Protein 7DK8 (pdb70)

GO terms:
  GO:0010279 indole-3-acetic acid amido synthetase activity (F, IDA)
  GO:0140964 intracellular auxin homeostasis (P, IDA)
  GO:0009555 pollen development (P, IMP)
  GO:1900424 regulation of defense response to bacterium (P, IMP)
  GO:0009851 auxin biosynthetic process (P, IDA)

B-factor: mean 47.57, std 12.28, range [26.0, 89.62]

InterPro domains:
  IPR004993 GH3 family [PTHR31901] (28-594)
  IPR055377 GH3, middle domain [PF23571] (365-440)
  IPR055378 GH3, C-terminal domain [PF23572] (456-575)

Structure (mmCIF, N/CA/C/O backbone):
data_7DK8
#
_entry.id   7DK8
#
_cell.length_a   121.050
_cell.length_b   121.050
_cell.length_c   62.670
_cell.angle_alpha   90.000
_cell.angle_beta   90.000
_cell.angle_gamma   120.000
#
_symmetry.space_group_name_H-M   'P 63'
#
loop_
_entity.id
_entity.type
_entity.pdbx_description
1 polymer 'Probable indole-3-acetic acid-amido synthetase GH3.8'
2 non-polymer 'ADENOSINE MONOPHOSPHATE'
3 water water
#
loop_
_atom_site.group_PDB
_atom_site.id
_atom_site.type_symbol
_atom_site.label_atom_id
_atom_site.label_alt_id
_atom_site.label_comp_id
_atom_site.label_asym_id
_atom_site.label_entity_id
_atom_site.label_seq_id
_atom_site.pdbx_PDB_ins_code
_atom_site.Cartn_x
_atom_site.Cartn_y
_atom_site.Cartn_z
_atom_site.occupancy
_atom_site.B_iso_or_equiv
_atom_site.auth_seq_id
_atom_site.auth_comp_id
_atom_site.auth_asym_id
_atom_site.auth_atom_id
_atom_site.pdbx_PDB_model_num
ATOM 1 N N . GLU A 1 23 ? 28.715 30.741 4.983 1.00 50.23 23 GLU A N 1
ATOM 2 C CA . GLU A 1 23 ? 29.352 29.600 5.617 1.00 42.40 23 GLU A CA 1
ATOM 3 C C . GLU A 1 23 ? 29.921 30.008 6.957 1.00 39.06 23 GLU A C 1
ATOM 4 O O . GLU A 1 23 ? 30.679 30.976 7.065 1.00 37.65 23 GLU A O 1
ATOM 10 N N . LYS A 1 24 ? 29.540 29.262 7.983 1.00 34.94 24 LYS A N 1
ATOM 11 C CA . LYS A 1 24 ? 30.138 29.497 9.289 1.00 37.90 24 LYS A CA 1
ATOM 12 C C . LYS A 1 24 ? 31.644 29.337 9.207 1.00 36.62 24 LYS A C 1
ATOM 13 O O . LYS A 1 24 ? 32.395 30.152 9.759 1.00 35.07 24 LYS A O 1
ATOM 19 N N . LEU A 1 25 ? 32.096 28.312 8.475 1.00 36.70 25 LEU A N 1
ATOM 20 C CA . LEU A 1 25 ? 33.522 28.050 8.331 1.00 36.27 25 LEU A CA 1
ATOM 21 C C . LEU A 1 25 ? 34.229 29.208 7.653 1.00 36.33 25 LEU A C 1
ATOM 22 O O . LEU A 1 25 ? 35.334 29.593 8.053 1.00 38.61 25 LEU A O 1
ATOM 27 N N . ARG A 1 26 ? 33.616 29.783 6.622 1.00 37.94 26 ARG A N 1
ATOM 28 C CA . ARG A 1 26 ? 34.265 30.903 5.967 1.00 39.64 26 ARG A CA 1
ATOM 29 C C . ARG A 1 26 ? 34.301 32.111 6.884 1.00 38.55 26 ARG A C 1
ATOM 30 O O . ARG A 1 26 ? 35.270 32.881 6.858 1.00 37.62 26 ARG A O 1
ATOM 38 N N . PHE A 1 27 ? 33.264 32.282 7.711 1.00 37.09 27 PHE A N 1
ATOM 39 C CA . PHE A 1 27 ? 33.288 33.339 8.716 1.00 39.53 27 PHE A CA 1
ATOM 40 C C . PHE A 1 27 ? 34.496 33.178 9.642 1.00 38.74 27 PHE A C 1
ATOM 41 O O . PHE A 1 27 ? 35.254 34.127 9.874 1.00 38.67 27 PHE A O 1
ATOM 49 N N . ILE A 1 28 ? 34.704 31.972 10.173 1.00 36.21 28 ILE A N 1
ATOM 50 C CA . ILE A 1 28 ? 35.899 31.738 10.981 1.00 33.98 28 ILE A CA 1
ATOM 51 C C . ILE A 1 28 ? 37.156 32.084 10.190 1.00 40.55 28 ILE A C 1
ATOM 52 O O . ILE A 1 28 ? 38.083 32.724 10.705 1.00 38.84 28 ILE A O 1
ATOM 57 N N . ASP A 1 29 ? 37.216 31.681 8.920 1.00 37.06 29 ASP A N 1
ATOM 58 C CA . ASP A 1 29 ? 38.449 31.947 8.187 1.00 38.97 29 ASP A CA 1
ATOM 59 C C . ASP A 1 29 ? 38.652 33.444 7.993 1.00 36.88 29 ASP A C 1
ATOM 60 O O . ASP A 1 29 ? 39.752 33.958 8.207 1.00 41.30 29 ASP A O 1
ATOM 65 N N . GLU A 1 30 ? 37.589 34.173 7.648 1.00 42.06 30 GLU A N 1
ATOM 66 C CA . GLU A 1 30 ? 37.715 35.618 7.496 1.00 42.63 30 GLU A CA 1
ATOM 67 C C . GLU A 1 30 ? 38.114 36.287 8.811 1.00 42.52 30 GLU A C 1
ATOM 68 O O . GLU A 1 30 ? 39.000 37.154 8.840 1.00 39.90 30 GLU A O 1
ATOM 74 N N . MET A 1 31 ? 37.449 35.922 9.914 1.00 39.31 31 MET A N 1
ATOM 75 C CA . MET A 1 31 ? 37.743 36.576 11.193 1.00 42.78 31 MET A CA 1
ATOM 76 C C . MET A 1 31 ? 39.191 36.359 11.599 1.00 37.03 31 MET A C 1
ATOM 77 O O . MET A 1 31 ? 39.855 37.271 12.117 1.00 39.06 31 MET A O 1
ATOM 82 N N . THR A 1 32 ? 39.678 35.139 11.434 1.00 35.41 32 THR A N 1
ATOM 83 C CA . THR A 1 32 ? 41.020 34.814 11.884 1.00 38.80 32 THR A CA 1
ATOM 84 C C . THR A 1 32 ? 42.075 35.287 10.908 1.00 39.17 32 THR A C 1
ATOM 85 O O . THR A 1 32 ? 43.218 35.497 11.317 1.00 35.85 32 THR A O 1
ATOM 89 N N . THR A 1 33 ? 41.713 35.448 9.634 1.00 41.63 33 THR A N 1
ATOM 90 C CA . THR A 1 33 ? 42.621 36.083 8.686 1.00 39.81 33 THR A CA 1
ATOM 91 C C . THR A 1 33 ? 42.797 37.560 8.999 1.00 38.09 33 THR A C 1
ATOM 92 O O . THR A 1 33 ? 43.874 38.109 8.782 1.00 45.20 33 THR A O 1
ATOM 96 N N . ASN A 1 34 ? 41.768 38.219 9.523 1.00 40.47 34 ASN A N 1
ATOM 97 C CA . ASN A 1 34 ? 41.763 39.673 9.635 1.00 42.50 34 ASN A CA 1
ATOM 98 C C . ASN A 1 34 ? 41.687 40.127 11.089 1.00 42.52 34 ASN A C 1
ATOM 99 O O . ASN A 1 34 ? 41.108 41.180 11.395 1.00 36.73 34 ASN A O 1
ATOM 104 N N . VAL A 1 35 ? 42.315 39.356 11.974 1.00 36.72 35 VAL A N 1
ATOM 105 C CA . VAL A 1 35 ? 42.217 39.538 13.419 1.00 39.43 35 VAL A CA 1
ATOM 106 C C . VAL A 1 35 ? 42.312 41.003 13.803 1.00 41.01 35 VAL A C 1
ATOM 107 O O . VAL A 1 35 ? 41.416 41.543 14.469 1.00 35.75 35 VAL A O 1
ATOM 111 N N . ASP A 1 36 ? 43.394 41.669 13.392 1.00 38.57 36 ASP A N 1
ATOM 112 C CA . ASP A 1 36 ? 43.617 42.990 13.957 1.00 36.94 36 ASP A CA 1
ATOM 113 C C . ASP A 1 36 ? 42.620 44.006 13.425 1.00 40.09 36 ASP A C 1
ATOM 114 O O . ASP A 1 36 ? 42.241 44.924 14.166 1.00 36.89 36 ASP A O 1
ATOM 119 N N . ALA A 1 37 ? 42.175 43.858 12.165 1.00 37.51 37 ALA A N 1
ATOM 120 C CA . ALA A 1 37 ? 41.164 44.763 11.620 1.00 34.24 37 ALA A CA 1
ATOM 121 C C . ALA A 1 37 ? 39.824 44.569 12.320 1.00 35.83 37 ALA A C 1
ATOM 122 O O . ALA A 1 37 ? 39.154 45.541 12.687 1.00 37.06 37 ALA A O 1
ATOM 124 N N . VAL A 1 38 ? 39.403 43.313 12.490 1.00 35.33 38 VAL A N 1
ATOM 125 C CA . VAL A 1 38 ? 38.176 43.034 13.238 1.00 35.72 38 VAL A CA 1
ATOM 126 C C . VAL A 1 38 ? 38.260 43.631 14.644 1.00 34.43 38 VAL A C 1
ATOM 127 O O . VAL A 1 38 ? 37.331 44.302 15.110 1.00 36.22 38 VAL A O 1
ATOM 131 N N . GLN A 1 39 ? 39.385 43.414 15.336 1.00 35.01 39 GLN A N 1
ATOM 132 C CA . GLN A 1 39 ? 39.530 43.945 16.694 1.00 34.66 39 GLN A CA 1
ATOM 133 C C . GLN A 1 39 ? 39.341 45.460 16.719 1.00 36.50 39 GLN A C 1
ATOM 134 O O . GLN A 1 39 ? 38.615 45.996 17.573 1.00 33.72 39 GLN A O 1
ATOM 140 N N . GLU A 1 40 ? 39.994 46.174 15.791 1.00 35.05 40 GLU A N 1
ATOM 141 C CA . GLU A 1 40 ? 39.794 47.621 15.677 1.00 37.56 40 GLU A CA 1
ATOM 142 C C . GLU A 1 40 ? 38.326 47.963 15.475 1.00 35.92 40 GLU A C 1
ATOM 143 O O . GLU A 1 40 ? 37.802 48.890 16.100 1.00 38.44 40 GLU A O 1
ATOM 149 N N . ARG A 1 41 ? 37.662 47.280 14.546 1.00 33.18 41 ARG A N 1
ATOM 150 C CA . ARG A 1 41 ? 36.261 47.601 14.283 1.00 38.78 41 ARG A CA 1
ATOM 151 C C . ARG A 1 41 ? 35.395 47.317 15.509 1.00 38.36 41 ARG A C 1
ATOM 152 O O . ARG A 1 41 ? 34.535 48.125 15.877 1.00 36.63 41 ARG A O 1
ATOM 160 N N . VAL A 1 42 ? 35.601 46.157 16.142 1.00 36.57 42 VAL A N 1
ATOM 161 C CA . VAL A 1 42 ? 34.859 45.805 17.359 1.00 34.53 42 VAL A CA 1
ATOM 162 C C . VAL A 1 42 ? 35.018 46.882 18.426 1.00 33.73 42 VAL A C 1
ATOM 163 O O . VAL A 1 42 ? 34.040 47.338 19.028 1.00 34.52 42 VAL A O 1
ATOM 167 N N . LEU A 1 43 ? 36.256 47.295 18.692 1.00 33.34 43 LEU A N 1
ATOM 168 C CA . LEU A 1 43 ? 36.467 48.326 19.701 1.00 32.72 43 LEU A CA 1
ATOM 169 C C . LEU A 1 43 ? 35.817 49.642 19.280 1.00 33.69 43 LEU A C 1
ATOM 170 O O . LEU A 1 43 ? 35.229 50.344 20.107 1.00 33.46 43 LEU A O 1
ATOM 175 N N . GLY A 1 44 ? 35.887 49.986 17.990 1.00 36.64 44 GLY A N 1
ATOM 176 C CA . GLY A 1 44 ? 35.131 51.138 17.513 1.00 35.99 44 GLY A CA 1
ATOM 177 C C . GLY A 1 44 ? 33.641 51.020 17.794 1.00 35.75 44 GLY A C 1
ATOM 178 O O . GLY A 1 44 ? 32.992 52.001 18.169 1.00 37.46 44 GLY A O 1
ATOM 179 N N . GLU A 1 45 ? 33.077 49.815 17.621 1.00 32.65 45 GLU A N 1
ATOM 180 C CA . GLU A 1 45 ? 31.657 49.615 17.913 1.00 36.66 45 GLU A CA 1
ATOM 181 C C . GLU A 1 45 ? 31.375 49.755 19.406 1.00 37.60 45 GLU A C 1
ATOM 182 O O . GLU A 1 45 ? 30.386 50.384 19.811 1.00 34.33 45 GLU A O 1
ATOM 188 N N . ILE A 1 46 ? 32.222 49.141 20.237 1.00 33.41 46 ILE A N 1
ATOM 189 C CA . ILE A 1 46 ? 32.033 49.201 21.684 1.00 32.26 46 ILE A CA 1
ATOM 190 C C . ILE A 1 46 ? 32.115 50.641 22.161 1.00 35.50 46 ILE A C 1
ATOM 191 O O . ILE A 1 46 ? 31.259 51.118 22.913 1.00 33.05 46 ILE A O 1
ATOM 196 N N . LEU A 1 47 ? 33.160 51.353 21.731 1.00 34.19 47 LEU A N 1
ATOM 197 C CA . LEU A 1 47 ? 33.341 52.736 22.142 1.00 33.69 47 LEU A CA 1
ATOM 198 C C . LEU A 1 47 ? 32.275 53.653 21.544 1.00 32.60 47 LEU A C 1
ATOM 199 O O . LEU A 1 47 ? 31.827 54.594 22.203 1.00 36.20 47 LEU A O 1
ATOM 204 N N . GLY A 1 48 ? 31.854 53.401 20.310 1.00 38.15 48 GLY A N 1
ATOM 205 C CA . GLY A 1 48 ? 30.704 54.128 19.788 1.00 41.69 48 GLY A CA 1
ATOM 206 C C . GLY A 1 48 ? 29.504 54.013 20.708 1.00 42.35 48 GLY A C 1
ATOM 207 O O . GLY A 1 48 ? 28.775 54.985 20.923 1.00 35.99 48 GLY A O 1
ATOM 208 N N . ARG A 1 49 ? 29.314 52.828 21.298 1.00 35.87 49 ARG A N 1
ATOM 209 C CA . ARG A 1 49 ? 28.202 52.570 22.207 1.00 39.56 49 ARG A CA 1
ATOM 210 C C . ARG A 1 49 ? 28.411 53.172 23.584 1.00 41.89 49 ARG A C 1
ATOM 211 O O . ARG A 1 49 ? 27.453 53.660 24.200 1.00 42.76 49 ARG A O 1
ATOM 219 N N . ASN A 1 50 ? 29.632 53.070 24.120 1.00 36.70 50 ASN A N 1
ATOM 220 C CA . ASN A 1 50 ? 29.856 53.296 25.538 1.00 42.25 50 ASN A CA 1
ATOM 221 C C . ASN A 1 50 ? 30.770 54.464 25.877 1.00 42.67 50 ASN A C 1
ATOM 222 O O . ASN A 1 50 ? 30.742 54.916 27.021 1.00 41.67 50 ASN A O 1
ATOM 227 N N . ALA A 1 51 ? 31.585 54.951 24.934 1.00 43.61 51 ALA A N 1
ATOM 228 C CA . ALA A 1 51 ? 32.578 55.977 25.249 1.00 43.72 51 ALA A CA 1
ATOM 229 C C . ALA A 1 51 ? 31.973 57.195 25.938 1.00 41.59 51 ALA A C 1
ATOM 230 O O . ALA A 1 51 ? 32.717 57.974 26.544 1.00 49.99 51 ALA A O 1
ATOM 232 N N . GLY A 1 52 ? 30.654 57.393 25.836 1.00 48.10 52 GLY A N 1
ATOM 233 C CA . GLY A 1 52 ? 29.918 58.439 26.518 1.00 48.96 52 GLY A CA 1
ATOM 234 C C . GLY A 1 52 ? 29.297 58.053 27.856 1.00 47.93 52 GLY A C 1
ATOM 235 O O . GLY A 1 52 ? 28.687 58.905 28.512 1.00 50.63 52 GLY A O 1
ATOM 236 N N . THR A 1 53 ? 29.428 56.795 28.280 1.00 41.60 53 THR A N 1
ATOM 237 C CA . THR A 1 53 ? 28.946 56.341 29.585 1.00 43.06 53 THR A CA 1
ATOM 238 C C . THR A 1 53 ? 29.723 57.019 30.723 1.00 41.51 53 THR A C 1
ATOM 239 O O . THR A 1 53 ? 30.765 57.645 30.513 1.00 43.74 53 THR A O 1
ATOM 243 N N . GLU A 1 54 ? 29.224 56.849 31.954 1.00 39.76 54 GLU A N 1
ATOM 244 C CA . GLU A 1 54 ? 29.895 57.438 33.117 1.00 43.76 54 GLU A CA 1
ATOM 245 C C . GLU A 1 54 ? 31.318 56.908 33.259 1.00 41.28 54 GLU A C 1
ATOM 246 O O . GLU A 1 54 ? 32.265 57.679 33.448 1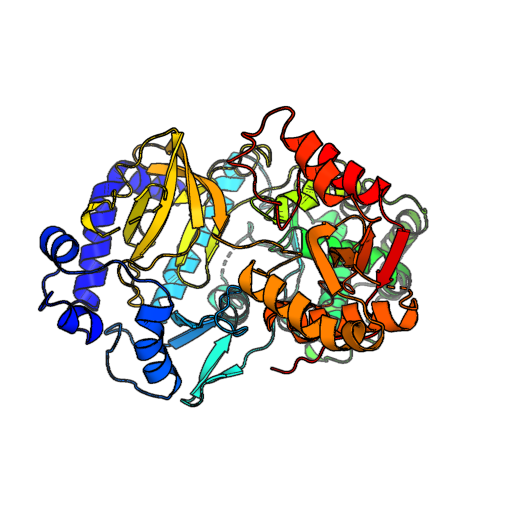.00 37.30 54 GLU A O 1
ATOM 252 N N . TYR A 1 55 ? 31.488 55.590 33.161 1.00 36.92 55 TYR A N 1
ATOM 253 C CA . TYR A 1 55 ? 32.789 54.996 33.444 1.00 35.33 55 TYR A CA 1
ATOM 254 C C . TYR A 1 55 ? 33.859 55.510 32.485 1.00 43.01 55 TYR A C 1
ATOM 255 O O . TYR A 1 55 ? 34.923 55.981 32.912 1.00 41.56 55 TYR A O 1
ATOM 264 N N . LEU A 1 56 ? 33.595 55.434 31.177 1.00 37.87 56 LEU A N 1
ATOM 265 C CA . LEU A 1 56 ? 34.562 55.929 30.199 1.00 43.01 56 LEU A CA 1
ATOM 266 C C . LEU A 1 56 ? 34.712 57.455 30.240 1.00 40.79 56 LEU A C 1
ATOM 267 O O . LEU A 1 56 ? 35.807 57.976 29.999 1.00 46.58 56 LEU A O 1
ATOM 272 N N . THR A 1 57 ? 33.644 58.195 30.517 1.00 40.64 57 THR A N 1
ATOM 273 C CA . THR A 1 57 ? 33.822 59.632 30.700 1.00 44.70 57 THR A CA 1
ATOM 274 C C . THR A 1 57 ? 34.779 59.909 31.851 1.00 46.75 57 THR A C 1
ATOM 275 O O . THR A 1 57 ? 35.644 60.793 31.750 1.00 47.17 57 THR A O 1
ATOM 279 N N . LYS A 1 58 ? 34.663 59.135 32.941 1.00 44.99 58 LYS A N 1
ATOM 280 C CA . LYS A 1 58 ? 35.563 59.309 34.084 1.00 44.79 58 LYS A CA 1
ATOM 281 C C . LYS A 1 58 ? 37.010 59.005 33.720 1.00 51.42 58 LYS A C 1
ATOM 282 O O . LYS A 1 58 ? 37.934 59.546 34.342 1.00 48.47 58 LYS A O 1
ATOM 288 N N . CYS A 1 59 ? 37.234 58.131 32.738 1.00 45.64 59 CYS A N 1
ATOM 289 C CA . CYS A 1 59 ? 38.582 57.879 32.247 1.00 46.17 59 CYS A CA 1
ATOM 290 C C . CYS A 1 59 ? 39.107 58.982 31.335 1.00 45.82 59 CYS A C 1
ATOM 291 O O . CYS A 1 59 ? 40.266 58.913 30.921 1.00 51.52 59 CYS A O 1
ATOM 294 N N . GLY A 1 60 ? 38.297 59.981 31.001 1.00 43.43 60 GLY A N 1
ATOM 295 C CA . GLY A 1 60 ? 38.773 61.057 30.154 1.00 49.87 60 GLY A CA 1
ATOM 296 C C . GLY A 1 60 ? 38.737 60.752 28.676 1.00 49.17 60 GLY A C 1
ATOM 297 O O . GLY A 1 60 ? 39.263 61.534 27.883 1.00 49.82 60 GLY A O 1
ATOM 298 N N . LEU A 1 61 ? 38.142 59.627 28.286 1.00 46.23 61 LEU A N 1
ATOM 299 C CA . LEU A 1 61 ? 38.020 59.301 26.871 1.00 52.83 61 LEU A CA 1
ATOM 300 C C . LEU A 1 61 ? 37.277 60.387 26.119 1.00 52.27 61 LEU A C 1
ATOM 301 O O . LEU A 1 61 ? 37.587 60.662 24.951 1.00 52.48 61 LEU A O 1
ATOM 306 N N . ASP A 1 62 ? 36.285 60.992 26.767 1.00 52.87 62 ASP A N 1
ATOM 307 C CA . ASP A 1 62 ? 35.453 62.054 26.211 1.00 50.34 62 ASP A CA 1
ATOM 308 C C . ASP A 1 62 ? 35.058 61.771 24.764 1.00 54.44 62 ASP A C 1
ATOM 309 O O . ASP A 1 62 ? 35.329 62.546 23.846 1.00 56.87 62 ASP A O 1
ATOM 314 N N . GLY A 1 63 ? 34.384 60.641 24.579 1.00 47.01 63 GLY A N 1
ATOM 315 C CA . GLY A 1 63 ? 33.710 60.348 23.334 1.00 46.60 63 GLY A CA 1
ATOM 316 C C . GLY A 1 63 ? 34.571 59.753 22.241 1.00 50.52 63 GLY A C 1
ATOM 317 O O . GLY A 1 63 ? 34.019 59.289 21.227 1.00 48.00 63 GLY A O 1
ATOM 318 N N . ALA A 1 64 ? 35.894 59.740 22.404 1.00 47.31 64 ALA A N 1
ATOM 319 C CA . ALA A 1 64 ? 36.758 59.148 21.391 1.00 44.90 64 ALA A CA 1
ATOM 320 C C . ALA A 1 64 ? 36.418 57.676 21.198 1.00 43.71 64 ALA A C 1
ATOM 321 O O . ALA A 1 64 ? 36.119 56.955 22.155 1.00 40.42 64 ALA A O 1
ATOM 323 N N . THR A 1 65 ? 36.448 57.234 19.944 1.00 39.43 65 THR A N 1
ATOM 324 C CA . THR A 1 65 ? 36.173 55.844 19.589 1.00 40.53 65 THR A CA 1
ATOM 325 C C . THR A 1 65 ? 37.390 55.170 18.947 1.00 38.56 65 THR A C 1
ATOM 326 O O . THR A 1 65 ? 37.293 54.023 18.491 1.00 35.89 65 THR A O 1
ATOM 330 N N . ASP A 1 66 ? 38.538 55.839 18.920 1.00 36.41 66 ASP A N 1
ATOM 331 C CA . ASP A 1 66 ? 39.711 55.323 18.233 1.00 35.49 66 ASP A CA 1
ATOM 332 C C . ASP A 1 66 ? 40.659 54.616 19.196 1.00 39.09 66 ASP A C 1
ATOM 333 O O . ASP A 1 66 ? 40.735 54.930 20.393 1.00 36.36 66 ASP A O 1
ATOM 338 N N . ARG A 1 67 ? 41.413 53.674 18.633 1.00 36.14 67 ARG A N 1
ATOM 339 C CA . ARG A 1 67 ? 42.246 52.791 19.435 1.00 42.48 67 ARG A CA 1
ATOM 340 C C . ARG A 1 67 ? 43.280 53.565 20.250 1.00 42.38 67 ARG A C 1
ATOM 341 O O . ARG A 1 67 ? 43.502 53.269 21.433 1.00 42.27 67 ARG A O 1
ATOM 349 N N . ALA A 1 68 ? 43.937 54.553 19.638 1.00 42.42 68 ALA A N 1
ATOM 350 C CA . ALA A 1 68 ? 45.006 55.267 20.334 1.00 44.72 68 ALA A CA 1
ATOM 351 C C . ALA A 1 68 ? 44.474 55.991 21.567 1.00 43.15 68 ALA A C 1
ATOM 352 O O . ALA A 1 68 ? 45.102 55.966 22.633 1.00 41.77 68 ALA A O 1
ATOM 354 N N . ALA A 1 69 ? 43.317 56.655 21.433 1.00 38.50 69 ALA A N 1
ATOM 355 C CA . ALA A 1 69 ? 42.686 57.299 22.583 1.00 39.87 69 ALA A CA 1
ATOM 356 C C . ALA A 1 69 ? 42.405 56.286 23.689 1.00 38.89 69 ALA A C 1
ATOM 357 O O . ALA A 1 69 ? 42.727 56.512 24.859 1.00 40.68 69 ALA A O 1
ATOM 359 N N . PHE A 1 70 ? 41.785 55.163 23.326 1.00 40.19 70 PHE A N 1
ATOM 360 C CA . PHE A 1 70 ? 41.454 54.125 24.294 1.00 39.07 70 PHE A CA 1
ATOM 361 C C . PHE A 1 70 ? 42.695 53.629 25.023 1.00 40.04 70 PHE A C 1
ATOM 362 O O . PHE A 1 70 ? 42.753 53.609 26.261 1.00 36.36 70 PHE A O 1
ATOM 370 N N . ARG A 1 71 ? 43.692 53.189 24.255 1.00 36.69 71 ARG A N 1
ATOM 371 C CA . ARG A 1 71 ? 44.903 52.635 24.841 1.00 36.64 71 ARG A CA 1
ATOM 372 C C . ARG A 1 71 ? 45.522 53.605 25.832 1.00 43.58 71 ARG A C 1
ATOM 373 O O . ARG A 1 71 ? 45.994 53.197 26.903 1.00 39.41 71 ARG A O 1
ATOM 381 N N . ALA A 1 72 ? 45.468 54.901 25.509 1.00 39.93 72 ALA A N 1
ATOM 382 C CA . ALA A 1 72 ? 46.092 55.931 26.327 1.00 44.77 72 ALA A CA 1
ATOM 383 C C . ALA A 1 72 ? 45.320 56.197 27.616 1.00 50.81 72 ALA A C 1
ATOM 384 O O . ALA A 1 72 ? 45.927 56.493 28.649 1.00 45.91 72 ALA A O 1
ATOM 386 N N . LYS A 1 73 ? 43.983 56.133 27.580 1.00 39.70 73 LYS A N 1
ATOM 387 C CA . LYS A 1 73 ? 43.218 56.677 28.685 1.00 41.65 73 LYS A CA 1
ATOM 388 C C . LYS A 1 73 ? 42.574 55.640 29.601 1.00 44.06 73 LYS A C 1
ATOM 389 O O . LYS A 1 73 ? 42.257 55.980 30.742 1.00 45.73 73 LYS A O 1
ATOM 395 N N . VAL A 1 74 ? 42.382 54.400 29.163 1.00 38.24 74 VAL A N 1
ATOM 396 C CA . VAL A 1 74 ? 41.588 53.429 29.910 1.00 39.46 74 VAL A CA 1
ATOM 397 C C . VAL A 1 74 ? 42.532 52.576 30.758 1.00 36.86 74 VAL A C 1
ATOM 398 O O . VAL A 1 74 ? 43.424 51.922 30.193 1.00 38.13 74 VAL A O 1
ATOM 402 N N . PRO A 1 75 ? 42.348 52.521 32.067 1.00 38.08 75 PRO A N 1
ATOM 403 C CA . PRO A 1 75 ? 43.225 51.700 32.909 1.00 37.29 75 PRO A CA 1
ATOM 404 C C . PRO A 1 75 ? 42.788 50.250 32.889 1.00 39.53 75 PRO A C 1
ATOM 405 O O . PRO A 1 75 ? 41.635 49.931 32.610 1.00 36.46 75 PRO A O 1
ATOM 409 N N . VAL A 1 76 ? 43.727 49.372 33.224 1.00 36.78 76 VAL A N 1
ATOM 410 C CA . VAL A 1 76 ? 43.388 47.982 33.505 1.00 40.87 76 VAL A CA 1
ATOM 411 C C . VAL A 1 76 ? 42.790 47.921 34.903 1.00 42.05 76 VAL A C 1
ATOM 412 O O . VAL A 1 76 ? 43.200 48.678 35.785 1.00 37.70 76 VAL A O 1
ATOM 416 N N . VAL A 1 77 ? 41.785 47.060 35.098 1.00 39.31 77 VAL A N 1
ATOM 417 C CA . VAL A 1 77 ? 41.031 46.998 36.347 1.00 39.55 77 VAL A CA 1
ATOM 418 C C . VAL A 1 77 ? 40.744 45.542 36.695 1.00 44.00 77 VAL A C 1
ATOM 419 O O . VAL A 1 77 ? 40.791 44.647 35.842 1.00 38.42 77 VAL A O 1
ATOM 423 N N . SER A 1 78 ? 40.476 45.305 37.978 1.00 39.64 78 SER A N 1
ATOM 424 C CA . SER A 1 78 ? 39.992 44.014 38.439 1.00 41.02 78 SER A CA 1
ATOM 425 C C . SER A 1 78 ? 38.548 44.168 38.891 1.00 36.91 78 SER A C 1
ATOM 426 O O . SER A 1 78 ? 38.005 45.271 38.917 1.00 37.18 78 SER A O 1
ATOM 429 N N . TYR A 1 79 ? 37.934 43.053 39.281 1.00 32.77 79 TYR A N 1
ATOM 430 C CA . TYR A 1 79 ? 36.547 43.126 39.729 1.00 36.06 79 TYR A CA 1
ATOM 431 C C . TYR A 1 79 ? 36.369 44.213 40.782 1.00 37.35 79 TYR A C 1
ATOM 432 O O . TYR A 1 79 ? 35.436 45.022 40.709 1.00 38.60 79 TYR A O 1
ATOM 441 N N . ASP A 1 80 ? 37.273 44.260 41.765 1.00 38.37 80 ASP A N 1
ATOM 442 C CA . ASP A 1 80 ? 37.042 45.134 42.915 1.00 41.96 80 ASP A CA 1
ATOM 443 C C . ASP A 1 80 ? 37.049 46.605 42.511 1.00 38.57 80 ASP A C 1
ATOM 444 O O . ASP A 1 80 ? 36.298 47.399 43.080 1.00 38.22 80 ASP A O 1
ATOM 449 N N . ASP A 1 81 ? 37.839 46.980 41.501 1.00 34.02 81 ASP A N 1
ATOM 450 C CA . ASP A 1 81 ? 37.757 48.337 40.952 1.00 38.16 81 ASP A CA 1
ATOM 451 C C . ASP A 1 81 ? 36.374 48.647 40.383 1.00 39.65 81 ASP A C 1
ATOM 452 O O . ASP A 1 81 ? 35.923 49.795 40.421 1.00 40.81 81 ASP A O 1
ATOM 457 N N . LEU A 1 82 ? 35.717 47.660 39.786 1.00 40.80 82 LEU A N 1
ATOM 458 C CA . LEU A 1 82 ? 34.415 47.901 39.177 1.00 40.33 82 LEU A CA 1
ATOM 459 C C . LEU A 1 82 ? 33.253 47.718 40.148 1.00 40.11 82 LEU A C 1
ATOM 460 O O . LEU A 1 82 ? 32.154 48.221 39.887 1.00 35.91 82 LEU A O 1
ATOM 465 N N . GLN A 1 83 ? 33.467 47.014 41.253 1.00 38.92 83 GLN A N 1
ATOM 466 C CA . GLN A 1 83 ? 32.347 46.675 42.125 1.00 45.41 83 GLN A CA 1
ATOM 467 C C . GLN A 1 83 ? 31.546 47.898 42.579 1.00 43.42 83 GLN A C 1
ATOM 468 O O . GLN A 1 83 ? 30.308 47.792 42.675 1.00 41.45 83 GLN A O 1
ATOM 474 N N . PRO A 1 84 ? 32.149 49.061 42.852 1.00 41.37 84 PRO A N 1
ATOM 475 C CA . PRO A 1 84 ? 31.319 50.231 43.204 1.00 44.36 84 PRO A CA 1
ATOM 476 C C . PRO A 1 84 ? 30.292 50.564 42.134 1.00 44.53 84 PRO A C 1
ATOM 477 O O . PRO A 1 84 ? 29.132 50.879 42.456 1.00 40.59 84 PRO A O 1
ATOM 481 N N . TYR A 1 85 ? 30.697 50.511 40.861 1.00 37.08 85 TYR A N 1
ATOM 482 C CA . TYR A 1 85 ? 29.748 50.747 39.777 1.00 35.77 85 TYR A CA 1
ATOM 483 C C . TYR A 1 85 ? 28.701 49.651 39.735 1.00 33.59 85 TYR A C 1
ATOM 484 O O . TYR A 1 85 ? 27.499 49.926 39.612 1.00 34.74 85 TYR A O 1
ATOM 493 N N . ILE A 1 86 ? 29.136 48.398 39.877 1.00 32.70 86 ILE A N 1
ATOM 494 C CA . ILE A 1 86 ? 28.200 47.274 39.849 1.00 38.23 86 ILE A CA 1
ATOM 495 C C . ILE A 1 86 ? 27.203 47.352 41.003 1.00 36.84 86 ILE A C 1
ATOM 496 O O . ILE A 1 86 ? 26.016 47.030 40.842 1.00 36.96 86 ILE A O 1
ATOM 501 N N . GLN A 1 87 ? 27.653 47.733 42.195 1.00 38.15 87 GLN A N 1
ATOM 502 C CA . GLN A 1 87 ? 26.677 47.735 43.281 1.00 39.53 87 GLN A CA 1
ATOM 503 C C . GLN A 1 87 ? 25.649 48.843 43.080 1.00 40.02 87 GLN A C 1
ATOM 504 O O . GLN A 1 87 ? 24.472 48.660 43.410 1.00 40.11 87 GLN A O 1
ATOM 510 N N . ARG A 1 88 ? 26.053 49.963 42.477 1.00 37.01 88 ARG A N 1
ATOM 511 C CA . ARG A 1 88 ? 25.091 51.008 42.151 1.00 38.61 88 ARG A CA 1
ATOM 512 C C . ARG A 1 88 ? 24.008 50.470 41.214 1.00 39.76 88 ARG A C 1
ATOM 513 O O . ARG A 1 88 ? 22.802 50.675 41.445 1.00 36.40 88 ARG A O 1
ATOM 521 N N . ILE A 1 89 ? 24.416 49.719 40.194 1.00 33.33 89 ILE A N 1
ATOM 522 C CA . ILE A 1 89 ? 23.451 49.126 39.268 1.00 33.94 89 ILE A CA 1
ATOM 523 C C . ILE A 1 89 ? 22.585 48.093 39.981 1.00 35.65 89 ILE A C 1
ATOM 524 O O . ILE A 1 89 ? 21.362 48.065 39.817 1.00 38.37 89 ILE A O 1
ATOM 529 N N . ALA A 1 90 ? 23.211 47.222 40.769 1.00 33.03 90 ALA A N 1
ATOM 530 C CA . ALA A 1 90 ? 22.479 46.215 41.523 1.00 33.85 90 ALA A CA 1
ATOM 531 C C . ALA A 1 90 ? 21.418 46.841 42.419 1.00 39.10 90 ALA A C 1
ATOM 532 O O . ALA A 1 90 ? 20.339 46.263 42.622 1.00 41.61 90 ALA A O 1
ATOM 534 N N . ASN A 1 91 ? 21.720 47.999 42.995 1.00 35.71 91 ASN A N 1
ATOM 535 C CA . ASN A 1 91 ? 20.797 48.681 43.887 1.00 38.65 91 ASN A CA 1
ATOM 536 C C . ASN A 1 91 ? 19.784 49.532 43.148 1.00 37.72 91 ASN A C 1
ATOM 537 O O . ASN A 1 91 ? 18.987 50.198 43.805 1.00 44.14 91 ASN A O 1
ATOM 542 N N . GLY A 1 92 ? 19.808 49.562 41.813 1.00 38.15 92 GLY A N 1
ATOM 543 C CA . GLY A 1 92 ? 18.757 50.204 41.054 1.00 37.06 92 GLY A CA 1
ATOM 544 C C . GLY A 1 92 ? 19.168 51.409 40.244 1.00 43.79 92 GLY A C 1
ATOM 545 O O . GLY A 1 92 ? 18.301 52.021 39.612 1.00 44.54 92 GLY A O 1
ATOM 546 N N . ASP A 1 93 ? 20.445 51.779 40.220 1.00 41.40 93 ASP A N 1
ATOM 547 C CA . ASP A 1 93 ? 20.873 52.888 39.369 1.00 43.57 93 ASP A CA 1
ATOM 548 C C . ASP A 1 93 ? 20.725 52.489 37.904 1.00 45.68 93 ASP A C 1
ATOM 549 O O . ASP A 1 93 ? 21.427 51.592 37.426 1.00 43.27 93 ASP A O 1
ATOM 554 N N . ARG A 1 94 ? 19.825 53.164 37.181 1.00 44.48 94 ARG A N 1
ATOM 555 C CA . ARG A 1 94 ? 19.552 52.864 35.779 1.00 45.89 94 ARG A CA 1
ATOM 556 C C . ARG A 1 94 ? 20.124 53.906 34.813 1.00 46.47 94 ARG A C 1
ATOM 557 O O . ARG A 1 94 ? 19.778 53.895 33.625 1.00 42.65 94 ARG A O 1
ATOM 565 N N . SER A 1 95 ? 20.985 54.807 35.283 1.00 45.45 95 SER A N 1
ATOM 566 C CA . SER A 1 95 ? 21.678 55.700 34.366 1.00 46.52 95 SER A CA 1
ATOM 567 C C . SER A 1 95 ? 22.747 54.931 33.585 1.00 48.70 95 SER A C 1
ATOM 568 O O . SER A 1 95 ? 23.144 53.828 33.971 1.00 46.40 95 SER A O 1
ATOM 571 N N . PRO A 1 96 ? 23.203 55.481 32.460 1.00 48.03 96 PRO A N 1
ATOM 572 C CA . PRO A 1 96 ? 24.230 54.792 31.662 1.00 45.35 96 PRO A CA 1
ATOM 573 C C . PRO A 1 96 ? 25.575 54.809 32.356 1.00 39.97 96 PRO A C 1
ATOM 574 O O . PRO A 1 96 ? 26.417 55.666 32.088 1.00 41.23 96 PRO A O 1
ATOM 578 N N . ILE A 1 97 ? 25.779 53.892 33.283 1.00 41.73 97 ILE A N 1
ATOM 579 C CA . ILE A 1 97 ? 27.064 53.837 33.968 1.00 42.64 97 ILE A CA 1
ATOM 580 C C . ILE A 1 97 ? 28.107 53.147 33.098 1.00 40.25 97 ILE A C 1
ATOM 581 O O . ILE A 1 97 ? 29.210 53.660 32.890 1.00 38.40 97 ILE A O 1
ATOM 586 N N . LEU A 1 98 ? 27.779 51.960 32.597 1.00 37.11 98 LEU A N 1
ATOM 587 C CA . LEU A 1 98 ? 28.736 51.150 31.866 1.00 41.62 98 LEU A CA 1
ATOM 588 C C . LEU A 1 98 ? 28.409 51.039 30.393 1.00 41.93 98 LEU A C 1
ATOM 589 O O . LEU A 1 98 ? 29.313 50.784 29.593 1.00 37.67 98 LEU A O 1
ATOM 594 N N . SER A 1 99 ? 27.158 51.269 30.005 1.00 40.74 99 SER A N 1
ATOM 595 C CA . SER A 1 99 ? 26.812 51.132 28.601 1.00 41.34 99 SER A CA 1
ATOM 596 C C . SER A 1 99 ? 25.572 51.966 28.304 1.00 41.03 99 SER A C 1
ATOM 597 O O . SER A 1 99 ? 24.751 52.207 29.195 1.00 41.16 99 SER A O 1
ATOM 600 N N . THR A 1 100 ? 25.469 52.445 27.059 1.00 43.28 100 THR A N 1
ATOM 601 C CA . THR A 1 100 ? 24.196 53.007 26.625 1.00 45.28 100 THR A CA 1
ATOM 602 C C . THR A 1 100 ? 23.164 51.917 26.332 1.00 49.01 100 THR A C 1
ATOM 603 O O . THR A 1 100 ? 21.975 52.229 26.189 1.00 47.21 100 THR A O 1
ATOM 607 N N . HIS A 1 101 ? 23.584 50.653 26.242 1.00 40.18 101 HIS A N 1
ATOM 608 C CA . HIS A 1 101 ? 22.687 49.524 26.395 1.00 41.92 101 HIS A CA 1
ATOM 609 C C . HIS A 1 101 ? 22.591 49.234 27.888 1.00 40.31 101 HIS A C 1
ATOM 610 O O . HIS A 1 101 ? 23.565 48.755 28.476 1.00 39.90 101 HIS A O 1
ATOM 617 N N . PRO A 1 102 ? 21.543 49.595 28.569 1.00 47.49 102 PRO A N 1
ATOM 618 C CA . PRO A 1 102 ? 21.501 49.268 29.995 1.00 49.59 102 PRO A CA 1
ATOM 619 C C . PRO A 1 102 ? 21.326 47.784 30.350 1.00 42.31 102 PRO A C 1
ATOM 620 O O . PRO A 1 102 ? 21.220 46.860 29.531 1.00 33.37 102 PRO A O 1
ATOM 624 N N . VAL A 1 103 ? 21.481 47.533 31.629 1.00 35.82 103 VAL A N 1
ATOM 625 C CA . VAL A 1 103 ? 21.762 46.177 32.055 1.00 34.28 103 VAL A CA 1
ATOM 626 C C . VAL A 1 103 ? 20.462 45.395 32.034 1.00 35.09 103 VAL A C 1
ATOM 627 O O . VAL A 1 103 ? 19.431 45.854 32.539 1.00 34.54 103 VAL A O 1
ATOM 631 N N . SER A 1 104 ? 20.520 44.192 31.486 1.00 31.38 104 SER A N 1
ATOM 632 C CA . SER A 1 104 ? 19.349 43.333 31.395 1.00 36.62 104 SER A CA 1
ATOM 633 C C . SER A 1 104 ? 19.263 42.331 32.536 1.00 34.29 104 SER A C 1
ATOM 634 O O . SER A 1 104 ? 18.156 42.020 32.989 1.00 36.70 104 SER A O 1
ATOM 637 N N . GLU A 1 105 ? 20.398 41.825 33.009 1.00 33.20 105 GLU A N 1
ATOM 638 C CA . GLU A 1 105 ? 20.476 40.934 34.161 1.00 31.90 105 GLU A CA 1
ATOM 639 C C . GLU A 1 105 ? 21.930 40.903 34.595 1.00 32.76 105 GLU A C 1
ATOM 640 O O . GLU A 1 105 ? 22.802 41.442 33.911 1.00 32.36 105 GLU A O 1
ATOM 646 N N . PHE A 1 106 ? 22.190 40.265 35.740 1.00 31.20 106 PHE A N 1
ATOM 647 C CA . PHE A 1 106 ? 23.554 39.970 36.172 1.00 33.21 106 PHE A CA 1
ATOM 648 C C . PHE A 1 106 ? 23.831 38.490 35.977 1.00 35.61 106 PHE A C 1
ATOM 649 O O . PHE A 1 106 ? 23.121 37.644 36.528 1.00 35.77 106 PHE A O 1
ATOM 657 N N . LEU A 1 107 ? 24.881 38.186 35.238 1.00 33.51 107 LEU A N 1
ATOM 658 C CA . LEU A 1 107 ? 25.358 36.822 35.127 1.00 32.15 107 LEU A CA 1
ATOM 659 C C . LEU A 1 107 ? 26.312 36.563 36.290 1.00 35.05 107 LEU A C 1
ATOM 660 O O . LEU A 1 107 ? 27.298 37.290 36.465 1.00 36.48 107 LEU A O 1
ATOM 665 N N . THR A 1 108 ? 26.013 35.545 37.083 1.00 31.26 108 THR A N 1
ATOM 666 C CA . THR A 1 108 ? 26.787 35.255 38.285 1.00 35.46 108 THR A CA 1
ATOM 667 C C . THR A 1 108 ? 27.937 34.332 37.928 1.00 37.26 108 THR A C 1
ATOM 668 O O . THR A 1 108 ? 27.733 33.158 37.604 1.00 39.20 108 THR A O 1
ATOM 672 N N . SER A 1 109 ? 29.139 34.884 37.943 1.00 34.61 109 SER A N 1
ATOM 673 C CA . SER A 1 109 ? 30.324 34.077 37.762 1.00 38.66 109 SER A CA 1
ATOM 674 C C . SER A 1 109 ? 30.425 33.064 38.908 1.00 42.98 109 SER A C 1
ATOM 675 O O . SER A 1 109 ? 29.938 33.299 40.018 1.00 41.17 109 SER A O 1
ATOM 678 N N . SER A 1 110 ? 31.028 31.910 38.624 1.00 40.70 110 SER A N 1
ATOM 679 C CA . SER A 1 110 ? 31.394 31.000 39.702 1.00 44.02 110 SER A CA 1
ATOM 680 C C . SER A 1 110 ? 32.592 31.506 40.504 1.00 46.12 110 SER A C 1
ATOM 681 O O . SER A 1 110 ? 32.877 30.964 41.577 1.00 42.01 110 SER A O 1
ATOM 684 N N . GLY A 1 111 ? 33.289 32.534 40.018 1.00 43.51 111 GLY A N 1
ATOM 685 C CA . GLY A 1 111 ? 34.297 33.187 40.820 1.00 43.47 111 GLY A CA 1
ATOM 686 C C . GLY A 1 111 ? 33.661 34.130 41.825 1.00 49.45 111 GLY A C 1
ATOM 687 O O . GLY A 1 111 ? 32.624 34.744 41.570 1.00 46.56 111 GLY A O 1
ATOM 688 N N . THR A 1 112 ? 34.285 34.244 42.994 1.00 43.61 112 THR A N 1
ATOM 689 C CA . THR A 1 112 ? 33.680 34.994 44.082 1.00 48.00 112 THR A CA 1
ATOM 690 C C . THR A 1 112 ? 34.614 36.089 44.586 1.00 46.80 112 THR A C 1
ATOM 691 O O . THR A 1 112 ? 35.816 36.096 44.310 1.00 51.20 112 THR A O 1
ATOM 695 N N . SER A 1 113 ? 34.027 37.045 45.308 1.00 46.63 113 SER A N 1
ATOM 696 C CA . SER A 1 113 ? 34.773 37.949 46.173 1.00 55.53 113 SER A CA 1
ATOM 697 C C . SER A 1 113 ? 34.025 38.039 47.498 1.00 54.17 113 SER A C 1
ATOM 698 O O . SER A 1 113 ? 32.799 38.209 47.517 1.00 53.10 113 SER A O 1
ATOM 701 N N . ALA A 1 114 ? 34.755 37.874 48.598 1.00 54.74 114 ALA A N 1
ATOM 702 C CA . ALA A 1 114 ? 34.153 37.815 49.930 1.00 55.41 114 ALA A CA 1
ATOM 703 C C . ALA A 1 114 ? 33.094 36.718 50.005 1.00 54.80 114 ALA A C 1
ATOM 704 O O . ALA A 1 114 ? 32.031 36.895 50.603 1.00 50.59 114 ALA A O 1
ATOM 706 N N . GLY A 1 115 ? 33.386 35.570 49.390 1.00 48.78 115 GLY A N 1
ATOM 707 C CA . GLY A 1 115 ? 32.495 34.430 49.444 1.00 48.70 115 GLY A CA 1
ATOM 708 C C . GLY A 1 115 ? 31.238 34.541 48.609 1.00 49.53 115 GLY A C 1
ATOM 709 O O . GLY A 1 115 ? 30.459 33.581 48.575 1.00 51.14 115 GLY A O 1
ATOM 710 N N . GLU A 1 116 ? 31.021 35.669 47.932 1.00 50.81 116 GLU A N 1
ATOM 711 C CA . GLU A 1 116 ? 29.835 35.917 47.122 1.00 46.76 116 GLU A CA 1
ATOM 712 C C . GLU A 1 116 ? 30.189 35.967 45.639 1.00 42.16 116 GLU A C 1
ATOM 713 O O . GLU A 1 116 ? 31.253 36.461 45.254 1.00 41.86 116 GLU A O 1
ATOM 719 N N . ARG A 1 117 ? 29.267 35.472 44.810 1.00 43.88 117 ARG A N 1
ATOM 720 C CA . ARG A 1 117 ? 29.493 35.409 43.371 1.00 41.87 117 ARG A CA 1
ATOM 721 C C . ARG A 1 117 ? 29.666 36.810 42.794 1.00 39.33 117 ARG A C 1
ATOM 722 O O . ARG A 1 117 ? 28.884 37.717 43.087 1.00 38.56 117 ARG A O 1
ATOM 730 N N . LYS A 1 118 ? 30.678 36.975 41.951 1.00 37.22 118 LYS A N 1
ATOM 731 C CA . LYS A 1 118 ? 30.846 38.218 41.210 1.00 40.37 118 LYS A CA 1
ATOM 732 C C . LYS A 1 118 ? 29.723 38.378 40.184 1.00 37.82 118 LYS A C 1
ATOM 733 O O . LYS A 1 118 ? 29.389 37.435 39.460 1.00 41.03 118 LYS A O 1
ATOM 739 N N . LEU A 1 119 ? 29.129 39.566 40.124 1.00 36.49 119 LEU A N 1
ATOM 740 C CA . LEU A 1 119 ? 28.013 39.831 39.218 1.00 40.91 119 LEU A CA 1
ATOM 741 C C . LEU A 1 119 ? 28.537 40.486 37.943 1.00 38.55 119 LEU A C 1
ATOM 742 O O . LEU A 1 119 ? 29.069 41.600 37.989 1.00 36.43 119 LEU A O 1
ATOM 747 N N . MET A 1 120 ? 28.366 39.811 36.811 1.00 32.96 120 MET A N 1
ATOM 748 C CA . MET A 1 120 ? 28.845 40.347 35.549 1.00 35.38 120 MET A CA 1
ATOM 749 C C . MET A 1 120 ? 27.664 40.947 34.804 1.00 37.03 120 MET A C 1
ATOM 750 O O . MET A 1 120 ? 26.816 40.194 34.309 1.00 36.18 120 MET A O 1
ATOM 755 N N . PRO A 1 121 ? 27.550 42.268 34.713 1.00 39.16 121 PRO A N 1
ATOM 756 C CA . PRO A 1 121 ? 26.410 42.853 33.998 1.00 39.52 121 PRO A CA 1
ATOM 757 C C . PRO A 1 121 ? 26.401 42.398 32.550 1.00 37.25 121 PRO A C 1
ATOM 758 O O . PRO A 1 121 ? 27.446 42.280 31.901 1.00 40.70 121 PRO A O 1
ATOM 762 N N . THR A 1 122 ? 25.213 42.075 32.057 1.00 36.66 122 THR A N 1
ATOM 763 C CA . THR A 1 122 ? 25.083 41.756 30.652 1.00 32.86 122 THR A CA 1
ATOM 764 C C . THR A 1 122 ? 23.966 42.604 30.063 1.00 36.19 122 THR A C 1
ATOM 765 O O . THR A 1 122 ? 23.249 43.311 30.776 1.00 35.88 122 THR A O 1
ATOM 769 N N . ILE A 1 123 ? 23.872 42.578 28.736 1.00 32.29 123 ILE A N 1
ATOM 770 C CA . ILE A 1 123 ? 22.870 43.342 28.006 1.00 40.06 123 ILE A CA 1
ATOM 771 C C . ILE A 1 123 ? 22.197 42.399 27.014 1.00 34.81 123 ILE A C 1
ATOM 772 O O . ILE A 1 123 ? 22.718 41.337 26.676 1.00 33.04 123 ILE A O 1
ATOM 777 N N . MET A 1 124 ? 21.020 42.807 26.548 1.00 33.62 124 MET A N 1
ATOM 778 C CA . MET A 1 124 ? 20.222 41.913 25.703 1.00 40.52 124 MET A CA 1
ATOM 779 C C . MET A 1 124 ? 20.970 41.537 24.426 1.00 40.47 124 MET A C 1
ATOM 780 O O . MET A 1 124 ? 20.872 40.401 23.940 1.00 39.94 124 MET A O 1
ATOM 785 N N . ASP A 1 125 ? 21.693 42.501 23.859 1.00 36.10 125 ASP A N 1
ATOM 786 C CA . ASP A 1 125 ? 22.464 42.320 22.633 1.00 38.65 125 ASP A CA 1
ATOM 787 C C . ASP A 1 125 ? 23.467 41.167 22.738 1.00 39.11 125 ASP A C 1
ATOM 788 O O . ASP A 1 125 ? 23.802 40.546 21.726 1.00 42.31 125 ASP A O 1
ATOM 793 N N . GLU A 1 126 ? 23.956 40.855 23.942 1.00 38.19 126 GLU A N 1
ATOM 794 C CA . GLU A 1 126 ? 25.037 39.875 24.035 1.00 39.99 126 GLU A CA 1
ATOM 795 C C . GLU A 1 126 ? 24.535 38.466 23.769 1.00 41.69 126 GLU A C 1
ATOM 796 O O . GLU A 1 126 ? 25.313 37.617 23.319 1.00 37.74 126 GLU A O 1
ATOM 802 N N . LEU A 1 127 ? 23.243 38.198 24.011 1.00 40.73 127 LEU A N 1
ATOM 803 C CA . LEU A 1 127 ? 22.715 36.876 23.698 1.00 43.98 127 LEU A CA 1
ATOM 804 C C . LEU A 1 127 ? 22.970 36.537 22.237 1.00 39.87 127 LEU A C 1
ATOM 805 O O . LEU A 1 127 ? 23.322 35.401 21.908 1.00 42.15 127 LEU A O 1
ATOM 810 N N . ASP A 1 128 ? 22.858 37.521 21.347 1.00 40.92 128 ASP A N 1
ATOM 811 C CA . ASP A 1 128 ? 23.054 37.216 19.936 1.00 42.78 128 ASP A CA 1
ATOM 812 C C . ASP A 1 128 ? 24.496 36.855 19.629 1.00 37.66 128 ASP A C 1
ATOM 813 O O . ASP A 1 128 ? 24.742 36.024 18.748 1.00 38.45 128 ASP A O 1
ATOM 818 N N . ARG A 1 129 ? 25.456 37.466 20.330 1.00 37.97 129 ARG A N 1
ATOM 819 C CA . ARG A 1 129 ? 26.852 37.111 20.105 1.00 37.95 129 ARG A CA 1
ATOM 820 C C . ARG A 1 129 ? 27.162 35.750 20.696 1.00 36.42 129 ARG A C 1
ATOM 821 O O . ARG A 1 129 ? 27.900 34.953 20.098 1.00 35.90 129 ARG A O 1
ATOM 829 N N . ARG A 1 130 ? 26.618 35.465 21.880 1.00 31.40 130 ARG A N 1
ATOM 830 C CA . ARG A 1 130 ? 26.737 34.114 22.401 1.00 33.38 130 ARG A CA 1
ATOM 831 C C . ARG A 1 130 ? 26.142 33.104 21.423 1.00 37.26 130 ARG A C 1
ATOM 832 O O . ARG A 1 130 ? 26.744 32.062 21.148 1.00 33.18 130 ARG A O 1
ATOM 840 N N . GLN A 1 131 ? 24.994 33.422 20.831 1.00 36.15 131 GLN A N 1
ATOM 841 C CA . GLN A 1 131 ? 24.375 32.470 19.916 1.00 38.31 131 GLN A CA 1
ATOM 842 C C . GLN A 1 131 ? 25.222 32.265 18.667 1.00 34.73 131 GLN A C 1
ATOM 843 O O . GLN A 1 131 ? 25.290 31.152 18.138 1.00 35.91 131 GLN A O 1
ATOM 849 N N . LEU A 1 132 ? 25.892 33.320 18.191 1.00 32.95 132 LEU A N 1
ATOM 850 C CA . LEU A 1 132 ? 26.817 33.167 17.070 1.00 37.49 132 LEU A CA 1
ATOM 851 C C . LEU A 1 132 ? 27.953 32.203 17.404 1.00 34.29 132 LEU A C 1
ATOM 852 O O . LEU A 1 132 ? 28.278 31.316 16.608 1.00 36.92 132 LEU A O 1
ATOM 857 N N . LEU A 1 133 ? 28.578 32.354 18.577 1.00 34.45 133 LEU A N 1
ATOM 858 C CA . LEU A 1 133 ? 29.643 31.421 18.928 1.00 32.36 133 LEU A CA 1
ATOM 859 C C . LEU A 1 133 ? 29.127 29.984 18.939 1.00 33.92 133 LEU A C 1
ATOM 860 O O . LEU A 1 133 ? 29.741 29.096 18.329 1.00 35.57 133 LEU A O 1
ATOM 865 N N . TYR A 1 134 ? 27.973 29.739 19.583 1.00 28.55 134 TYR A N 1
ATOM 866 C CA . TYR A 1 134 ? 27.407 28.388 19.590 1.00 32.79 134 TYR A CA 1
ATOM 867 C C . TYR A 1 134 ? 27.167 27.873 18.174 1.00 33.81 134 TYR A C 1
ATOM 868 O O . TYR A 1 134 ? 27.336 26.678 17.905 1.00 31.47 134 TYR A O 1
ATOM 877 N N . SER A 1 135 ? 26.757 28.755 17.257 1.00 34.22 135 SER A N 1
ATOM 878 C CA . SER A 1 135 ? 26.429 28.310 15.908 1.00 31.55 135 SER A CA 1
ATOM 879 C C . SER A 1 135 ? 27.667 27.856 15.164 1.00 32.22 135 SER A C 1
ATOM 880 O O . SER A 1 135 ? 27.548 27.201 14.125 1.00 37.28 135 SER A O 1
ATOM 883 N N . LEU A 1 136 ? 28.852 28.211 15.652 1.00 33.78 136 LEU A N 1
ATOM 884 C CA . LEU A 1 136 ? 30.087 27.788 15.006 1.00 30.99 136 LEU A CA 1
ATOM 885 C C . LEU A 1 136 ? 30.512 26.380 15.400 1.00 35.44 136 LEU A C 1
ATOM 886 O O . LEU A 1 136 ? 31.315 25.779 14.683 1.00 37.18 136 LEU A O 1
ATOM 891 N N . LEU A 1 137 ? 29.995 25.838 16.507 1.00 32.53 137 LEU A N 1
ATOM 892 C CA . LEU A 1 137 ? 30.552 24.608 17.078 1.00 35.20 137 LEU A CA 1
ATOM 893 C C . LEU A 1 137 ? 30.313 23.397 16.175 1.00 33.98 137 LEU A C 1
ATOM 894 O O . LEU A 1 137 ? 31.252 22.676 15.817 1.00 34.14 137 LEU A O 1
ATOM 899 N N . MET A 1 138 ? 29.069 23.134 15.834 1.00 33.12 138 MET A N 1
ATOM 900 C CA . MET A 1 138 ? 28.794 21.930 15.054 1.00 35.38 138 MET A CA 1
ATOM 901 C C . MET A 1 138 ? 29.370 22.026 13.642 1.00 37.20 138 MET A C 1
ATOM 902 O O . MET A 1 138 ? 29.850 21.019 13.110 1.00 39.05 138 MET A O 1
ATOM 907 N N . PRO A 1 139 ? 29.350 23.189 12.989 1.00 37.82 139 PRO A N 1
ATOM 908 C CA . PRO A 1 139 ? 30.095 23.296 11.714 1.00 40.57 139 PRO A CA 1
ATOM 909 C C . PRO A 1 139 ? 31.551 22.840 11.821 1.00 40.78 139 PRO A C 1
ATOM 910 O O . PRO A 1 139 ? 32.054 22.139 10.927 1.00 36.75 139 PRO A O 1
ATOM 914 N N . VAL A 1 140 ? 32.247 23.202 12.904 1.00 36.37 140 VAL A N 1
ATOM 915 C CA . VAL A 1 140 ? 33.622 22.729 13.066 1.00 33.91 140 VAL A CA 1
ATOM 916 C C . VAL A 1 140 ? 33.639 21.232 13.374 1.00 34.98 140 VAL A C 1
ATOM 917 O O . VAL A 1 140 ? 34.399 20.471 12.762 1.00 37.38 140 VAL A O 1
ATOM 921 N N . MET A 1 141 ? 32.779 20.776 14.291 1.00 31.84 141 MET A N 1
ATOM 922 C CA . MET A 1 141 ? 32.785 19.366 14.651 1.00 34.92 141 MET A CA 1
ATOM 923 C C . MET A 1 141 ? 32.537 18.488 13.429 1.00 41.09 141 MET A C 1
ATOM 924 O O . MET A 1 141 ? 33.173 17.440 13.269 1.00 39.26 141 MET A O 1
ATOM 929 N N . ASN A 1 142 ? 31.613 18.910 12.559 1.00 36.93 142 ASN A N 1
ATOM 930 C CA . ASN A 1 142 ? 31.225 18.128 11.394 1.00 37.96 142 ASN A CA 1
ATOM 931 C C . ASN A 1 142 ? 32.401 17.866 10.462 1.00 37.65 142 ASN A C 1
ATOM 932 O O . ASN A 1 142 ? 32.334 16.945 9.644 1.00 44.40 142 ASN A O 1
ATOM 937 N N . LEU A 1 143 ? 33.477 18.643 10.579 1.00 37.88 143 LEU A N 1
ATOM 938 C CA . LEU A 1 143 ? 34.664 18.403 9.769 1.00 39.80 143 LEU A CA 1
ATOM 939 C C . LEU A 1 143 ? 35.400 17.145 10.196 1.00 43.39 143 LEU A C 1
ATOM 940 O O . LEU A 1 143 ? 36.119 16.551 9.386 1.00 45.03 143 LEU A O 1
ATOM 945 N N . TYR A 1 144 ? 35.257 16.746 11.462 1.00 41.26 144 TYR A N 1
ATOM 946 C CA . TYR A 1 144 ? 35.992 15.631 12.043 1.00 36.01 144 TYR A CA 1
ATOM 947 C C . TYR A 1 144 ? 35.129 14.418 12.308 1.00 36.83 144 TYR A C 1
ATOM 948 O O . TYR A 1 144 ? 35.636 13.303 12.270 1.00 44.26 144 TYR A O 1
ATOM 957 N N . VAL A 1 145 ? 33.846 14.604 12.586 1.00 35.69 145 VAL A N 1
ATOM 958 C CA . VAL A 1 145 ? 32.947 13.507 12.925 1.00 40.89 145 VAL A CA 1
ATOM 959 C C . VAL A 1 145 ? 31.732 13.532 12.007 1.00 45.98 145 VAL A C 1
ATOM 960 O O . VAL A 1 145 ? 30.791 14.299 12.254 1.00 43.44 145 VAL A O 1
ATOM 964 N N . PRO A 1 146 ? 31.685 12.701 10.974 1.00 48.07 146 PRO A N 1
ATOM 965 C CA . PRO A 1 146 ? 30.540 12.727 10.056 1.00 44.46 146 PRO A CA 1
ATOM 966 C C . PRO A 1 146 ? 29.296 12.070 10.633 1.00 44.44 146 PRO A C 1
ATOM 967 O O . PRO A 1 146 ? 29.353 11.216 11.524 1.00 48.15 146 PRO A O 1
ATOM 971 N N . GLY A 1 147 ? 28.151 12.505 10.119 1.00 46.68 147 GLY A N 1
ATOM 972 C CA . GLY A 1 147 ? 26.893 11.840 10.378 1.00 49.69 147 GLY A CA 1
ATOM 973 C C . GLY A 1 147 ? 26.170 12.263 11.630 1.00 49.78 147 GLY A C 1
ATOM 974 O O . GLY A 1 147 ? 25.122 11.686 11.942 1.00 52.86 147 GLY A O 1
ATOM 975 N N . LEU A 1 148 ? 26.683 13.255 12.360 1.00 46.02 148 LEU A N 1
ATOM 976 C CA . LEU A 1 148 ? 26.017 13.653 13.592 1.00 47.51 148 LEU A CA 1
ATOM 977 C C . LEU A 1 148 ? 24.582 14.089 13.337 1.00 53.27 148 LEU A C 1
ATOM 978 O O . LEU A 1 148 ? 23.713 13.916 14.205 1.00 52.34 148 LEU A O 1
ATOM 983 N N . ASP A 1 149 ? 24.301 14.635 12.151 1.00 54.03 149 ASP A N 1
ATOM 984 C CA . ASP A 1 149 ? 22.928 15.022 11.850 1.00 54.51 149 ASP A CA 1
ATOM 985 C C . ASP A 1 149 ? 21.973 13.829 11.867 1.00 55.89 149 ASP A C 1
ATOM 986 O O . ASP A 1 149 ? 20.764 14.013 12.034 1.00 62.03 149 ASP A O 1
ATOM 991 N N . LYS A 1 150 ? 22.480 12.611 11.716 1.00 57.96 150 LYS A N 1
ATOM 992 C CA . LYS A 1 150 ? 21.621 11.437 11.660 1.00 57.54 150 LYS A CA 1
ATOM 993 C C . LYS A 1 150 ? 21.368 10.824 13.032 1.00 57.55 150 LYS A C 1
ATOM 994 O O . LYS A 1 150 ? 21.166 9.611 13.137 1.00 62.15 150 LYS A O 1
ATOM 1000 N N . GLY A 1 151 ? 21.357 11.625 14.088 1.00 53.91 151 GLY A N 1
ATOM 1001 C CA . GLY A 1 151 ? 21.084 11.070 15.394 1.00 52.33 151 GLY A CA 1
ATOM 1002 C C . GLY A 1 151 ? 20.907 12.160 16.426 1.00 53.36 151 GLY A C 1
ATOM 1003 O O . GLY A 1 151 ? 20.858 13.350 16.106 1.00 49.85 151 GLY A O 1
ATOM 1004 N N . LYS A 1 152 ? 20.811 11.731 17.676 1.00 49.97 152 LYS A N 1
ATOM 1005 C CA . LYS A 1 152 ? 20.556 12.638 18.781 1.00 50.23 152 LYS A CA 1
ATOM 1006 C C . LYS A 1 152 ? 21.803 12.806 19.641 1.00 48.47 152 LYS A C 1
ATOM 1007 O O . LYS A 1 152 ? 22.753 12.020 19.579 1.00 44.43 152 LYS A O 1
ATOM 1013 N N . GLY A 1 153 ? 21.794 13.873 20.431 1.00 52.02 153 GLY A N 1
ATOM 1014 C CA . GLY A 1 153 ? 22.759 14.070 21.492 1.00 44.49 153 GLY A CA 1
ATOM 1015 C C . GLY A 1 153 ? 22.070 13.889 22.818 1.00 43.67 153 GLY A C 1
ATOM 1016 O O . GLY A 1 153 ? 20.947 14.365 23.022 1.00 47.62 153 GLY A O 1
ATOM 1017 N N . LEU A 1 154 ? 22.721 13.164 23.721 1.00 39.32 154 LEU A N 1
ATOM 1018 C CA . LEU A 1 154 ? 22.231 13.010 25.084 1.00 43.02 154 LEU A CA 1
ATOM 1019 C C . LEU A 1 154 ? 23.076 13.947 25.929 1.00 40.85 154 LEU A C 1
ATOM 1020 O O . LEU A 1 154 ? 24.211 13.627 26.283 1.00 40.64 154 LEU A O 1
ATOM 1025 N N . TYR A 1 155 ? 22.533 15.124 26.215 1.00 43.14 155 TYR A N 1
ATOM 1026 C CA . TYR A 1 155 ? 23.193 16.108 27.059 1.00 40.65 155 TYR A CA 1
ATOM 1027 C C . TYR A 1 155 ? 22.403 16.260 28.345 1.00 41.61 155 TYR A C 1
ATOM 1028 O O . TYR A 1 155 ? 21.193 16.510 28.308 1.00 41.61 155 TYR A O 1
ATOM 1037 N N . PHE A 1 156 ? 23.089 16.137 29.479 1.00 41.02 156 PHE A N 1
ATOM 1038 C CA . PHE A 1 156 ? 22.476 16.407 30.773 1.00 40.77 156 PHE A CA 1
ATOM 1039 C C . PHE A 1 156 ? 22.718 17.878 31.105 1.00 45.64 156 PHE A C 1
ATOM 1040 O O . PHE A 1 156 ? 23.859 18.297 31.360 1.00 41.74 156 PHE A O 1
ATOM 1048 N N . LEU A 1 157 ? 21.650 18.659 31.092 1.00 44.29 157 LEU A N 1
ATOM 1049 C CA . LEU A 1 157 ? 21.722 20.101 31.265 1.00 46.02 157 LEU A CA 1
ATOM 1050 C C . LEU A 1 157 ? 20.827 20.510 32.422 1.00 45.54 157 LEU A C 1
ATOM 1051 O O . LEU A 1 157 ? 19.723 19.974 32.577 1.00 48.76 157 LEU A O 1
ATOM 1056 N N . PHE A 1 158 ? 21.292 21.468 33.224 1.00 41.20 158 PHE A N 1
ATOM 1057 C CA . PHE A 1 158 ? 20.595 21.835 34.449 1.00 48.66 158 PHE A CA 1
ATOM 1058 C C . PHE A 1 158 ? 20.563 23.345 34.649 1.00 47.56 158 PHE A C 1
ATOM 1059 O O . PHE A 1 158 ? 21.547 24.039 34.392 1.00 44.22 158 PHE A O 1
ATOM 1067 N N . VAL A 1 159 ? 19.437 23.834 35.118 1.00 52.60 159 VAL A N 1
ATOM 1068 C CA . VAL A 1 159 ? 19.317 25.204 35.595 1.00 47.48 159 VAL A CA 1
ATOM 1069 C C . VAL A 1 159 ? 19.610 25.218 37.085 1.00 56.13 159 VAL A C 1
ATOM 1070 O O . VAL A 1 159 ? 19.360 24.240 37.804 1.00 48.64 159 VAL A O 1
ATOM 1074 N N . LYS A 1 160 ? 20.163 26.327 37.554 1.00 44.48 160 LYS A N 1
ATOM 1075 C CA . LYS A 1 160 ? 20.389 26.519 38.973 1.00 48.71 160 LYS A CA 1
ATOM 1076 C C . LYS A 1 160 ? 19.582 27.728 39.432 1.00 45.79 160 LYS A C 1
ATOM 1077 O O . LYS A 1 160 ? 18.896 28.387 38.636 1.00 44.52 160 LYS A O 1
ATOM 1083 N N . SER A 1 161 ? 19.673 28.025 40.724 1.00 45.11 161 SER A N 1
ATOM 1084 C CA . SER A 1 161 ? 18.760 28.988 41.321 1.00 48.80 161 SER A CA 1
ATOM 1085 C C . SER A 1 161 ? 19.080 30.417 40.877 1.00 51.12 161 SER A C 1
ATOM 1086 O O . SER A 1 161 ? 20.231 30.771 40.605 1.00 48.18 161 SER A O 1
ATOM 1089 N N . GLU A 1 162 ? 18.038 31.240 40.806 1.00 48.40 162 GLU A N 1
ATOM 1090 C CA . GLU A 1 162 ? 18.179 32.660 40.523 1.00 47.41 162 GLU A CA 1
ATOM 1091 C C . GLU A 1 162 ? 17.942 33.462 41.796 1.00 47.98 162 GLU A C 1
ATOM 1092 O O . GLU A 1 162 ? 17.382 32.960 42.772 1.00 47.67 162 GLU A O 1
ATOM 1098 N N . THR A 1 163 ? 18.400 34.709 41.793 1.00 43.21 163 THR A N 1
ATOM 1099 C CA . THR A 1 163 ? 18.016 35.663 42.826 1.00 45.14 163 THR A CA 1
ATOM 1100 C C . THR A 1 163 ? 17.752 37.001 42.151 1.00 44.16 163 THR A C 1
ATOM 1101 O O . THR A 1 163 ? 17.913 37.148 40.937 1.00 40.48 163 THR A O 1
ATOM 1105 N N . LYS A 1 164 ? 17.313 37.974 42.944 1.00 40.30 164 LYS A N 1
ATOM 1106 C CA . LYS A 1 164 ? 17.128 39.339 42.489 1.00 43.57 164 LYS A CA 1
ATOM 1107 C C . LYS A 1 164 ? 17.979 40.255 43.354 1.00 40.11 164 LYS A C 1
ATOM 1108 O O . LYS A 1 164 ? 18.120 40.034 44.566 1.00 41.04 164 LYS A O 1
ATOM 1114 N N . THR A 1 165 ? 18.561 41.262 42.725 1.00 40.07 165 THR A N 1
ATOM 1115 C CA . THR A 1 165 ? 19.316 42.270 43.440 1.00 36.62 165 THR A CA 1
ATOM 1116 C C . THR A 1 165 ? 18.345 43.244 44.107 1.00 43.47 165 THR A C 1
ATOM 1117 O O . THR A 1 165 ? 17.157 43.284 43.763 1.00 39.88 165 THR A O 1
ATOM 1121 N N . PRO A 1 166 ? 18.821 44.027 45.083 1.00 41.39 166 PRO A N 1
ATOM 1122 C CA . PRO A 1 166 ? 17.903 44.933 45.794 1.00 42.84 166 PRO A CA 1
ATOM 1123 C C . PRO A 1 166 ? 17.179 45.868 44.855 1.00 42.89 166 PRO A C 1
ATOM 1124 O O . PRO A 1 166 ? 16.018 46.222 45.107 1.00 41.14 166 PRO A O 1
ATOM 1128 N N . GLY A 1 167 ? 17.818 46.237 43.746 1.00 42.67 167 GLY A N 1
ATOM 1129 C CA . GLY A 1 167 ? 17.203 47.040 42.717 1.00 41.54 167 GLY A CA 1
ATOM 1130 C C . GLY A 1 167 ? 16.261 46.309 41.778 1.00 42.60 167 GLY A C 1
ATOM 1131 O O . GLY A 1 167 ? 15.699 46.946 40.887 1.00 40.27 167 GLY A O 1
ATOM 1132 N N . GLY A 1 168 ? 16.052 45.004 41.938 1.00 42.51 168 GLY A N 1
ATOM 1133 C CA . GLY A 1 168 ? 15.105 44.281 41.112 1.00 42.96 168 GLY A CA 1
ATOM 1134 C C . GLY A 1 168 ? 15.682 43.482 39.949 1.00 44.40 168 GLY A C 1
ATOM 1135 O O . GLY A 1 168 ? 14.958 42.666 39.368 1.00 44.12 168 GLY A O 1
ATOM 1136 N N . LEU A 1 169 ? 16.949 43.677 39.591 1.00 40.04 169 LEU A N 1
ATOM 1137 C CA . LEU A 1 169 ? 17.536 42.912 38.496 1.00 39.93 169 LEU A CA 1
ATOM 1138 C C . LEU A 1 169 ? 17.734 41.455 38.884 1.00 42.27 169 LEU A C 1
ATOM 1139 O O . LEU A 1 169 ? 18.073 41.137 40.028 1.00 40.97 169 LEU A O 1
ATOM 1144 N N . THR A 1 170 ? 17.551 40.566 37.912 1.00 37.91 170 THR A N 1
ATOM 1145 C CA . THR A 1 170 ? 17.827 39.160 38.122 1.00 40.94 170 THR A CA 1
ATOM 1146 C C . THR A 1 170 ? 19.332 38.902 38.121 1.00 38.75 170 THR A C 1
ATOM 1147 O O . THR A 1 170 ? 20.094 39.561 37.411 1.00 37.54 170 THR A O 1
ATOM 1151 N N . ALA A 1 171 ? 19.754 37.944 38.943 1.00 38.03 171 ALA A N 1
ATOM 1152 C CA . ALA A 1 171 ? 21.125 37.454 38.957 1.00 33.98 171 ALA A CA 1
ATOM 1153 C C . ALA A 1 171 ? 21.066 35.938 38.923 1.00 38.14 171 ALA A C 1
ATOM 1154 O O . ALA A 1 171 ? 20.382 35.326 39.747 1.00 36.31 171 ALA A O 1
ATOM 1156 N N . ARG A 1 172 ? 21.745 35.339 37.954 1.00 36.45 172 ARG A N 1
ATOM 1157 C CA . ARG A 1 172 ? 21.692 33.900 37.748 1.00 38.57 172 ARG A CA 1
ATOM 1158 C C . ARG A 1 172 ? 22.840 33.510 36.828 1.00 32.06 172 ARG A C 1
ATOM 1159 O O . ARG A 1 172 ? 23.414 34.372 36.156 1.00 33.62 172 ARG A O 1
ATOM 1167 N N . PRO A 1 173 ? 23.209 32.232 36.795 1.00 34.17 173 PRO A N 1
ATOM 1168 C CA . PRO A 1 173 ? 24.328 31.801 35.938 1.00 37.13 173 PRO A CA 1
ATOM 1169 C C . PRO A 1 173 ? 24.004 31.887 34.450 1.00 36.20 173 PRO A C 1
ATOM 1170 O O . PRO A 1 173 ? 22.847 31.805 34.025 1.00 38.10 173 PRO A O 1
ATOM 1174 N N . VAL A 1 174 ? 25.059 32.059 33.650 1.00 38.49 174 VAL A N 1
ATOM 1175 C CA . VAL A 1 174 ? 24.870 32.355 32.228 1.00 39.22 174 VAL A CA 1
ATOM 1176 C C . VAL A 1 174 ? 24.097 31.234 31.549 1.00 38.49 174 VAL A C 1
ATOM 1177 O O . VAL A 1 174 ? 23.184 31.487 30.758 1.00 41.77 174 VAL A O 1
ATOM 1181 N N . LEU A 1 175 ? 24.440 29.977 31.847 1.00 44.23 175 LEU A N 1
ATOM 1182 C CA . LEU A 1 175 ? 23.734 28.869 31.212 1.00 41.06 175 LEU A CA 1
ATOM 1183 C C . LEU A 1 175 ? 22.281 28.813 31.659 1.00 43.85 175 LEU A C 1
ATOM 1184 O O . LEU A 1 175 ? 21.389 28.494 30.858 1.00 44.94 175 LEU A O 1
ATOM 1189 N N . THR A 1 176 ? 22.012 29.111 32.935 1.00 40.46 176 THR A N 1
ATOM 1190 C CA . THR A 1 176 ? 20.617 29.201 33.364 1.00 41.23 176 THR A CA 1
ATOM 1191 C C . THR A 1 176 ? 19.879 30.262 32.558 1.00 45.46 176 THR A C 1
ATOM 1192 O O . THR A 1 176 ? 18.753 30.036 32.098 1.00 46.42 176 THR A O 1
ATOM 1196 N N . SER A 1 177 ? 20.493 31.440 32.403 1.00 42.16 177 SER A N 1
ATOM 1197 C CA . SER A 1 177 ? 19.956 32.452 31.505 1.00 42.89 177 SER A CA 1
ATOM 1198 C C . SER A 1 177 ? 19.776 31.891 30.101 1.00 47.08 177 SER A C 1
ATOM 1199 O O . SER A 1 177 ? 18.737 32.096 29.464 1.00 50.56 177 SER A O 1
ATOM 1202 N N . TYR A 1 178 ? 20.777 31.165 29.608 1.00 46.88 178 TYR A N 1
ATOM 1203 C CA . TYR A 1 178 ? 20.693 30.620 28.262 1.00 48.88 178 TYR A CA 1
ATOM 1204 C C . TYR A 1 178 ? 19.512 29.667 28.122 1.00 51.34 178 TYR A C 1
ATOM 1205 O O . TYR A 1 178 ? 18.663 29.837 27.243 1.00 53.38 178 TYR A O 1
ATOM 1214 N N . TYR A 1 179 ? 19.434 28.661 28.995 1.00 50.67 179 TYR A N 1
ATOM 1215 C CA . TYR A 1 179 ? 18.415 27.628 28.833 1.00 50.51 179 TYR A CA 1
ATOM 1216 C C . TYR A 1 179 ? 17.003 28.179 28.946 1.00 52.34 179 TYR A C 1
ATOM 1217 O O . TYR A 1 179 ? 16.081 27.601 28.376 1.00 54.25 179 TYR A O 1
ATOM 1226 N N . LYS A 1 180 ? 16.794 29.248 29.710 1.00 52.41 180 LYS A N 1
ATOM 1227 C CA . LYS A 1 180 ? 15.462 29.836 29.813 1.00 52.20 180 LYS A CA 1
ATOM 1228 C C . LYS A 1 180 ? 15.180 30.877 28.734 1.00 53.63 180 LYS A C 1
ATOM 1229 O O . LYS A 1 180 ? 14.114 31.503 28.770 1.00 57.19 180 LYS A O 1
ATOM 1235 N N . SER A 1 181 ? 16.112 31.095 27.806 1.00 54.12 181 SER A N 1
ATOM 1236 C CA . SER A 1 181 ? 15.947 32.029 26.697 1.00 56.49 181 SER A CA 1
ATOM 1237 C C . SER A 1 181 ? 15.498 31.285 25.440 1.00 63.61 181 SER A C 1
ATOM 1238 O O . SER A 1 181 ? 15.781 30.098 25.269 1.00 63.24 181 SER A O 1
ATOM 1241 N N . ASP A 1 182 ? 14.802 31.998 24.546 1.00 69.93 182 ASP A N 1
ATOM 1242 C CA . ASP A 1 182 ? 14.173 31.338 23.404 1.00 65.66 182 ASP A CA 1
ATOM 1243 C C . ASP A 1 182 ? 15.146 31.046 22.276 1.00 66.36 182 ASP A C 1
ATOM 1244 O O . ASP A 1 182 ? 14.857 30.187 21.434 1.00 68.00 182 ASP A O 1
ATOM 1249 N N . HIS A 1 183 ? 16.295 31.722 22.249 1.00 68.04 183 HIS A N 1
ATOM 1250 C CA . HIS A 1 183 ? 17.445 31.229 21.496 1.00 67.63 183 HIS A CA 1
ATOM 1251 C C . HIS A 1 183 ? 17.521 29.716 21.650 1.00 70.00 183 HIS A C 1
ATOM 1252 O O . HIS A 1 183 ? 17.854 28.999 20.700 1.00 70.08 183 HIS A O 1
ATOM 1259 N N . PHE A 1 184 ? 17.212 29.238 22.862 1.00 69.78 184 PHE A N 1
ATOM 1260 C CA . PHE A 1 184 ? 17.298 27.838 23.265 1.00 66.20 184 PHE A CA 1
ATOM 1261 C C . PHE A 1 184 ? 15.948 27.125 23.265 1.00 66.96 184 PHE A C 1
ATOM 1262 O O . PHE A 1 184 ? 15.848 26.006 22.755 1.00 65.30 184 PHE A O 1
ATOM 1270 N N . LYS A 1 185 ? 14.906 27.735 23.837 1.00 66.32 185 LYS A N 1
ATOM 1271 C CA . LYS A 1 185 ? 13.619 27.050 23.947 1.00 65.24 185 LYS A CA 1
ATOM 1272 C C . LYS A 1 185 ? 13.003 26.813 22.572 1.00 75.34 185 LYS A C 1
ATOM 1273 O O . LYS A 1 185 ? 12.792 25.665 22.162 1.00 80.90 185 LYS A O 1
ATOM 1279 N N . ASN A 1 186 ? 12.704 27.887 21.839 1.00 74.10 186 ASN A N 1
ATOM 1280 C CA . ASN A 1 186 ? 12.167 27.765 20.482 1.00 71.63 186 ASN A CA 1
ATOM 1281 C C . ASN A 1 186 ? 13.273 28.036 19.465 1.00 72.45 186 ASN A C 1
ATOM 1282 O O . ASN A 1 186 ? 13.328 29.076 18.814 1.00 76.88 186 ASN A O 1
ATOM 1287 N N . ARG A 1 187 ? 14.158 27.076 19.347 1.00 72.30 187 ARG A N 1
ATOM 1288 C CA . ARG A 1 187 ? 15.168 27.208 18.312 1.00 72.56 187 ARG A CA 1
ATOM 1289 C C . ARG A 1 187 ? 14.685 26.559 17.019 1.00 69.72 187 ARG A C 1
ATOM 1290 O O . ARG A 1 187 ? 13.928 25.585 17.050 1.00 73.10 187 ARG A O 1
ATOM 1292 N N . PRO A 1 188 ? 15.105 27.082 15.861 1.00 73.99 188 PRO A N 1
ATOM 1293 C CA . PRO A 1 188 ? 14.703 26.538 14.558 1.00 73.62 188 PRO A CA 1
ATOM 1294 C C . PRO A 1 188 ? 15.057 25.059 14.405 1.00 73.17 188 PRO A C 1
ATOM 1295 O O . PRO A 1 188 ? 15.641 24.485 15.323 1.00 71.33 188 PRO A O 1
ATOM 1299 N N . ASP A 1 190 ? 17.005 22.211 13.578 1.00 64.76 190 ASP A N 1
ATOM 1300 C CA . ASP A 1 190 ? 18.395 21.970 13.174 1.00 62.21 190 ASP A CA 1
ATOM 1301 C C . ASP A 1 190 ? 18.847 20.535 13.495 1.00 61.54 190 ASP A C 1
ATOM 1302 O O . ASP A 1 190 ? 18.920 20.130 14.662 1.00 58.77 190 ASP A O 1
ATOM 1307 N N . PRO A 1 191 ? 19.174 19.766 12.453 1.00 59.80 191 PRO A N 1
ATOM 1308 C CA . PRO A 1 191 ? 19.461 18.341 12.660 1.00 59.01 191 PRO A CA 1
ATOM 1309 C C . PRO A 1 191 ? 20.731 18.082 13.453 1.00 57.62 191 PRO A C 1
ATOM 1310 O O . PRO A 1 191 ? 20.880 16.981 14.000 1.00 55.50 191 PRO A O 1
ATOM 1314 N N . TYR A 1 192 ? 21.658 19.040 13.513 1.00 54.10 192 TYR A N 1
ATOM 1315 C CA . TYR A 1 192 ? 22.892 18.874 14.273 1.00 54.58 192 TYR A CA 1
ATOM 1316 C C . TYR A 1 192 ? 22.720 19.248 15.744 1.00 57.00 192 TYR A C 1
ATOM 1317 O O . TYR A 1 192 ? 23.700 19.270 16.497 1.00 54.42 192 TYR A O 1
ATOM 1326 N N . HIS A 1 193 ? 21.488 19.515 16.167 1.00 54.03 193 HIS A N 1
ATOM 1327 C CA . HIS A 1 193 ? 21.180 19.878 17.541 1.00 55.35 193 HIS A CA 1
ATOM 1328 C C . HIS A 1 193 ? 19.893 19.177 17.968 1.00 53.07 193 HIS A C 1
ATOM 1329 O O . HIS A 1 193 ? 18.978 19.774 18.535 1.00 49.12 193 HIS A O 1
ATOM 1336 N N . ASN A 1 194 ? 19.815 17.882 17.675 1.00 55.33 194 ASN A N 1
ATOM 1337 C CA . ASN A 1 194 ? 18.676 17.057 18.053 1.00 52.65 194 ASN A CA 1
ATOM 1338 C C . ASN A 1 194 ? 19.004 16.344 19.364 1.00 53.50 194 ASN A C 1
ATOM 1339 O O . ASN A 1 194 ? 19.786 15.384 19.383 1.00 55.23 194 ASN A O 1
ATOM 1344 N N . TYR A 1 195 ? 18.395 16.797 20.450 1.00 46.20 195 TYR A N 1
ATOM 1345 C CA . TYR A 1 195 ? 18.747 16.338 21.781 1.00 46.76 195 TYR A CA 1
ATOM 1346 C C . TYR A 1 195 ? 17.602 15.550 22.395 1.00 48.16 195 TYR A C 1
ATOM 1347 O O . TYR A 1 195 ? 16.430 15.789 22.095 1.00 45.72 195 TYR A O 1
ATOM 1356 N N . THR A 1 196 ? 17.967 14.603 23.269 1.00 50.36 196 THR A N 1
ATOM 1357 C CA . THR A 1 196 ? 17.006 13.738 23.943 1.00 49.82 196 THR A CA 1
ATOM 1358 C C . THR A 1 196 ? 16.336 14.410 25.128 1.00 53.90 196 THR A C 1
ATOM 1359 O O . THR A 1 196 ? 15.248 13.978 25.534 1.00 50.98 196 THR A O 1
ATOM 1363 N N . SER A 1 197 ? 16.959 15.429 25.707 1.00 44.23 197 SER A N 1
ATOM 1364 C CA . SER A 1 197 ? 16.401 16.010 26.910 1.00 46.67 197 SER A CA 1
ATOM 1365 C C . SER A 1 197 ? 15.274 16.963 26.537 1.00 53.37 197 SER A C 1
ATOM 1366 O O . SER A 1 197 ? 15.464 17.832 25.680 1.00 55.48 197 SER A O 1
ATOM 1369 N N . PRO A 1 198 ? 14.088 16.796 27.104 1.00 51.42 198 PRO A N 1
ATOM 1370 C CA . PRO A 1 198 ? 13.041 17.805 26.921 1.00 54.46 198 PRO A CA 1
ATOM 1371 C C . PRO A 1 198 ? 13.347 19.039 27.746 1.00 53.98 198 PRO A C 1
ATOM 1372 O O . PRO A 1 198 ? 13.759 18.947 28.907 1.00 53.76 198 PRO A O 1
ATOM 1376 N N . THR A 1 199 ? 13.135 20.208 27.140 1.00 56.87 199 THR A N 1
ATOM 1377 C CA . THR A 1 199 ? 13.505 21.434 27.832 1.00 53.81 199 THR A CA 1
ATOM 1378 C C . THR A 1 199 ? 12.771 21.552 29.160 1.00 59.18 199 THR A C 1
ATOM 1379 O O . THR A 1 199 ? 13.287 22.161 30.107 1.00 60.11 199 THR A O 1
ATOM 1383 N N . ALA A 1 200 ? 11.597 20.928 29.276 1.00 58.45 200 ALA A N 1
ATOM 1384 C CA . ALA A 1 200 ? 10.888 20.934 30.552 1.00 56.13 200 ALA A CA 1
ATOM 1385 C C . ALA A 1 200 ? 11.709 20.270 31.653 1.00 57.57 200 ALA A C 1
ATOM 1386 O O . ALA A 1 200 ? 11.677 20.703 32.812 1.00 58.08 200 ALA A O 1
ATOM 1388 N N . ALA A 1 201 ? 12.435 19.202 31.319 1.00 58.77 201 ALA A N 1
ATOM 1389 C CA . ALA A 1 201 ? 13.270 18.549 32.321 1.00 54.10 201 ALA A CA 1
ATOM 1390 C C . ALA A 1 201 ? 14.502 19.385 32.624 1.00 51.98 201 ALA A C 1
ATOM 1391 O O . ALA A 1 201 ? 14.969 19.430 33.770 1.00 58.60 201 ALA A O 1
ATOM 1393 N N . ILE A 1 202 ? 15.055 20.033 31.602 1.00 52.59 202 ILE A N 1
ATOM 1394 C CA . ILE A 1 202 ? 16.191 20.923 31.807 1.00 54.42 202 ILE A CA 1
ATOM 1395 C C . ILE A 1 202 ? 15.823 22.045 32.769 1.00 56.65 202 ILE A C 1
ATOM 1396 O O . ILE A 1 202 ? 16.585 22.380 33.684 1.00 54.74 202 ILE A O 1
ATOM 1401 N N . LEU A 1 203 ? 14.639 22.623 32.596 1.00 56.86 203 LEU A N 1
ATOM 1402 C CA . LEU A 1 203 ? 14.251 23.802 33.353 1.00 57.34 203 LEU A CA 1
ATOM 1403 C C . LEU A 1 203 ? 13.735 23.476 34.746 1.00 62.51 203 LEU A C 1
ATOM 1404 O O . LEU A 1 203 ? 13.422 24.402 35.505 1.00 64.65 203 LEU A O 1
ATOM 1409 N N . CYS A 1 204 ? 13.654 22.203 35.115 1.00 57.71 204 CYS A N 1
ATOM 1410 C CA . CYS A 1 204 ? 13.108 21.846 36.412 1.00 60.01 204 CYS A CA 1
ATOM 1411 C C . CYS A 1 204 ? 14.135 22.140 37.499 1.00 62.82 204 CYS A C 1
ATOM 1412 O O . CYS A 1 204 ? 15.309 21.784 37.374 1.00 59.24 204 CYS A O 1
ATOM 1415 N N . ALA A 1 205 ? 13.686 22.804 38.563 1.00 68.70 205 ALA A N 1
ATOM 1416 C CA . ALA A 1 205 ? 14.575 23.129 39.670 1.00 69.85 205 ALA A CA 1
ATOM 1417 C C . ALA A 1 205 ? 15.261 21.881 40.200 1.00 67.85 205 ALA A C 1
ATOM 1418 O O . ALA A 1 205 ? 16.490 21.768 40.167 1.00 72.86 205 ALA A O 1
ATOM 1420 N N . ASP A 1 206 ? 14.472 20.920 40.667 1.00 69.02 206 ASP A N 1
ATOM 1421 C CA . ASP A 1 206 ? 15.013 19.838 41.476 1.00 70.40 206 ASP A CA 1
ATOM 1422 C C . ASP A 1 206 ? 16.022 19.011 40.693 1.00 66.17 206 ASP A C 1
ATOM 1423 O O . ASP A 1 206 ? 15.715 18.488 39.618 1.00 62.91 206 ASP A O 1
ATOM 1428 N N . ALA A 1 207 ? 17.226 18.889 41.257 1.00 63.22 207 ALA A N 1
ATOM 1429 C CA . ALA A 1 207 ? 18.272 18.084 40.639 1.00 58.40 207 ALA A CA 1
ATOM 1430 C C . ALA A 1 207 ? 17.803 16.663 40.391 1.00 60.14 207 ALA A C 1
ATOM 1431 O O . ALA A 1 207 ? 18.051 16.101 39.321 1.00 60.87 207 ALA A O 1
ATOM 1433 N N . PHE A 1 208 ? 17.120 16.060 41.363 1.00 61.37 208 PHE A N 1
ATOM 1434 C CA . PHE A 1 208 ? 16.724 14.665 41.203 1.00 66.13 208 PHE A CA 1
ATOM 1435 C C . PHE A 1 208 ? 15.726 14.499 40.065 1.00 60.24 208 PHE A C 1
ATOM 1436 O O . PHE A 1 208 ? 15.942 13.705 39.142 1.00 57.10 208 PHE A O 1
ATOM 1444 N N . GLN A 1 209 ? 14.601 15.210 40.135 1.00 62.27 209 GLN A N 1
ATOM 1445 C CA . GLN A 1 209 ? 13.600 15.078 39.086 1.00 61.57 209 GLN A CA 1
ATOM 1446 C C . GLN A 1 209 ? 14.194 15.398 37.724 1.00 61.67 209 GLN A C 1
ATOM 1447 O O . GLN A 1 209 ? 13.917 14.708 36.735 1.00 61.43 209 GLN A O 1
ATOM 1453 N N . SER A 1 210 ? 15.021 16.442 37.655 1.00 60.48 210 SER A N 1
ATOM 1454 C CA . SER A 1 210 ? 15.635 16.814 36.386 1.00 59.13 210 SER A CA 1
ATOM 1455 C C . SER A 1 210 ? 16.559 15.714 35.888 1.00 54.57 210 SER A C 1
ATOM 1456 O O . SER A 1 210 ? 16.491 15.311 34.722 1.00 50.48 210 SER A O 1
ATOM 1459 N N . MET A 1 211 ? 17.431 15.221 36.765 1.00 52.75 211 MET A N 1
ATOM 1460 C CA . MET A 1 211 ? 18.327 14.130 36.402 1.00 52.41 211 MET A CA 1
ATOM 1461 C C . MET A 1 211 ? 17.538 12.897 35.979 1.00 57.09 211 MET A C 1
ATOM 1462 O O . MET A 1 211 ? 17.728 12.357 34.881 1.00 56.10 211 MET A O 1
ATOM 1467 N N . TYR A 1 212 ? 16.641 12.432 36.852 1.00 50.89 212 TYR A N 1
ATOM 1468 C CA . TYR A 1 212 ? 15.910 11.201 36.572 1.00 58.72 212 TYR A CA 1
ATOM 1469 C C . TYR A 1 212 ? 15.179 11.298 35.242 1.00 53.76 212 TYR A C 1
ATOM 1470 O O . TYR A 1 212 ? 15.258 10.390 34.405 1.00 54.62 212 TYR A O 1
ATOM 1479 N N . ALA A 1 213 ? 14.480 12.414 35.021 1.00 57.68 213 ALA A N 1
ATOM 1480 C CA . ALA A 1 213 ? 13.707 12.579 33.794 1.00 54.32 213 ALA A CA 1
ATOM 1481 C C . ALA A 1 213 ? 14.600 12.577 32.566 1.00 50.74 213 ALA A C 1
ATOM 1482 O O . ALA A 1 213 ? 14.204 12.077 31.508 1.00 47.05 213 ALA A O 1
ATOM 1484 N N . GLN A 1 214 ? 15.801 13.160 32.671 1.00 50.37 214 GLN A N 1
ATOM 1485 C CA . GLN A 1 214 ? 16.684 13.202 31.507 1.00 50.91 214 GLN A CA 1
ATOM 1486 C C . GLN A 1 214 ? 17.300 11.836 31.246 1.00 49.67 214 GLN A C 1
ATOM 1487 O O . GLN A 1 214 ? 17.491 11.451 30.090 1.00 46.74 214 GLN A O 1
ATOM 1493 N N . MET A 1 215 ? 17.607 11.091 32.310 1.00 50.82 215 MET A N 1
ATOM 1494 C CA . MET A 1 215 ? 18.066 9.713 32.149 1.00 52.25 215 MET A CA 1
ATOM 1495 C C . MET A 1 215 ? 17.034 8.872 31.403 1.00 53.38 215 MET A C 1
ATOM 1496 O O . MET A 1 215 ? 17.359 8.167 30.439 1.00 48.37 215 MET A O 1
ATOM 1501 N N . VAL A 1 216 ? 15.772 8.953 31.832 1.00 53.69 216 VAL A N 1
ATOM 1502 C CA . VAL A 1 216 ? 14.725 8.128 31.240 1.00 53.25 216 VAL A CA 1
ATOM 1503 C C . VAL A 1 216 ? 14.579 8.425 29.755 1.00 55.44 216 VAL A C 1
ATOM 1504 O O . VAL A 1 216 ? 14.378 7.514 28.946 1.00 52.73 216 VAL A O 1
ATOM 1508 N N . CYS A 1 217 ? 14.681 9.702 29.365 1.00 54.78 217 CYS A N 1
ATOM 1509 C CA . CYS A 1 217 ? 14.583 10.027 27.948 1.00 49.37 217 CYS A CA 1
ATOM 1510 C C . CYS A 1 217 ? 15.835 9.622 27.187 1.00 54.07 217 CYS A C 1
ATOM 1511 O O . CYS A 1 217 ? 15.745 9.242 26.011 1.00 52.05 217 CYS A O 1
ATOM 1514 N N . GLY A 1 218 ? 17.004 9.687 27.830 1.00 46.44 218 GLY A N 1
ATOM 1515 C CA . GLY A 1 218 ? 18.210 9.218 27.173 1.00 47.71 218 GLY A CA 1
ATOM 1516 C C . GLY A 1 218 ? 18.192 7.718 26.944 1.00 47.98 218 GLY A C 1
ATOM 1517 O O . GLY A 1 218 ? 18.692 7.230 25.930 1.00 47.65 218 GLY A O 1
ATOM 1518 N N . LEU A 1 219 ? 17.600 6.968 27.875 1.00 48.57 219 LEU A N 1
ATOM 1519 C CA . LEU A 1 219 ? 17.577 5.511 27.749 1.00 49.38 219 LEU A CA 1
ATOM 1520 C C . LEU A 1 219 ? 16.601 5.063 26.668 1.00 49.34 219 LEU A C 1
ATOM 1521 O O . LEU A 1 219 ? 16.962 4.291 25.774 1.00 53.51 219 LEU A O 1
ATOM 1526 N N . CYS A 1 220 ? 15.359 5.543 26.733 1.00 50.39 220 CYS A N 1
ATOM 1527 C CA . CYS A 1 220 ? 14.379 5.252 25.687 1.00 56.64 220 CYS A CA 1
ATOM 1528 C C . CYS A 1 220 ? 14.968 5.444 24.296 1.00 58.75 220 CYS A C 1
ATOM 1529 O O . CYS A 1 220 ? 14.842 4.571 23.430 1.00 62.49 220 CYS A O 1
ATOM 1532 N N . GLN A 1 221 ? 15.605 6.591 24.056 1.00 53.36 221 GLN A N 1
ATOM 1533 C CA . GLN A 1 221 ? 16.174 6.888 22.749 1.00 51.48 221 GLN A CA 1
ATOM 1534 C C . GLN A 1 221 ? 17.586 6.349 22.596 1.00 53.71 221 GLN A C 1
ATOM 1535 O O . GLN A 1 221 ? 18.323 6.820 21.725 1.00 54.39 221 GLN A O 1
ATOM 1541 N N . ARG A 1 222 ? 17.962 5.360 23.409 1.00 51.10 222 ARG A N 1
ATOM 1542 C CA . ARG A 1 222 ? 19.363 4.966 23.535 1.00 51.99 222 ARG A CA 1
ATOM 1543 C C . ARG A 1 222 ? 20.051 4.799 22.183 1.00 54.03 222 ARG A C 1
ATOM 1544 O O . ARG A 1 222 ? 21.237 5.113 22.042 1.00 51.74 222 ARG A O 1
ATOM 1552 N N . ASN A 1 223 ? 19.340 4.302 21.174 1.00 55.16 223 ASN A N 1
ATOM 1553 C CA . ASN A 1 223 ? 20.038 3.925 19.950 1.00 55.64 223 ASN A CA 1
ATOM 1554 C C . ASN A 1 223 ? 20.250 5.077 18.972 1.00 56.71 223 ASN A C 1
ATOM 1555 O O . ASN A 1 223 ? 21.142 4.986 18.120 1.00 56.88 223 ASN A O 1
ATOM 1560 N N . ASP A 1 224 ? 19.470 6.151 19.061 1.00 54.05 224 ASP A N 1
ATOM 1561 C CA . ASP A 1 224 ? 19.754 7.317 18.231 1.00 56.46 224 ASP A CA 1
ATOM 1562 C C . ASP A 1 224 ? 20.877 8.179 18.791 1.00 55.18 224 ASP A C 1
ATOM 1563 O O . ASP A 1 224 ? 21.289 9.140 18.128 1.00 54.62 224 ASP A O 1
ATOM 1568 N N . VAL A 1 225 ? 21.385 7.845 19.975 1.00 47.48 225 VAL A N 1
ATOM 1569 C CA . VAL A 1 225 ? 22.372 8.663 20.675 1.00 49.81 225 VAL A CA 1
ATOM 1570 C C . VAL A 1 225 ? 23.716 8.529 19.971 1.00 48.35 225 VAL A C 1
ATOM 1571 O O . VAL A 1 225 ? 24.341 7.464 19.994 1.00 49.08 225 VAL A O 1
ATOM 1575 N N . LEU A 1 226 ? 24.174 9.619 19.362 1.00 44.85 226 LEU A N 1
ATOM 1576 C CA . LEU A 1 226 ? 25.486 9.649 18.728 1.00 48.04 226 LEU A CA 1
ATOM 1577 C C . LEU A 1 226 ? 26.562 10.307 19.588 1.00 45.98 226 LEU A C 1
ATOM 1578 O O . LEU A 1 226 ? 27.750 10.155 19.288 1.00 44.97 226 LEU A O 1
ATOM 1583 N N . ARG A 1 227 ? 26.177 11.042 20.627 1.00 43.72 227 ARG A N 1
ATOM 1584 C CA . ARG A 1 227 ? 27.159 11.686 21.483 1.00 46.46 227 ARG A CA 1
ATOM 1585 C C . ARG A 1 227 ? 26.533 11.955 22.843 1.00 43.94 227 ARG A C 1
ATOM 1586 O O . ARG A 1 227 ? 25.317 12.137 22.967 1.00 47.55 227 ARG A O 1
ATOM 1594 N N . LEU A 1 228 ? 27.381 11.960 23.860 1.00 38.77 228 LEU A N 1
ATOM 1595 C CA . LEU A 1 228 ? 26.969 12.075 25.248 1.00 41.83 228 LEU A CA 1
ATOM 1596 C C . LEU A 1 228 ? 27.687 13.275 25.841 1.00 39.51 228 LEU A C 1
ATOM 1597 O O . LEU A 1 228 ? 28.858 13.499 25.530 1.00 39.25 228 LEU A O 1
ATOM 1602 N N . GLY A 1 229 ? 27.000 14.049 26.683 1.00 38.98 229 GLY A N 1
ATOM 1603 C CA . GLY A 1 229 ? 27.674 15.233 27.179 1.00 41.06 229 GLY A CA 1
ATOM 1604 C C . GLY A 1 229 ? 26.980 15.945 28.321 1.00 37.76 229 GLY A C 1
ATOM 1605 O O . GLY A 1 229 ? 25.923 15.542 28.817 1.00 39.83 229 GLY A O 1
ATOM 1606 N N . ALA A 1 230 ? 27.617 17.034 28.723 1.00 39.11 230 ALA A N 1
ATOM 1607 C CA . ALA A 1 230 ? 27.219 17.907 29.815 1.00 37.16 230 ALA A CA 1
ATOM 1608 C C . ALA A 1 230 ? 28.249 19.026 29.797 1.00 39.18 230 ALA A C 1
ATOM 1609 O O . ALA A 1 230 ? 29.282 18.916 29.130 1.00 40.68 230 ALA A O 1
ATOM 1611 N N . VAL A 1 231 ? 27.969 20.113 30.511 1.00 37.83 231 VAL A N 1
ATOM 1612 C CA . VAL A 1 231 ? 28.889 21.248 30.427 1.00 42.39 231 VAL A CA 1
ATOM 1613 C C . VAL A 1 231 ? 30.269 20.856 30.950 1.00 46.47 231 VAL A C 1
ATOM 1614 O O . VAL A 1 231 ? 31.288 21.058 30.272 1.00 44.73 231 VAL A O 1
ATOM 1618 N N . PHE A 1 232 ? 30.315 20.230 32.127 1.00 44.52 232 PHE A N 1
ATOM 1619 C CA . PHE A 1 232 ? 31.557 19.801 32.759 1.00 49.04 232 PHE A CA 1
ATOM 1620 C C . PHE A 1 232 ? 31.622 18.279 32.868 1.00 45.75 232 PHE A C 1
ATOM 1621 O O . PHE A 1 232 ? 30.601 17.599 33.003 1.00 43.15 232 PHE A O 1
ATOM 1629 N N . ALA A 1 233 ? 32.842 17.748 32.809 1.00 41.44 233 ALA A N 1
ATOM 1630 C CA . ALA A 1 233 ? 33.020 16.307 32.945 1.00 46.34 233 ALA A CA 1
ATOM 1631 C C . ALA A 1 233 ? 32.337 15.789 34.201 1.00 46.06 233 ALA A C 1
ATOM 1632 O O . ALA A 1 233 ? 31.717 14.717 34.185 1.00 43.73 233 ALA A O 1
ATOM 1634 N N . SER A 1 234 ? 32.424 16.547 35.297 1.00 43.24 234 SER A N 1
ATOM 1635 C CA . SER A 1 234 ? 31.818 16.088 36.544 1.00 47.65 234 SER A CA 1
ATOM 1636 C C . SER A 1 234 ? 30.310 15.947 36.413 1.00 48.57 234 SER A C 1
ATOM 1637 O O . SER A 1 234 ? 29.726 15.043 37.020 1.00 45.54 234 SER A O 1
ATOM 1640 N N . GLY A 1 235 ? 29.667 16.832 35.644 1.00 43.88 235 GLY A N 1
ATOM 1641 C CA . GLY A 1 235 ? 28.236 16.698 35.429 1.00 49.26 235 GLY A CA 1
ATOM 1642 C C . GLY A 1 235 ? 27.879 15.380 34.768 1.00 44.93 235 GLY A C 1
ATOM 1643 O O . GLY A 1 235 ? 26.939 14.692 35.175 1.00 43.35 235 GLY A O 1
ATOM 1644 N N . LEU A 1 236 ? 28.642 14.998 33.748 1.00 38.49 236 LEU A N 1
ATOM 1645 C CA . LEU A 1 236 ? 28.407 13.707 33.112 1.00 43.54 236 LEU A CA 1
ATOM 1646 C C . LEU A 1 236 ? 28.689 12.565 34.081 1.00 45.30 236 LEU A C 1
ATOM 1647 O O . LEU A 1 236 ? 28.010 11.531 34.055 1.00 43.92 236 LEU A O 1
ATOM 1652 N N . LEU A 1 237 ? 29.700 12.722 34.932 1.00 46.15 237 LEU A N 1
ATOM 1653 C CA . LEU A 1 237 ? 29.991 11.654 35.885 1.00 47.20 237 LEU A CA 1
ATOM 1654 C C . LEU A 1 237 ? 28.834 11.472 36.857 1.00 44.74 237 LEU A C 1
ATOM 1655 O O . LEU A 1 237 ? 28.435 10.342 37.153 1.00 48.25 237 LEU A O 1
ATOM 1660 N N . ARG A 1 238 ? 28.250 12.576 37.322 1.00 45.71 238 ARG A N 1
ATOM 1661 C CA . ARG A 1 238 ? 27.097 12.487 38.209 1.00 47.86 238 ARG A CA 1
ATOM 1662 C C . ARG A 1 238 ? 25.879 11.896 37.504 1.00 47.51 238 ARG A C 1
ATOM 1663 O O . ARG A 1 238 ? 25.029 11.283 38.160 1.00 50.33 238 ARG A O 1
ATOM 1671 N N . ALA A 1 239 ? 25.756 12.083 36.186 1.00 43.80 239 ALA A N 1
ATOM 1672 C CA . ALA A 1 239 ? 24.691 11.395 35.463 1.00 50.42 239 ALA A CA 1
ATOM 1673 C C . ALA A 1 239 ? 24.916 9.890 35.490 1.00 48.44 239 ALA A C 1
ATOM 1674 O O . ALA A 1 239 ? 23.969 9.112 35.656 1.00 45.92 239 ALA A O 1
ATOM 1676 N N . ILE A 1 240 ? 26.169 9.464 35.348 1.00 42.83 240 ILE A N 1
ATOM 1677 C CA . ILE A 1 240 ? 26.478 8.039 35.372 1.00 47.79 240 ILE A CA 1
ATOM 1678 C C . ILE A 1 240 ? 26.246 7.464 36.768 1.00 51.48 240 ILE A C 1
ATOM 1679 O O . ILE A 1 240 ? 25.630 6.402 36.926 1.00 52.78 240 ILE A O 1
ATOM 1684 N N . ARG A 1 241 ? 26.750 8.140 37.802 1.00 50.69 241 ARG A N 1
ATOM 1685 C CA . ARG A 1 241 ? 26.457 7.685 39.157 1.00 51.11 241 ARG A CA 1
ATOM 1686 C C . ARG A 1 241 ? 24.953 7.572 39.359 1.00 54.43 241 ARG A C 1
ATOM 1687 O O . ARG A 1 241 ? 24.469 6.596 39.947 1.00 56.60 241 ARG A O 1
ATOM 1695 N N . PHE A 1 242 ? 24.193 8.552 38.856 1.00 48.52 242 PHE A N 1
ATOM 1696 C CA . PHE A 1 242 ? 22.741 8.498 38.979 1.00 49.41 242 PHE A CA 1
ATOM 1697 C C . PHE A 1 242 ? 22.197 7.191 38.432 1.00 54.71 242 PHE A C 1
ATOM 1698 O O . PHE A 1 242 ? 21.325 6.565 39.047 1.00 56.38 242 PHE A O 1
ATOM 1706 N N . LEU A 1 243 ? 22.696 6.771 37.269 1.00 52.24 243 LEU A N 1
ATOM 1707 C CA . LEU A 1 243 ? 22.284 5.499 36.687 1.00 56.64 243 LEU A CA 1
ATOM 1708 C C . LEU A 1 243 ? 22.633 4.336 37.608 1.00 60.14 243 LEU A C 1
ATOM 1709 O O . LEU A 1 243 ? 21.819 3.427 37.819 1.00 57.89 243 LEU A O 1
ATOM 1714 N N . GLN A 1 244 ? 23.860 4.343 38.138 1.00 57.62 244 GLN A N 1
ATOM 1715 C CA . GLN A 1 244 ? 24.332 3.314 39.059 1.00 59.81 244 GLN A CA 1
ATOM 1716 C C . GLN A 1 244 ? 23.395 3.139 40.243 1.00 60.87 244 GLN A C 1
ATOM 1717 O O . GLN A 1 244 ? 23.285 2.039 40.791 1.00 62.86 244 GLN A O 1
ATOM 1723 N N . LEU A 1 245 ? 22.700 4.205 40.639 1.00 60.23 245 LEU A N 1
ATOM 1724 C CA . LEU A 1 245 ? 21.855 4.208 41.822 1.00 60.72 245 LEU A CA 1
ATOM 1725 C C . LEU A 1 245 ? 20.373 4.042 41.515 1.00 62.02 245 LEU A C 1
ATOM 1726 O O . LEU A 1 245 ? 19.607 3.725 42.429 1.00 65.76 245 LEU A O 1
ATOM 1731 N N . ASN A 1 246 ? 19.942 4.242 40.268 1.00 60.95 246 ASN A N 1
ATOM 1732 C CA . ASN A 1 246 ? 18.516 4.275 39.968 1.00 60.85 246 ASN A CA 1
ATOM 1733 C C . ASN A 1 246 ? 18.107 3.416 38.775 1.00 63.39 246 ASN A C 1
ATOM 1734 O O . ASN A 1 246 ? 16.951 3.503 38.338 1.00 65.29 246 ASN A O 1
ATOM 1739 N N . TRP A 1 247 ? 19.000 2.590 38.234 1.00 61.42 247 TRP A N 1
ATOM 1740 C CA . TRP A 1 247 ? 18.626 1.809 37.057 1.00 68.01 247 TRP A CA 1
ATOM 1741 C C . TRP A 1 247 ? 17.504 0.819 37.354 1.00 68.97 247 TRP A C 1
ATOM 1742 O O . TRP A 1 247 ? 16.832 0.366 36.419 1.00 68.45 247 TRP A O 1
ATOM 1753 N N . GLU A 1 248 ? 17.287 0.475 38.628 1.00 67.12 248 GLU A N 1
ATOM 1754 C CA . GLU A 1 248 ? 16.217 -0.446 38.994 1.00 70.96 248 GLU A CA 1
ATOM 1755 C C . GLU A 1 248 ? 14.871 0.165 38.632 1.00 68.73 248 GLU A C 1
ATOM 1756 O O . GLU A 1 248 ? 14.160 -0.354 37.767 1.00 70.31 248 GLU A O 1
ATOM 1762 N N . GLN A 1 249 ? 14.517 1.274 39.282 1.00 72.76 249 GLN A N 1
ATOM 1763 C CA . GLN A 1 249 ? 13.292 1.975 38.912 1.00 71.77 249 GLN A CA 1
ATOM 1764 C C . GLN A 1 249 ? 13.317 2.371 37.442 1.00 70.31 249 GLN A C 1
ATOM 1765 O O . GLN A 1 249 ? 12.284 2.336 36.763 1.00 70.25 249 GLN A O 1
ATOM 1771 N N . LEU A 1 250 ? 14.494 2.732 36.928 1.00 69.12 250 LEU A N 1
ATOM 1772 C CA . LEU A 1 250 ? 14.598 3.144 35.533 1.00 68.78 250 LEU A CA 1
ATOM 1773 C C . LEU A 1 250 ? 14.204 2.005 34.600 1.00 69.36 250 LEU A C 1
ATOM 1774 O O . LEU A 1 250 ? 13.326 2.165 33.746 1.00 67.05 250 LEU A O 1
ATOM 1779 N N . ALA A 1 251 ? 14.844 0.841 34.747 1.00 71.54 251 ALA A N 1
ATOM 1780 C CA . ALA A 1 251 ? 14.426 -0.321 33.966 1.00 71.62 251 ALA A CA 1
ATOM 1781 C C . ALA A 1 251 ? 12.931 -0.586 34.118 1.00 73.95 251 ALA A C 1
ATOM 1782 O O . ALA A 1 251 ? 12.269 -1.002 33.159 1.00 72.15 251 ALA A O 1
ATOM 1784 N N . ASP A 1 252 ? 12.381 -0.333 35.310 1.00 70.97 252 ASP A N 1
ATOM 1785 C CA . ASP A 1 252 ? 10.966 -0.584 35.565 1.00 73.72 252 ASP A CA 1
ATOM 1786 C C . ASP A 1 252 ? 10.079 0.341 34.740 1.00 75.61 252 ASP A C 1
ATOM 1787 O O . ASP A 1 252 ? 9.204 -0.115 33.992 1.00 73.13 252 ASP A O 1
ATOM 1792 N N . ASP A 1 253 ? 10.273 1.656 34.887 1.00 76.30 253 ASP A N 1
ATOM 1793 C CA . ASP A 1 253 ? 9.454 2.605 34.142 1.00 73.95 253 ASP A CA 1
ATOM 1794 C C . ASP A 1 253 ? 9.598 2.391 32.644 1.00 73.14 253 ASP A C 1
ATOM 1795 O O . ASP A 1 253 ? 8.626 2.554 31.897 1.00 78.83 253 ASP A O 1
ATOM 1800 N N . ILE A 1 254 ? 10.791 2.008 32.190 1.00 68.70 254 ILE A N 1
ATOM 1801 C CA . ILE A 1 254 ? 10.976 1.667 30.784 1.00 69.36 254 ILE A CA 1
ATOM 1802 C C . ILE A 1 254 ? 10.070 0.502 30.402 1.00 73.75 254 ILE A C 1
ATOM 1803 O O . ILE A 1 254 ? 9.305 0.573 29.434 1.00 73.88 254 ILE A O 1
ATOM 1808 N N . GLU A 1 255 ? 10.150 -0.594 31.158 1.00 74.38 255 GLU A N 1
ATOM 1809 C CA . GLU A 1 255 ? 9.277 -1.735 30.909 1.00 73.96 255 GLU A CA 1
ATOM 1810 C C . GLU A 1 255 ? 7.815 -1.339 31.071 1.00 76.81 255 GLU A C 1
ATOM 1811 O O . GLU A 1 255 ? 7.032 -1.388 30.114 1.00 74.10 255 GLU A O 1
ATOM 1817 N N . SER A 1 256 ? 7.433 -0.931 32.287 1.00 78.39 256 SER A N 1
ATOM 1818 C CA . SER A 1 256 ? 6.043 -0.584 32.561 1.00 74.96 256 SER A CA 1
ATOM 1819 C C . SER A 1 256 ? 5.569 0.604 31.739 1.00 75.47 256 SER A C 1
ATOM 1820 O O . SER A 1 256 ? 4.356 0.807 31.610 1.00 79.43 256 SER A O 1
ATOM 1823 N N . GLY A 1 257 ? 6.520 1.395 31.261 1.00 76.85 257 GLY A N 1
ATOM 1824 C CA . GLY A 1 257 ? 6.199 2.588 30.463 1.00 77.03 257 GLY A CA 1
ATOM 1825 C C . GLY A 1 257 ? 5.511 3.622 31.316 1.00 73.39 257 GLY A C 1
ATOM 1826 O O . GLY A 1 257 ? 4.797 4.432 30.765 1.00 75.83 257 GLY A O 1
ATOM 1827 N N . GLU A 1 258 ? 5.712 3.556 32.628 1.00 83.06 258 GLU A N 1
ATOM 1828 C CA . GLU A 1 258 ? 5.033 4.484 33.563 1.00 79.46 258 GLU A CA 1
ATOM 1829 C C . GLU A 1 258 ? 6.053 5.268 34.395 1.00 77.97 258 GLU A C 1
ATOM 1830 O O . GLU A 1 258 ? 6.879 4.675 35.083 1.00 77.18 258 GLU A O 1
ATOM 1836 N N . LEU A 1 259 ? 5.926 6.581 34.320 1.00 77.09 259 LEU A N 1
ATOM 1837 C CA . LEU A 1 259 ? 6.761 7.550 35.047 1.00 79.11 259 LEU A CA 1
ATOM 1838 C C . LEU A 1 259 ? 6.615 7.353 36.550 1.00 80.08 259 LEU A C 1
ATOM 1839 O O . LEU A 1 259 ? 5.514 7.519 37.064 1.00 80.26 259 LEU A O 1
ATOM 1844 N N . THR A 1 260 ? 7.745 7.194 37.220 1.00 74.42 260 THR A N 1
ATOM 1845 C CA . THR A 1 260 ? 7.763 7.031 38.683 1.00 77.43 260 THR A CA 1
ATOM 1846 C C . THR A 1 260 ? 7.114 8.229 39.374 1.00 82.05 260 THR A C 1
ATOM 1847 O O . THR A 1 260 ? 7.278 9.356 38.928 1.00 82.49 260 THR A O 1
ATOM 1851 N N . PRO A 1 261 ? 6.495 8.052 40.551 1.00 84.54 261 PRO A N 1
ATOM 1852 C CA . PRO A 1 261 ? 5.833 9.143 41.228 1.00 80.97 261 PRO A CA 1
ATOM 1853 C C . PRO A 1 261 ? 6.779 9.839 42.203 1.00 81.68 261 PRO A C 1
ATOM 1854 O O . PRO A 1 261 ? 6.330 10.676 42.914 1.00 81.99 261 PRO A O 1
ATOM 1858 N N . ARG A 1 262 ? 8.050 9.460 42.220 1.00 80.04 262 ARG A N 1
ATOM 1859 C CA . ARG A 1 262 ? 9.051 10.364 42.828 1.00 78.44 262 ARG A CA 1
ATOM 1860 C C . ARG A 1 262 ? 9.015 11.685 42.062 1.00 79.81 262 ARG A C 1
ATOM 1861 O O . ARG A 1 262 ? 9.267 12.708 42.673 1.00 78.38 262 ARG A O 1
ATOM 1869 N N . VAL A 1 263 ? 8.706 11.644 40.766 1.00 80.24 263 VAL A N 1
ATOM 1870 C CA . VAL A 1 263 ? 8.644 12.874 39.985 1.00 79.83 263 VAL A CA 1
ATOM 1871 C C . VAL A 1 263 ? 7.324 13.566 40.306 1.00 81.13 263 VAL A C 1
ATOM 1872 O O . VAL A 1 263 ? 6.280 13.230 39.737 1.00 81.57 263 VAL A O 1
ATOM 1876 N N . THR A 1 264 ? 7.357 14.560 41.200 1.00 79.93 264 THR A N 1
ATOM 1877 C CA . THR A 1 264 ? 6.143 15.341 41.430 1.00 79.96 264 THR A CA 1
ATOM 1878 C C . THR A 1 264 ? 5.890 16.303 40.273 1.00 80.40 264 THR A C 1
ATOM 1879 O O . THR A 1 264 ? 4.826 16.262 39.645 1.00 82.44 264 THR A O 1
ATOM 1883 N N . ASP A 1 265 ? 6.873 17.165 39.962 1.00 81.30 265 ASP A N 1
ATOM 1884 C CA . ASP A 1 265 ? 6.775 18.237 38.971 1.00 77.92 265 ASP A CA 1
ATOM 1885 C C . ASP A 1 265 ? 5.917 17.836 37.775 1.00 76.67 265 ASP A C 1
ATOM 1886 O O . ASP A 1 265 ? 6.340 17.018 36.947 1.00 73.73 265 ASP A O 1
ATOM 1891 N N . PRO A 1 266 ? 4.716 18.409 37.644 1.00 79.08 266 PRO A N 1
ATOM 1892 C CA . PRO A 1 266 ? 3.802 17.961 36.580 1.00 78.21 266 PRO A CA 1
ATOM 1893 C C . PRO A 1 266 ? 4.283 18.285 35.174 1.00 72.67 266 PRO A C 1
ATOM 1894 O O . PRO A 1 266 ? 3.947 17.546 34.242 1.00 72.94 266 PRO A O 1
ATOM 1898 N N . SER A 1 267 ? 5.046 19.363 34.981 1.00 73.61 267 SER A N 1
ATOM 1899 C CA . SER A 1 267 ? 5.464 19.717 33.626 1.00 76.29 267 SER A CA 1
ATOM 1900 C C . SER A 1 267 ? 6.450 18.701 33.071 1.00 69.33 267 SER A C 1
ATOM 1901 O O . SER A 1 267 ? 6.462 18.430 31.865 1.00 66.05 267 SER A O 1
ATOM 1904 N N . VAL A 1 268 ? 7.289 18.133 33.936 1.00 76.21 268 VAL A N 1
ATOM 1905 C CA . VAL A 1 268 ? 8.233 17.112 33.496 1.00 70.82 268 VAL A CA 1
ATOM 1906 C C . VAL A 1 268 ? 7.488 15.836 33.122 1.00 69.62 268 VAL A C 1
ATOM 1907 O O . VAL A 1 268 ? 7.594 15.345 31.992 1.00 68.88 268 VAL A O 1
ATOM 1911 N N . ARG A 1 269 ? 6.716 15.289 34.068 1.00 73.27 269 ARG A N 1
ATOM 1912 C CA . ARG A 1 269 ? 5.906 14.098 33.820 1.00 73.56 269 ARG A CA 1
ATOM 1913 C C . ARG A 1 269 ? 5.274 14.158 32.438 1.00 69.06 269 ARG A C 1
ATOM 1914 O O . ARG A 1 269 ? 5.223 13.152 31.722 1.00 71.77 269 ARG A O 1
ATOM 1922 N N . GLU A 1 270 ? 4.806 15.341 32.047 1.00 71.01 270 GLU A N 1
ATOM 1923 C CA . GLU A 1 270 ? 4.135 15.472 30.758 1.00 68.95 270 GLU A CA 1
ATOM 1924 C C . GLU A 1 270 ? 5.118 15.401 29.602 1.00 68.12 270 GLU A C 1
ATOM 1925 O O . GLU A 1 270 ? 4.768 14.916 28.519 1.00 66.24 270 GLU A O 1
ATOM 1931 N N . ALA A 1 271 ? 6.354 15.853 29.815 1.00 71.48 271 ALA A N 1
ATOM 1932 C CA . ALA A 1 271 ? 7.331 15.869 28.732 1.00 67.14 271 ALA A CA 1
ATOM 1933 C C . ALA A 1 271 ? 7.856 14.466 28.443 1.00 64.18 271 ALA A C 1
ATOM 1934 O O . ALA A 1 271 ? 7.949 14.052 27.284 1.00 66.91 271 ALA A O 1
ATOM 1936 N N . VAL A 1 272 ? 8.206 13.718 29.486 1.00 70.47 272 VAL A N 1
ATOM 1937 C CA . VAL A 1 272 ? 8.774 12.390 29.276 1.00 69.55 272 VAL A CA 1
ATOM 1938 C C . VAL A 1 272 ? 7.686 11.397 28.876 1.00 72.55 272 VAL A C 1
ATOM 1939 O O . VAL A 1 272 ? 7.820 10.675 27.880 1.00 71.83 272 VAL A O 1
ATOM 1943 N N . ALA A 1 273 ? 6.575 11.380 29.615 1.00 68.36 273 ALA A N 1
ATOM 1944 C CA . ALA A 1 273 ? 5.428 10.545 29.269 1.00 74.15 273 ALA A CA 1
ATOM 1945 C C . ALA A 1 273 ? 4.976 10.801 27.832 1.00 70.25 273 ALA A C 1
ATOM 1946 O O . ALA A 1 273 ? 4.183 10.037 27.276 1.00 66.45 273 ALA A O 1
ATOM 1948 N N . ALA A 1 274 ? 5.485 11.866 27.217 1.00 71.79 274 ALA A N 1
ATOM 1949 C CA . ALA A 1 274 ? 5.239 12.105 25.803 1.00 70.64 274 ALA A CA 1
ATOM 1950 C C . ALA A 1 274 ? 6.146 11.278 24.898 1.00 69.43 274 ALA A C 1
ATOM 1951 O O . ALA A 1 274 ? 5.824 11.104 23.720 1.00 73.74 274 ALA A O 1
ATOM 1953 N N . ILE A 1 275 ? 7.259 10.756 25.407 1.00 68.49 275 ILE A N 1
ATOM 1954 C CA . ILE A 1 275 ? 8.119 9.876 24.621 1.00 70.52 275 ILE A CA 1
ATOM 1955 C C . ILE A 1 275 ? 8.422 8.557 25.317 1.00 68.25 275 ILE A C 1
ATOM 1956 O O . ILE A 1 275 ? 8.971 7.648 24.674 1.00 71.05 275 ILE A O 1
ATOM 1961 N N . LEU A 1 276 ? 8.098 8.420 26.598 1.00 69.37 276 LEU A N 1
ATOM 1962 C CA . LEU A 1 276 ? 8.327 7.184 27.340 1.00 70.27 276 LEU A CA 1
ATOM 1963 C C . LEU A 1 276 ? 7.344 6.125 26.861 1.00 72.90 276 LEU A C 1
ATOM 1964 O O . LEU A 1 276 ? 6.159 6.159 27.199 1.00 70.57 276 LEU A O 1
ATOM 1969 N N . LEU A 1 277 ? 7.834 5.174 26.074 1.00 76.26 277 LEU A N 1
ATOM 1970 C CA . LEU A 1 277 ? 7.006 4.065 25.617 1.00 77.54 277 LEU A CA 1
ATOM 1971 C C . LEU A 1 277 ? 7.304 2.805 26.428 1.00 75.77 277 LEU A C 1
ATOM 1972 O O . LEU A 1 277 ? 8.462 2.564 26.791 1.00 73.92 277 LEU A O 1
ATOM 1977 N N . PRO A 1 278 ? 6.304 1.993 26.778 1.00 76.78 278 PRO A N 1
ATOM 1978 C CA . PRO A 1 278 ? 6.607 0.679 27.362 1.00 75.64 278 PRO A CA 1
ATOM 1979 C C . PRO A 1 278 ? 7.500 -0.127 26.426 1.00 75.62 278 PRO A C 1
ATOM 1980 O O . PRO A 1 278 ? 7.256 -0.208 25.219 1.00 74.96 278 PRO A O 1
ATOM 1984 N N . ASP A 1 279 ? 8.560 -0.703 26.991 1.00 73.71 279 ASP A N 1
ATOM 1985 C CA . ASP A 1 279 ? 9.546 -1.424 26.198 1.00 73.54 279 ASP A CA 1
ATOM 1986 C C . ASP A 1 279 ? 10.321 -2.383 27.096 1.00 73.40 279 ASP A C 1
ATOM 1987 O O . ASP A 1 279 ? 11.099 -1.949 27.955 1.00 70.79 279 ASP A O 1
ATOM 1992 N N . PRO A 1 280 ? 10.127 -3.692 26.937 1.00 73.76 280 PRO A N 1
ATOM 1993 C CA . PRO A 1 280 ? 10.760 -4.648 27.853 1.00 69.67 280 PRO A CA 1
ATOM 1994 C C . PRO A 1 280 ? 12.074 -5.183 27.310 1.00 66.48 280 PRO A C 1
ATOM 1995 O O . PRO A 1 280 ? 12.979 -5.499 28.088 1.00 68.81 280 PRO A O 1
ATOM 1999 N N . GLU A 1 281 ? 12.184 -5.307 25.982 1.00 63.12 281 GLU A N 1
ATOM 2000 C CA . GLU A 1 281 ? 13.482 -5.580 25.372 1.00 69.33 281 GLU A CA 1
ATOM 2001 C C . GLU A 1 281 ? 14.489 -4.505 25.750 1.00 70.54 281 GLU A C 1
ATOM 2002 O O . GLU A 1 281 ? 15.683 -4.790 25.896 1.00 69.07 281 GLU A O 1
ATOM 2008 N N . LEU A 1 282 ? 14.015 -3.267 25.920 1.00 71.35 282 LEU A N 1
ATOM 2009 C CA . LEU A 1 282 ? 14.827 -2.179 26.452 1.00 71.99 282 LEU A CA 1
ATOM 2010 C C . LEU A 1 282 ? 15.111 -2.375 27.936 1.00 67.27 282 LEU A C 1
ATOM 2011 O O . LEU A 1 282 ? 16.266 -2.309 28.369 1.00 66.95 282 LEU A O 1
ATOM 2016 N N . ALA A 1 283 ? 14.067 -2.611 28.733 1.00 63.71 283 ALA A N 1
ATOM 2017 C CA . ALA A 1 283 ? 14.271 -2.795 30.166 1.00 66.88 283 ALA A CA 1
ATOM 2018 C C . ALA A 1 283 ? 15.154 -4.003 30.448 1.00 64.67 283 ALA A C 1
ATOM 2019 O O . ALA A 1 283 ? 15.932 -4.000 31.406 1.00 62.40 283 ALA A O 1
ATOM 2021 N N . LYS A 1 284 ? 15.031 -5.055 29.637 1.00 66.13 284 LYS A N 1
ATOM 2022 C CA . LYS A 1 284 ? 15.850 -6.247 29.822 1.00 67.58 284 LYS A CA 1
ATOM 2023 C C . LYS A 1 284 ? 17.329 -5.883 29.830 1.00 69.31 284 LYS A C 1
ATOM 2024 O O . LYS A 1 284 ? 18.051 -6.160 30.795 1.00 62.88 284 LYS A O 1
ATOM 2030 N N . LEU A 1 285 ? 17.787 -5.231 28.757 1.00 68.93 285 LEU A N 1
ATOM 2031 C CA . LEU A 1 285 ? 19.199 -4.887 28.655 1.00 66.05 285 LEU A CA 1
ATOM 2032 C C . LEU A 1 285 ? 19.643 -4.002 29.809 1.00 64.62 285 LEU A C 1
ATOM 2033 O O . LEU A 1 285 ? 20.735 -4.190 30.354 1.00 68.08 285 LEU A O 1
ATOM 2038 N N . ILE A 1 286 ? 18.828 -3.017 30.187 1.00 64.37 286 ILE A N 1
ATOM 2039 C CA . ILE A 1 286 ? 19.255 -2.088 31.231 1.00 66.74 286 ILE A CA 1
ATOM 2040 C C . ILE A 1 286 ? 19.641 -2.851 32.490 1.00 70.14 286 ILE A C 1
ATOM 2041 O O . ILE A 1 286 ? 20.585 -2.476 33.200 1.00 67.78 286 ILE A O 1
ATOM 2046 N N . ARG A 1 287 ? 18.918 -3.933 32.788 1.00 67.45 287 ARG A N 1
ATOM 2047 C CA . ARG A 1 287 ? 19.288 -4.770 33.924 1.00 67.72 287 ARG A CA 1
ATOM 2048 C C . ARG A 1 287 ? 20.513 -5.614 33.603 1.00 67.38 287 ARG A C 1
ATOM 2049 O O . ARG A 1 287 ? 21.384 -5.803 34.459 1.00 70.77 287 ARG A O 1
ATOM 2057 N N . ALA A 1 288 ? 20.596 -6.124 32.370 1.00 64.45 288 ALA A N 1
ATOM 2058 C CA . ALA A 1 288 ? 21.733 -6.950 31.975 1.00 68.89 288 ALA A CA 1
ATOM 2059 C C . ALA A 1 288 ? 23.059 -6.207 32.105 1.00 69.08 288 ALA A C 1
ATOM 2060 O O . ALA A 1 288 ? 24.089 -6.825 32.399 1.00 69.91 288 ALA A O 1
ATOM 2062 N N . GLU A 1 289 ? 23.070 -4.895 31.878 1.00 67.66 289 GLU A N 1
ATOM 2063 C CA . GLU A 1 289 ? 24.328 -4.162 31.940 1.00 67.24 289 GLU A CA 1
ATOM 2064 C C . GLU A 1 289 ? 24.600 -3.554 33.309 1.00 63.76 289 GLU A C 1
ATOM 2065 O O . GLU A 1 289 ? 25.764 -3.474 33.718 1.00 67.66 289 GLU A O 1
ATOM 2071 N N . CYS A 1 290 ? 23.566 -3.127 34.029 1.00 60.53 290 CYS A N 1
ATOM 2072 C CA . CYS A 1 290 ? 23.771 -2.479 35.317 1.00 64.21 290 CYS A CA 1
ATOM 2073 C C . CYS A 1 290 ? 23.750 -3.446 36.490 1.00 66.85 290 CYS A C 1
ATOM 2074 O O . CYS A 1 290 ? 24.058 -3.035 37.612 1.00 68.64 290 CYS A O 1
ATOM 2077 N N . SER A 1 291 ? 23.373 -4.706 36.272 1.00 66.53 291 SER A N 1
ATOM 2078 C CA . SER A 1 291 ? 23.425 -5.671 37.365 1.00 69.17 291 SER A CA 1
ATOM 2079 C C . SER A 1 291 ? 24.858 -6.127 37.631 1.00 71.21 291 SER A C 1
ATOM 2080 O O . SER A 1 291 ? 25.253 -6.301 38.793 1.00 72.52 291 SER A O 1
ATOM 2083 N N . LYS A 1 292 ? 25.646 -6.324 36.572 1.00 72.51 292 LYS A N 1
ATOM 2084 C CA . LYS A 1 292 ? 27.073 -6.558 36.732 1.00 68.71 292 LYS A CA 1
ATOM 2085 C C . LYS A 1 292 ? 27.667 -5.518 37.671 1.00 70.09 292 LYS A C 1
ATOM 2086 O O . LYS A 1 292 ? 27.291 -4.344 37.637 1.00 70.77 292 LYS A O 1
ATOM 2092 N N . GLY A 1 293 ? 28.593 -5.957 38.522 1.00 70.31 293 GLY A N 1
ATOM 2093 C CA . GLY A 1 293 ? 29.354 -5.010 39.320 1.00 71.59 293 GLY A CA 1
ATOM 2094 C C . GLY A 1 293 ? 30.402 -4.236 38.542 1.00 65.80 293 GLY A C 1
ATOM 2095 O O . GLY A 1 293 ? 30.950 -3.265 39.074 1.00 63.26 293 GLY A O 1
ATOM 2096 N N . ASP A 1 294 ? 30.691 -4.639 37.306 1.00 70.62 294 ASP A N 1
ATOM 2097 C CA . ASP A 1 294 ? 31.688 -3.970 36.476 1.00 66.25 294 ASP A CA 1
ATOM 2098 C C . ASP A 1 294 ? 30.997 -2.940 35.588 1.00 64.04 294 ASP A C 1
ATOM 2099 O O . ASP A 1 294 ? 30.081 -3.276 34.827 1.00 62.32 294 ASP A O 1
ATOM 2104 N N . TRP A 1 295 ? 31.439 -1.688 35.683 1.00 61.33 295 TRP A N 1
ATOM 2105 C CA . TRP A 1 295 ? 30.857 -0.602 34.912 1.00 57.97 295 TRP A CA 1
ATOM 2106 C C . TRP A 1 295 ? 31.819 -0.009 33.898 1.00 57.10 295 TRP A C 1
ATOM 2107 O O . TRP A 1 295 ? 31.509 1.032 33.304 1.00 53.58 295 TRP A O 1
ATOM 2118 N N . ALA A 1 296 ? 32.976 -0.630 33.697 1.00 50.59 296 ALA A N 1
ATOM 2119 C CA . ALA A 1 296 ? 33.867 -0.221 32.626 1.00 55.09 296 ALA A CA 1
ATOM 2120 C C . ALA A 1 296 ? 33.128 -0.247 31.290 1.00 54.68 296 ALA A C 1
ATOM 2121 O O . ALA A 1 296 ? 32.486 -1.245 30.942 1.00 51.07 296 ALA A O 1
ATOM 2123 N N . GLY A 1 297 ? 33.212 0.858 30.547 1.00 46.20 297 GLY A N 1
ATOM 2124 C CA . GLY A 1 297 ? 32.607 0.910 29.233 1.00 44.97 297 GLY A CA 1
ATOM 2125 C C . GLY A 1 297 ? 31.097 0.918 29.241 1.00 50.21 297 GLY A C 1
ATOM 2126 O O . GLY A 1 297 ? 30.475 0.687 28.201 1.00 48.84 297 GLY A O 1
ATOM 2127 N N . ILE A 1 298 ? 30.487 1.186 30.398 1.00 51.17 298 ILE A N 1
ATOM 2128 C CA . ILE A 1 298 ? 29.034 1.169 30.517 1.00 51.88 298 ILE A CA 1
ATOM 2129 C C . ILE A 1 298 ? 28.382 2.096 29.497 1.00 52.78 298 ILE A C 1
ATOM 2130 O O . ILE A 1 298 ? 27.255 1.845 29.043 1.00 49.22 298 ILE A O 1
ATOM 2135 N N . ILE A 1 299 ? 29.074 3.171 29.111 1.00 48.60 299 ILE A N 1
ATOM 2136 C CA . ILE A 1 299 ? 28.472 4.165 28.228 1.00 51.51 299 ILE A CA 1
ATOM 2137 C C . ILE A 1 299 ? 28.234 3.578 26.836 1.00 51.97 299 ILE A C 1
ATOM 2138 O O . ILE A 1 299 ? 27.148 3.723 26.260 1.00 51.14 299 ILE A O 1
ATOM 2143 N N . THR A 1 300 ? 29.238 2.911 26.269 1.00 47.59 300 THR A N 1
ATOM 2144 C CA . THR A 1 300 ? 28.997 2.289 24.976 1.00 48.72 300 THR A CA 1
ATOM 2145 C C . THR A 1 300 ? 28.198 1.003 25.086 1.00 56.00 300 THR A C 1
ATOM 2146 O O . THR A 1 300 ? 27.813 0.446 24.055 1.00 55.36 300 THR A O 1
ATOM 2150 N N . ARG A 1 301 ? 27.943 0.508 26.298 1.00 55.76 301 ARG A N 1
ATOM 2151 C CA . ARG A 1 301 ? 27.061 -0.646 26.417 1.00 56.59 301 ARG A CA 1
ATOM 2152 C C . ARG A 1 301 ? 25.603 -0.217 26.430 1.00 56.55 301 ARG A C 1
ATOM 2153 O O . ARG A 1 301 ? 24.757 -0.844 25.780 1.00 57.13 301 ARG A O 1
ATOM 2161 N N . VAL A 1 302 ? 25.290 0.861 27.145 1.00 52.34 302 VAL A N 1
ATOM 2162 C CA . VAL A 1 302 ? 23.922 1.356 27.124 1.00 51.56 302 VAL A CA 1
ATOM 2163 C C . VAL A 1 302 ? 23.656 2.182 25.869 1.00 52.09 302 VAL A C 1
ATOM 2164 O O . VAL A 1 302 ? 22.611 2.023 25.226 1.00 51.27 302 VAL A O 1
ATOM 2168 N N . TRP A 1 303 ? 24.591 3.069 25.493 1.00 47.10 303 TRP A N 1
ATOM 2169 C CA . TRP A 1 303 ? 24.445 3.903 24.298 1.00 47.41 303 TRP A CA 1
ATOM 2170 C C . TRP A 1 303 ? 25.515 3.533 23.286 1.00 44.55 303 TRP A C 1
ATOM 2171 O O . TRP A 1 303 ? 26.521 4.241 23.169 1.00 47.54 303 TRP A O 1
ATOM 2182 N N . PRO A 1 304 ? 25.328 2.454 22.518 1.00 46.97 304 PRO A N 1
ATOM 2183 C CA . PRO A 1 304 ? 26.464 1.867 21.787 1.00 45.28 304 PRO A CA 1
ATOM 2184 C C . PRO A 1 304 ? 26.866 2.630 20.538 1.00 47.88 304 PRO A C 1
ATOM 2185 O O . PRO A 1 304 ? 27.974 2.414 20.029 1.00 48.90 304 PRO A O 1
ATOM 2189 N N . ASN A 1 305 ? 26.027 3.522 20.034 1.00 42.46 305 ASN A N 1
ATOM 2190 C CA . ASN A 1 305 ? 26.408 4.344 18.898 1.00 48.13 305 ASN A CA 1
ATOM 2191 C C . ASN A 1 305 ? 27.070 5.655 19.297 1.00 45.68 305 ASN A C 1
ATOM 2192 O O . ASN A 1 305 ? 27.378 6.461 18.419 1.00 43.49 305 ASN A O 1
ATOM 2197 N N . THR A 1 306 ? 27.326 5.869 20.585 1.00 45.86 306 THR A N 1
ATOM 2198 C CA . THR A 1 306 ? 28.020 7.073 21.034 1.00 46.61 306 THR A CA 1
ATOM 2199 C C . THR A 1 306 ? 29.371 7.199 20.341 1.00 42.70 306 THR A C 1
ATOM 2200 O O . THR A 1 306 ? 30.207 6.294 20.422 1.00 44.39 306 THR A O 1
ATOM 2204 N N . LYS A 1 307 ? 29.590 8.322 19.661 1.00 43.54 307 LYS A N 1
ATOM 2205 C CA . LYS A 1 307 ? 30.865 8.545 18.981 1.00 39.95 307 LYS A CA 1
ATOM 2206 C C . LYS A 1 307 ? 31.867 9.308 19.837 1.00 42.19 307 LYS A C 1
ATOM 2207 O O . LYS A 1 307 ? 33.080 9.147 19.650 1.00 39.00 307 LYS A O 1
ATOM 2213 N N . TYR A 1 308 ? 31.396 10.124 20.777 1.00 41.34 308 TYR A N 1
ATOM 2214 C CA . TYR A 1 308 ? 32.320 10.894 21.593 1.00 39.36 308 TYR A CA 1
ATOM 2215 C C . TYR A 1 308 ? 31.543 11.555 22.723 1.00 39.75 308 TYR A C 1
ATOM 2216 O O . TYR A 1 308 ? 30.308 11.625 22.705 1.00 41.54 308 TYR A O 1
ATOM 2225 N N . LEU A 1 309 ? 32.291 12.018 23.715 1.00 40.26 309 LEU A N 1
ATOM 2226 C CA . LEU A 1 309 ? 31.753 12.704 24.883 1.00 37.28 309 LEU A CA 1
ATOM 2227 C C . LEU A 1 309 ? 32.017 14.193 24.729 1.00 36.98 309 LEU A C 1
ATOM 2228 O O . LEU A 1 309 ? 33.140 14.599 24.425 1.00 39.89 309 LEU A O 1
ATOM 2233 N N . ASP A 1 310 ? 30.990 14.996 24.925 1.00 39.44 310 ASP A N 1
ATOM 2234 C CA . ASP A 1 310 ? 31.102 16.446 24.773 1.00 38.62 310 ASP A CA 1
ATOM 2235 C C . ASP A 1 310 ? 31.151 17.026 26.180 1.00 37.46 310 ASP A C 1
ATOM 2236 O O . ASP A 1 310 ? 30.118 17.283 26.800 1.00 39.41 310 ASP A O 1
ATOM 2241 N N . VAL A 1 311 ? 32.364 17.195 26.700 1.00 36.65 311 VAL A N 1
ATOM 2242 C CA . VAL A 1 311 ? 32.554 17.705 28.057 1.00 37.19 311 VAL A CA 1
ATOM 2243 C C . VAL A 1 311 ? 33.873 18.456 28.117 1.00 35.38 311 VAL A C 1
ATOM 2244 O O . VAL A 1 311 ? 34.859 18.066 27.489 1.00 37.58 311 VAL A O 1
ATOM 2248 N N . ILE A 1 312 ? 33.901 19.533 28.890 1.00 37.20 312 ILE A N 1
ATOM 2249 C CA . ILE A 1 312 ? 35.158 20.229 29.122 1.00 35.96 312 ILE A CA 1
ATOM 2250 C C . ILE A 1 312 ? 36.040 19.364 30.014 1.00 33.30 312 ILE A C 1
ATOM 2251 O O . ILE A 1 312 ? 35.604 18.931 31.085 1.00 34.45 312 ILE A O 1
ATOM 2256 N N . VAL A 1 313 ? 37.271 19.088 29.567 1.00 36.37 313 VAL A N 1
ATOM 2257 C CA . VAL A 1 313 ? 38.241 18.383 30.405 1.00 39.62 313 VAL A CA 1
ATOM 2258 C C . VAL A 1 313 ? 39.578 19.105 30.324 1.00 38.59 313 VAL A C 1
ATOM 2259 O O . VAL A 1 313 ? 40.639 18.496 30.499 1.00 36.09 313 VAL A O 1
ATOM 2263 N N . THR A 1 314 ? 39.541 20.412 30.082 1.00 34.92 314 THR A N 1
ATOM 2264 C CA . THR A 1 314 ? 40.719 21.250 30.223 1.00 32.07 314 THR A CA 1
ATOM 2265 C C . THR A 1 314 ? 40.626 22.023 31.537 1.00 33.62 314 THR A C 1
ATOM 2266 O O . THR A 1 314 ? 39.566 22.110 32.153 1.00 34.32 314 THR A O 1
ATOM 2270 N N . GLY A 1 315 ? 41.747 22.599 31.947 1.00 37.14 315 GLY A N 1
ATOM 2271 C CA . GLY A 1 315 ? 41.821 23.149 33.296 1.00 44.89 315 GLY A CA 1
ATOM 2272 C C . GLY A 1 315 ? 41.445 22.130 34.359 1.00 35.88 315 GLY A C 1
ATOM 2273 O O . GLY A 1 315 ? 41.752 20.942 34.256 1.00 41.57 315 GLY A O 1
ATOM 2274 N N . ALA A 1 316 ? 40.732 22.597 35.386 1.00 46.39 316 ALA A N 1
ATOM 2275 C CA . ALA A 1 316 ? 40.501 21.765 36.567 1.00 48.15 316 ALA A CA 1
ATOM 2276 C C . ALA A 1 316 ? 39.769 20.473 36.227 1.00 47.66 316 ALA A C 1
ATOM 2277 O O . ALA A 1 316 ? 39.953 19.460 36.915 1.00 43.09 316 ALA A O 1
ATOM 2279 N N . MET A 1 317 ? 38.948 20.477 35.172 1.00 38.04 317 MET A N 1
ATOM 2280 C CA . MET A 1 317 ? 38.222 19.267 34.809 1.00 39.62 317 MET A CA 1
ATOM 2281 C C . MET A 1 317 ? 39.124 18.178 34.238 1.00 40.00 317 MET A C 1
ATOM 2282 O O . MET A 1 317 ? 38.668 17.035 34.092 1.00 41.54 317 MET A O 1
ATOM 2287 N N . ALA A 1 318 ? 40.372 18.504 33.889 1.00 35.45 318 ALA A N 1
ATOM 2288 C CA . ALA A 1 318 ? 41.315 17.479 33.449 1.00 39.14 318 ALA A CA 1
ATOM 2289 C C . ALA A 1 318 ? 41.365 16.300 34.420 1.00 44.96 318 ALA A C 1
ATOM 2290 O O . ALA A 1 318 ? 41.538 15.145 33.994 1.00 42.08 318 ALA A O 1
ATOM 2292 N N . GLN A 1 319 ? 41.182 16.571 35.720 1.00 39.44 319 GLN A N 1
ATOM 2293 C CA . GLN A 1 319 ? 41.190 15.528 36.742 1.00 44.46 319 GLN A CA 1
ATOM 2294 C C . GLN A 1 319 ? 40.303 14.361 36.359 1.00 47.38 319 GLN A C 1
ATOM 2295 O O . GLN A 1 319 ? 40.571 13.216 36.739 1.00 50.27 319 GLN A O 1
ATOM 2301 N N . TYR A 1 320 ? 39.232 14.628 35.634 1.00 40.46 320 TYR A N 1
ATOM 2302 C CA . TYR A 1 320 ? 38.189 13.640 35.438 1.00 42.44 320 TYR A CA 1
ATOM 2303 C C . TYR A 1 320 ? 38.436 12.721 34.253 1.00 44.53 320 TYR A C 1
ATOM 2304 O O . TYR A 1 320 ? 37.632 11.817 34.014 1.00 45.87 320 TYR A O 1
ATOM 2313 N N . ILE A 1 321 ? 39.528 12.909 33.524 1.00 41.49 321 ILE A N 1
ATOM 2314 C CA . ILE A 1 321 ? 39.744 12.162 32.289 1.00 41.02 321 ILE A CA 1
ATOM 2315 C C . ILE A 1 321 ? 39.800 10.663 32.575 1.00 44.59 321 ILE A C 1
ATOM 2316 O O . ILE A 1 321 ? 39.003 9.902 31.999 1.00 43.26 321 ILE A O 1
ATOM 2321 N N . PRO A 1 322 ? 40.673 10.181 33.470 1.00 50.49 322 PRO A N 1
ATOM 2322 C CA . PRO A 1 322 ? 40.703 8.723 33.716 1.00 42.58 322 PRO A CA 1
ATOM 2323 C C . PRO A 1 322 ? 39.338 8.167 34.080 1.00 40.51 322 PRO A C 1
ATOM 2324 O O . PRO A 1 322 ? 38.911 7.155 33.519 1.00 45.74 322 PRO A O 1
ATOM 2328 N N . THR A 1 323 ? 38.613 8.833 34.972 1.00 43.70 323 THR A N 1
ATOM 2329 C CA . THR A 1 323 ? 37.287 8.347 35.343 1.00 49.09 323 THR A CA 1
ATOM 2330 C C . THR A 1 323 ? 36.363 8.279 34.125 1.00 49.58 323 THR A C 1
ATOM 2331 O O . THR A 1 323 ? 35.614 7.309 33.961 1.00 47.12 323 THR A O 1
ATOM 2335 N N . LEU A 1 324 ? 36.395 9.300 33.257 1.00 45.71 324 LEU A N 1
ATOM 2336 C CA . LEU A 1 324 ? 35.527 9.282 32.076 1.00 46.53 324 LEU A CA 1
ATOM 2337 C C . LEU A 1 324 ? 35.903 8.140 31.141 1.00 44.81 324 LEU A C 1
ATOM 2338 O O . LEU A 1 324 ? 35.024 7.444 30.609 1.00 44.46 324 LEU A O 1
ATOM 2343 N N . GLU A 1 325 ? 37.208 7.945 30.927 1.00 40.97 325 GLU A N 1
ATOM 2344 C CA . GLU A 1 325 ? 37.690 6.870 30.067 1.00 47.71 325 GLU A CA 1
ATOM 2345 C C . GLU A 1 325 ? 37.222 5.500 30.560 1.00 46.24 325 GLU A C 1
ATOM 2346 O O . GLU A 1 325 ? 36.794 4.661 29.765 1.00 45.78 325 GLU A O 1
ATOM 2352 N N . PHE A 1 326 ? 37.288 5.259 31.868 1.00 46.40 326 PHE A N 1
ATOM 2353 C CA . PHE A 1 326 ? 36.835 3.982 32.406 1.00 45.35 326 PHE A CA 1
ATOM 2354 C C . PHE A 1 326 ? 35.370 3.743 32.061 1.00 48.95 326 PHE A C 1
ATOM 2355 O O . PHE A 1 326 ? 34.994 2.659 31.593 1.00 47.09 326 PHE A O 1
ATOM 2363 N N . TYR A 1 327 ? 34.532 4.765 32.256 1.00 45.41 327 TYR A N 1
ATOM 2364 C CA . TYR A 1 327 ? 33.102 4.633 32.015 1.00 46.31 327 TYR A CA 1
ATOM 2365 C C . TYR A 1 327 ? 32.757 4.638 30.530 1.00 48.71 327 TYR A C 1
ATOM 2366 O O . TYR A 1 327 ? 31.782 3.993 30.125 1.00 46.90 327 TYR A O 1
ATOM 2375 N N . SER A 1 328 ? 33.536 5.341 29.705 1.00 47.27 328 SER A N 1
ATOM 2376 C CA . SER A 1 328 ? 33.255 5.385 28.278 1.00 49.67 328 SER A CA 1
ATOM 2377 C C . SER A 1 328 ? 33.895 4.241 27.523 1.00 49.22 328 SER A C 1
ATOM 2378 O O . SER A 1 328 ? 33.434 3.910 26.426 1.00 52.57 328 SER A O 1
ATOM 2381 N N . GLY A 1 329 ? 34.920 3.613 28.092 1.00 51.57 329 GLY A N 1
ATOM 2382 C CA . GLY A 1 329 ? 35.706 2.653 27.341 1.00 49.28 329 GLY A CA 1
ATOM 2383 C C . GLY A 1 329 ? 36.659 3.287 26.349 1.00 49.33 329 GLY A C 1
ATOM 2384 O O . GLY A 1 329 ? 36.996 2.662 25.334 1.00 44.19 329 GLY A O 1
ATOM 2385 N N . GLY A 1 330 ? 37.081 4.527 26.597 1.00 47.12 330 GLY A N 1
ATOM 2386 C CA . GLY A 1 330 ? 38.073 5.177 25.761 1.00 44.97 330 GLY A CA 1
ATOM 2387 C C . GLY A 1 330 ? 37.569 6.140 24.703 1.00 48.72 330 GLY A C 1
ATOM 2388 O O . GLY A 1 330 ? 38.374 6.586 23.879 1.00 47.21 330 GLY A O 1
ATOM 2389 N N . LEU A 1 331 ? 36.265 6.480 24.695 1.00 50.90 331 LEU A N 1
ATOM 2390 C CA . LEU A 1 331 ? 35.698 7.443 23.743 1.00 46.04 331 LEU A CA 1
ATOM 2391 C C . LEU A 1 331 ? 36.447 8.771 23.783 1.00 44.29 331 LEU A C 1
ATOM 2392 O O . LEU A 1 331 ? 36.834 9.227 24.866 1.00 44.76 331 LEU A O 1
ATOM 2397 N N . PRO A 1 332 ? 36.611 9.454 22.647 1.00 46.20 332 PRO A N 1
ATOM 2398 C CA . PRO A 1 332 ? 37.219 10.790 22.680 1.00 43.67 332 PRO A CA 1
ATOM 2399 C C . PRO A 1 332 ? 36.367 11.757 23.483 1.00 44.25 332 PRO A C 1
ATOM 2400 O O . PRO A 1 332 ? 35.141 11.625 23.565 1.00 42.38 332 PRO A O 1
ATOM 2404 N N . MET A 1 333 ? 37.032 12.751 24.074 1.00 43.72 333 MET A N 1
ATOM 2405 C CA . MET A 1 333 ? 36.367 13.769 24.8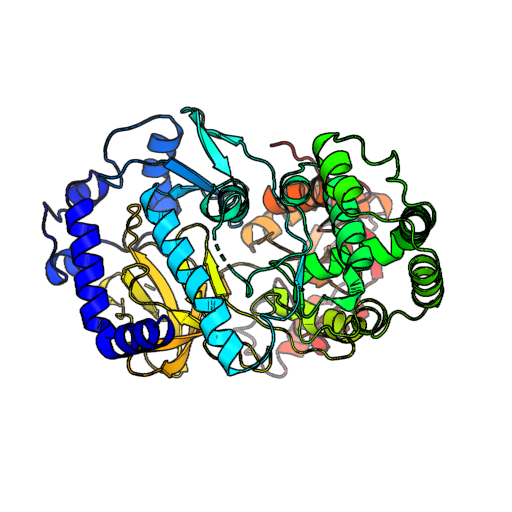84 1.00 40.93 333 MET A CA 1
ATOM 2406 C C . MET A 1 333 ? 36.566 15.115 24.204 1.00 44.38 333 MET A C 1
ATOM 2407 O O . MET A 1 333 ? 37.700 15.595 24.082 1.00 41.69 333 MET A O 1
ATOM 2412 N N . ALA A 1 334 ? 35.470 15.714 23.749 1.00 38.33 334 ALA A N 1
ATOM 2413 C CA . ALA A 1 334 ? 35.523 16.978 23.028 1.00 38.32 334 ALA A CA 1
ATOM 2414 C C . ALA A 1 334 ? 35.409 18.152 23.995 1.00 34.73 334 ALA A C 1
ATOM 2415 O O . ALA A 1 334 ? 34.418 18.277 24.724 1.00 40.44 334 ALA A O 1
ATOM 2417 N N . CYS A 1 335 ? 36.414 19.010 23.980 1.00 31.91 335 CYS A N 1
ATOM 24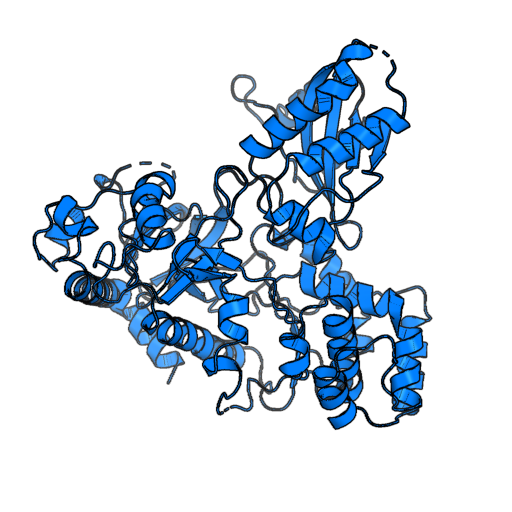18 C CA . CYS A 1 335 ? 36.381 20.301 24.640 1.00 35.97 335 CYS A CA 1
ATOM 2419 C C . CYS A 1 335 ? 36.115 21.323 23.544 1.00 39.99 335 CYS A C 1
ATOM 2420 O O . CYS A 1 335 ? 37.009 21.657 22.768 1.00 34.64 335 CYS A O 1
ATOM 2423 N N . THR A 1 336 ? 34.884 21.816 23.473 1.00 34.68 336 THR A N 1
ATOM 2424 C CA . THR A 1 336 ? 34.490 22.571 22.294 1.00 34.16 336 THR A CA 1
ATOM 2425 C C . THR A 1 336 ? 34.629 24.079 22.441 1.00 34.47 336 THR A C 1
ATOM 2426 O O . THR A 1 336 ? 34.891 24.767 21.442 1.00 33.15 336 THR A O 1
ATOM 2430 N N . MET A 1 337 ? 34.480 24.623 23.647 1.00 32.25 337 MET A N 1
ATOM 2431 C CA . MET A 1 337 ? 34.266 26.054 23.784 1.00 31.23 337 MET A CA 1
ATOM 2432 C C . MET A 1 337 ? 34.970 26.591 25.024 1.00 33.49 337 MET A C 1
ATOM 2433 O O . MET A 1 337 ? 35.057 25.907 26.050 1.00 31.38 337 MET A O 1
ATOM 2438 N N . TYR A 1 338 ? 35.419 27.847 24.926 1.00 32.31 338 TYR A N 1
ATOM 2439 C CA . TYR A 1 338 ? 36.077 28.587 26.005 1.00 34.99 338 TYR A CA 1
ATOM 2440 C C . TYR A 1 338 ? 35.285 29.870 26.248 1.00 32.24 338 TYR A C 1
ATOM 2441 O O . TYR A 1 338 ? 35.236 30.747 25.378 1.00 32.10 338 TYR A O 1
ATOM 2450 N N . ALA A 1 339 ? 34.671 29.992 27.417 1.00 29.44 339 ALA A N 1
ATOM 2451 C CA . ALA A 1 339 ? 33.718 31.077 27.641 1.00 31.69 339 ALA A CA 1
ATOM 2452 C C . ALA A 1 339 ? 33.605 31.367 29.137 1.00 33.41 339 ALA A C 1
ATOM 2453 O O . ALA A 1 339 ? 34.062 30.595 29.975 1.00 32.13 339 ALA A O 1
ATOM 2455 N N . SER A 1 340 ? 32.961 32.486 29.454 1.00 31.59 340 SER A N 1
ATOM 2456 C CA . SER A 1 340 ? 32.768 32.895 30.833 1.00 34.47 340 SER A CA 1
ATOM 2457 C C . SER A 1 340 ? 31.467 33.677 30.960 1.00 33.83 340 SER A C 1
ATOM 2458 O O . SER A 1 340 ? 30.849 34.091 29.970 1.00 31.68 340 SER A O 1
ATOM 2461 N N . SER A 1 341 ? 31.089 33.905 32.211 1.00 31.01 341 SER A N 1
ATOM 2462 C CA . SER A 1 341 ? 29.968 34.780 32.532 1.00 29.58 341 SER A CA 1
ATOM 2463 C C . SER A 1 341 ? 30.126 36.183 31.943 1.00 33.25 341 SER A C 1
ATOM 2464 O O . SER A 1 341 ? 29.132 36.806 31.568 1.00 33.61 341 SER A O 1
ATOM 2467 N N . GLU A 1 342 ? 31.346 36.719 31.875 1.00 33.87 342 GLU A N 1
ATOM 2468 C CA . GLU A 1 342 ? 31.488 38.081 31.370 1.00 34.52 342 GLU A CA 1
ATOM 2469 C C . GLU A 1 342 ? 31.649 38.162 29.862 1.00 34.93 342 GLU A C 1
ATOM 2470 O O . GLU A 1 342 ? 31.483 39.249 29.284 1.00 36.88 342 GLU A O 1
ATOM 2476 N N . CYS A 1 343 ? 31.972 37.056 29.209 1.00 32.59 343 CYS A N 1
ATOM 2477 C CA . CYS A 1 343 ? 32.293 37.090 27.789 1.00 33.25 343 CYS A CA 1
ATOM 2478 C C . CYS A 1 343 ? 32.551 35.697 27.249 1.00 34.41 343 CYS A C 1
ATOM 2479 O O . CYS A 1 343 ? 33.332 34.925 27.822 1.00 31.11 343 CYS A O 1
ATOM 2482 N N . TYR A 1 344 ? 31.892 35.367 26.145 1.00 30.32 344 TYR A N 1
ATOM 2483 C CA . TYR A 1 344 ? 32.212 34.155 25.408 1.00 30.92 344 TYR A CA 1
ATOM 2484 C C . TYR A 1 344 ? 33.451 34.432 24.565 1.00 34.50 344 TYR A C 1
ATOM 2485 O O . TYR A 1 344 ? 33.499 35.441 23.855 1.00 39.33 344 TYR A O 1
ATOM 2494 N N . PHE A 1 345 ? 34.480 33.586 24.690 1.00 32.08 345 PHE A N 1
ATOM 2495 C CA . PHE A 1 345 ? 35.790 33.929 24.124 1.00 29.43 345 PHE A CA 1
ATOM 2496 C C . PHE A 1 345 ? 36.029 33.286 22.771 1.00 32.85 345 PHE A C 1
ATOM 2497 O O . PHE A 1 345 ? 36.440 33.977 21.834 1.00 34.44 345 PHE A O 1
ATOM 2505 N N . GLY A 1 346 ? 35.803 31.980 22.650 1.00 33.06 346 GLY A N 1
ATOM 2506 C CA . GLY A 1 346 ? 36.104 31.320 21.393 1.00 30.12 346 GLY A CA 1
ATOM 2507 C C . GLY A 1 346 ? 35.949 29.817 21.502 1.00 34.84 346 GLY A C 1
ATOM 2508 O O . GLY A 1 346 ? 35.240 29.308 22.384 1.00 31.64 346 GLY A O 1
ATOM 2509 N N . LEU A 1 347 ? 36.618 29.112 20.582 1.00 31.14 347 LEU A N 1
ATOM 2510 C CA . LEU A 1 347 ? 36.289 27.714 20.385 1.00 34.58 347 LEU A CA 1
ATOM 2511 C C . LEU A 1 347 ? 37.521 26.904 20.012 1.00 32.76 347 LEU A C 1
ATOM 2512 O O . LEU A 1 347 ? 38.534 27.430 19.549 1.00 32.15 347 LEU A O 1
ATOM 2517 N N . ASN A 1 348 ? 37.398 25.602 20.225 1.00 32.39 348 ASN A N 1
ATOM 2518 C CA . ASN A 1 348 ? 38.421 24.641 19.841 1.00 34.62 348 ASN A CA 1
ATOM 2519 C C . ASN A 1 348 ? 38.207 24.274 18.374 1.00 31.66 348 ASN A C 1
ATOM 2520 O O . ASN A 1 348 ? 37.183 23.682 18.020 1.00 34.86 348 ASN A O 1
ATOM 2525 N N . LEU A 1 349 ? 39.142 24.678 17.514 1.00 32.58 349 LEU A N 1
ATOM 2526 C CA . LEU A 1 349 ? 39.049 24.350 16.093 1.00 35.26 349 LEU A CA 1
ATOM 2527 C C . LEU A 1 349 ? 39.408 22.898 15.805 1.00 43.26 349 LEU A C 1
ATOM 2528 O O . LEU A 1 349 ? 39.219 22.454 14.662 1.00 36.83 349 LEU A O 1
ATOM 2533 N N . ARG A 1 350 ? 39.887 22.155 16.816 1.00 38.33 350 ARG A N 1
ATOM 2534 C CA . ARG A 1 350 ? 40.220 20.733 16.701 1.00 37.85 350 ARG A CA 1
ATOM 2535 C C . ARG A 1 350 ? 39.557 19.933 17.807 1.00 37.74 350 ARG A C 1
ATOM 2536 O O . ARG A 1 350 ? 40.238 19.319 18.632 1.00 40.19 350 ARG A O 1
ATOM 2544 N N . PRO A 1 351 ? 38.230 19.867 17.821 1.00 36.19 351 PRO A N 1
ATOM 2545 C CA . PRO A 1 351 ? 37.544 19.278 18.977 1.00 38.13 351 PRO A CA 1
ATOM 2546 C C . PRO A 1 351 ? 37.866 17.816 19.217 1.00 42.14 351 PRO A C 1
ATOM 2547 O O . PRO A 1 351 ? 37.628 17.334 20.334 1.00 42.17 351 PRO A O 1
ATOM 2551 N N . MET A 1 352 ? 38.395 17.084 18.235 1.00 42.25 352 MET A N 1
ATOM 2552 C CA . MET A 1 352 ? 38.706 15.673 18.458 1.00 38.44 352 MET A CA 1
ATOM 2553 C C . MET A 1 352 ? 40.152 15.423 18.882 1.00 40.17 352 MET A C 1
ATOM 2554 O O . MET A 1 352 ? 40.539 14.263 19.031 1.00 46.82 352 MET A O 1
ATOM 2559 N N . CYS A 1 353 ? 40.965 16.456 19.080 1.00 41.68 353 CYS A N 1
ATOM 2560 C CA . CYS A 1 353 ? 42.326 16.223 19.541 1.00 40.23 353 CYS A CA 1
ATOM 2561 C C . CYS A 1 353 ? 42.325 15.579 20.936 1.00 42.48 353 CYS A C 1
ATOM 2562 O O . CYS A 1 353 ? 41.289 15.445 21.595 1.00 40.99 353 CYS A O 1
ATOM 2565 N N . ASP A 1 354 ? 43.508 15.191 21.398 1.00 43.90 354 ASP A N 1
ATOM 2566 C CA . ASP A 1 354 ? 43.622 14.660 22.751 1.00 43.03 354 ASP A CA 1
ATOM 2567 C C . ASP A 1 354 ? 43.409 15.767 23.782 1.00 39.96 354 ASP A C 1
ATOM 2568 O O . ASP A 1 354 ? 43.815 16.911 23.570 1.00 39.26 354 ASP A O 1
ATOM 2573 N N . PRO A 1 355 ? 42.798 15.442 24.917 1.00 41.30 355 PRO A N 1
ATOM 2574 C CA . PRO A 1 355 ? 42.601 16.457 25.966 1.00 41.80 355 PRO A CA 1
ATOM 2575 C C . PRO A 1 355 ? 43.877 17.195 26.335 1.00 43.13 355 PRO A C 1
ATOM 2576 O O . PRO A 1 355 ? 43.828 18.394 26.655 1.00 40.21 355 PRO A O 1
ATO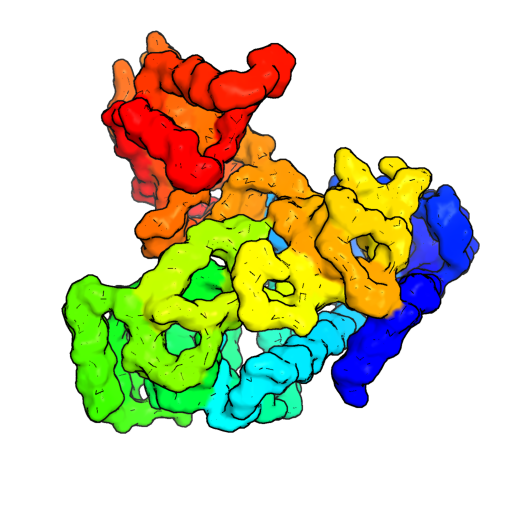M 2580 N N . SER A 1 356 ? 45.031 16.525 26.273 1.00 38.41 356 SER A N 1
ATOM 2581 C CA . SER A 1 356 ? 46.286 17.208 26.566 1.00 40.10 356 SER A CA 1
ATOM 2582 C C . SER A 1 356 ? 46.653 18.213 25.486 1.00 39.69 356 SER A C 1
ATOM 2583 O O . SER A 1 356 ? 47.461 19.105 25.743 1.00 43.56 356 SER A O 1
ATOM 2586 N N . GLU A 1 357 ? 46.047 18.109 24.303 1.00 40.72 357 GLU A N 1
ATOM 2587 C CA . GLU A 1 357 ? 46.413 18.882 23.119 1.00 41.86 357 GLU A CA 1
ATOM 2588 C C . GLU A 1 357 ? 45.419 20.007 22.820 1.00 40.43 357 GLU A C 1
ATOM 2589 O O . GLU A 1 357 ? 45.530 20.667 21.786 1.00 36.05 357 GLU A O 1
ATOM 2595 N N . VAL A 1 358 ? 44.478 20.280 23.722 1.00 41.59 358 VAL A N 1
ATOM 2596 C CA . VAL A 1 358 ? 43.434 21.259 23.431 1.00 37.10 358 VAL A CA 1
ATOM 2597 C C . VAL A 1 358 ? 43.992 22.676 23.477 1.00 35.70 358 VAL A C 1
ATOM 2598 O O . VAL A 1 358 ? 44.654 23.080 24.445 1.00 34.62 358 VAL A O 1
ATOM 2602 N N . SER A 1 359 ? 43.686 23.453 22.442 1.00 34.71 359 SER A N 1
ATOM 2603 C CA . SER A 1 359 ? 43.939 24.890 22.380 1.00 36.05 359 SER A CA 1
ATOM 2604 C C . SER A 1 359 ? 42.693 25.590 21.857 1.00 39.77 359 SER A C 1
ATOM 2605 O O . SER A 1 359 ? 42.023 25.078 20.954 1.00 34.42 359 SER A O 1
ATOM 2608 N N . TYR A 1 360 ? 42.406 26.779 22.380 1.00 36.61 360 TYR A N 1
ATOM 2609 C CA . TYR A 1 360 ? 41.191 27.493 22.017 1.00 36.13 360 TYR A CA 1
ATOM 2610 C C . TYR A 1 360 ? 41.536 28.717 21.174 1.00 34.19 360 TYR A C 1
ATOM 2611 O O . TYR A 1 360 ? 42.467 29.473 21.486 1.00 31.27 360 TYR A O 1
ATOM 2620 N N . THR A 1 361 ? 40.800 28.913 20.098 1.00 34.56 361 THR A N 1
ATOM 2621 C CA . THR A 1 361 ? 41.009 30.077 19.252 1.00 34.07 361 THR A CA 1
ATOM 2622 C C . THR A 1 361 ? 39.993 31.132 19.669 1.00 32.44 361 THR A C 1
ATOM 2623 O O . THR A 1 361 ? 38.780 30.924 19.559 1.00 32.28 361 THR A O 1
ATOM 2627 N N . ILE A 1 362 ? 40.487 32.258 20.176 1.00 32.97 362 ILE A N 1
ATOM 2628 C CA . ILE A 1 362 ? 39.586 33.309 20.620 1.00 34.30 362 ILE A CA 1
ATOM 2629 C C . ILE A 1 362 ? 39.026 34.006 19.397 1.00 38.13 362 ILE A C 1
ATOM 2630 O O . ILE A 1 362 ? 39.746 34.241 18.416 1.00 39.15 362 ILE A O 1
ATOM 2635 N N . MET A 1 363 ? 37.731 34.297 19.414 1.00 38.05 363 MET A N 1
ATOM 2636 C CA . MET A 1 363 ? 37.107 34.825 18.212 1.00 31.65 363 MET A CA 1
ATOM 2637 C C . MET A 1 363 ? 37.114 36.344 18.267 1.00 32.08 363 MET A C 1
ATOM 2638 O O . MET A 1 363 ? 36.556 36.930 19.212 1.00 32.89 363 MET A O 1
ATOM 2643 N N . PRO A 1 364 ? 37.733 37.010 17.287 1.00 35.68 364 PRO A N 1
ATOM 2644 C CA . PRO A 1 364 ? 37.991 38.450 17.393 1.00 31.14 364 PRO A CA 1
ATOM 2645 C C . PRO A 1 364 ? 36.759 39.320 17.324 1.00 30.75 364 PRO A C 1
ATOM 2646 O O . PRO A 1 364 ? 36.879 40.532 17.530 1.00 32.39 364 PRO A O 1
ATOM 2650 N N . ASN A 1 365 ? 35.591 38.773 17.045 1.00 35.11 365 ASN A N 1
ATOM 2651 C CA . ASN A 1 365 ? 34.384 39.585 17.048 1.00 37.02 365 ASN A CA 1
ATOM 2652 C C . ASN A 1 365 ? 33.708 39.625 18.409 1.00 37.19 365 ASN A C 1
ATOM 2653 O O . ASN A 1 365 ? 32.763 40.399 18.601 1.00 35.76 365 ASN A O 1
ATOM 2658 N N . MET A 1 366 ? 34.159 38.808 19.350 1.00 33.16 366 MET A N 1
ATOM 2659 C CA . MET A 1 366 ? 33.406 38.623 20.578 1.00 32.31 366 MET A CA 1
ATOM 2660 C C . MET A 1 366 ? 33.630 39.749 21.568 1.00 38.19 366 MET A C 1
ATOM 2661 O O . MET A 1 366 ? 32.817 39.917 22.486 1.00 35.95 366 MET A O 1
ATOM 2666 N N . GLY A 1 367 ? 34.700 40.511 21.386 1.00 32.46 367 GLY A N 1
ATOM 2667 C CA . GLY A 1 367 ? 35.056 41.611 22.258 1.00 30.35 367 GLY A CA 1
ATOM 2668 C C . GLY A 1 367 ? 36.442 42.073 21.863 1.00 29.15 367 GLY A C 1
ATOM 2669 O O . GLY A 1 367 ? 37.013 41.599 20.887 1.00 31.00 367 GLY A O 1
ATOM 2670 N N . TYR A 1 368 ? 36.980 43.015 22.629 1.00 34.83 368 TYR A N 1
ATOM 2671 C CA . TYR A 1 368 ? 38.326 43.528 22.379 1.00 33.91 368 TYR A CA 1
ATOM 2672 C C . TYR A 1 368 ? 39.270 42.906 23.405 1.00 33.69 368 TYR A C 1
ATOM 2673 O O . TYR A 1 368 ? 39.100 43.112 24.608 1.00 34.51 368 TYR A O 1
ATOM 2682 N N . PHE A 1 369 ? 40.231 42.116 22.935 1.00 29.97 369 PHE A N 1
ATOM 2683 C CA . PHE A 1 369 ? 41.040 41.272 23.803 1.00 30.48 369 PHE A CA 1
ATOM 2684 C C . PHE A 1 369 ? 42.496 41.721 23.798 1.00 37.82 369 PHE A C 1
ATOM 2685 O O . PHE A 1 369 ? 43.100 41.922 22.731 1.00 34.67 369 PHE A O 1
ATOM 2693 N N . GLU A 1 370 ? 43.045 41.861 25.000 1.00 34.94 370 GLU A N 1
ATOM 2694 C CA . GLU A 1 370 ? 44.405 42.305 25.228 1.00 33.90 370 GLU A CA 1
ATOM 2695 C C . GLU A 1 370 ? 45.022 41.380 26.269 1.00 33.28 370 GLU A C 1
ATOM 2696 O O . GLU A 1 370 ? 44.325 40.623 26.953 1.00 32.97 370 GLU A O 1
ATOM 2702 N N . PHE A 1 371 ? 46.342 41.410 26.369 1.00 33.54 371 PHE A N 1
ATOM 2703 C CA . PHE A 1 371 ? 47.027 40.366 27.113 1.00 32.77 371 PHE A CA 1
ATOM 2704 C C . PHE A 1 371 ? 48.167 40.954 27.930 1.00 39.76 371 PHE A C 1
ATOM 2705 O O . PHE A 1 371 ? 48.975 41.731 27.411 1.00 39.86 371 PHE A O 1
ATOM 2713 N N . LEU A 1 372 ? 48.196 40.596 29.217 1.00 36.30 372 LEU A N 1
ATOM 2714 C CA . LEU A 1 372 ? 49.216 41.040 30.143 1.00 40.11 372 LEU A CA 1
ATOM 2715 C C . LEU A 1 372 ? 50.196 39.905 30.341 1.00 41.35 372 LEU A C 1
ATOM 2716 O O . LEU A 1 372 ? 49.779 38.821 30.778 1.00 39.90 372 LEU A O 1
ATOM 2721 N N . PRO A 1 373 ? 51.479 40.078 30.039 1.00 44.30 373 PRO A N 1
ATOM 2722 C CA . PRO A 1 373 ? 52.425 38.986 30.286 1.00 44.62 373 PRO A CA 1
ATOM 2723 C C . PRO A 1 373 ? 52.491 38.716 31.779 1.00 43.26 373 PRO A C 1
ATOM 2724 O O . PRO A 1 373 ? 52.474 39.641 32.589 1.00 51.39 373 PRO A O 1
ATOM 2728 N N . VAL A 1 374 ? 52.519 37.442 32.147 1.00 4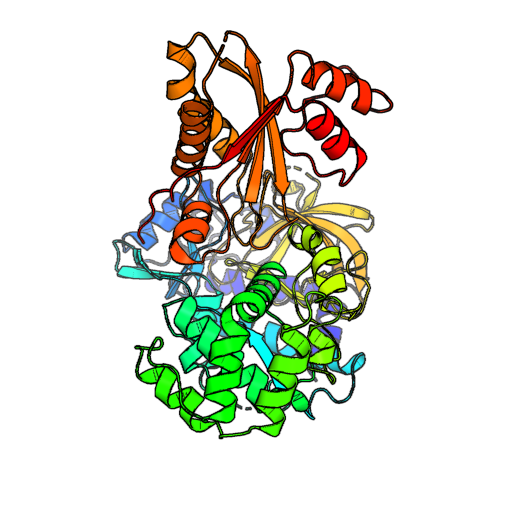3.19 374 VAL A N 1
ATOM 2729 C CA . VAL A 1 374 ? 52.337 37.070 33.554 1.00 48.52 374 VAL A CA 1
ATOM 2730 C C . VAL A 1 374 ? 53.426 37.654 34.467 1.00 62.01 374 VAL A C 1
ATOM 2731 O O . VAL A 1 374 ? 53.207 37.841 35.679 1.00 62.89 374 VAL A O 1
ATOM 2735 N N . ASP A 1 383 ? 50.030 46.600 34.221 1.00 53.52 383 ASP A N 1
ATOM 2736 C CA . ASP A 1 383 ? 49.797 47.988 33.846 1.00 52.26 383 ASP A CA 1
ATOM 2737 C C . ASP A 1 383 ? 49.541 48.110 32.346 1.00 47.11 383 ASP A C 1
ATOM 2738 O O . ASP A 1 383 ? 50.157 47.411 31.555 1.00 46.20 383 ASP A O 1
ATOM 2743 N N . ALA A 1 384 ? 48.666 49.041 31.962 1.00 49.85 384 ALA A N 1
ATOM 2744 C CA . ALA A 1 384 ? 48.179 49.112 30.585 1.00 46.90 384 ALA A CA 1
ATOM 2745 C C . ALA A 1 384 ? 49.290 49.271 29.539 1.00 49.92 384 ALA A C 1
ATOM 2746 O O . ALA A 1 384 ? 49.055 48.971 28.357 1.00 43.15 384 ALA A O 1
ATOM 2748 N N . THR A 1 385 ? 50.485 49.745 29.924 1.00 43.72 385 THR A N 1
ATOM 2749 C CA . THR A 1 385 ? 51.555 49.897 28.939 1.00 46.51 385 THR A CA 1
ATOM 2750 C C . THR A 1 385 ? 52.114 48.555 28.476 1.00 48.29 385 THR A C 1
ATOM 2751 O O . THR A 1 385 ? 52.644 48.466 27.364 1.00 45.25 385 THR A O 1
ATOM 2755 N N . GLN A 1 386 ? 51.982 47.512 29.289 1.00 44.80 386 GLN A N 1
ATOM 2756 C CA . GLN A 1 386 ? 52.457 46.176 28.963 1.00 48.23 386 GLN A CA 1
ATOM 2757 C C . GLN A 1 386 ? 51.443 45.356 28.179 1.00 43.93 386 GLN A C 1
ATOM 2758 O O . GLN A 1 386 ? 51.765 44.236 27.771 1.00 40.07 386 GLN A O 1
ATOM 2764 N N . LEU A 1 387 ? 50.231 45.879 27.980 1.00 41.56 387 LEU A N 1
ATOM 2765 C CA . LEU A 1 387 ? 49.209 45.150 27.242 1.00 39.11 387 LEU A CA 1
ATOM 2766 C C . LEU A 1 387 ? 49.677 44.851 25.826 1.00 42.64 387 LEU A C 1
ATOM 2767 O O . LEU A 1 387 ? 50.197 45.731 25.129 1.00 37.57 387 LEU A O 1
ATOM 2772 N N . VAL A 1 388 ? 49.459 43.609 25.405 1.00 35.40 388 VAL A N 1
ATOM 2773 C CA . VAL A 1 388 ? 49.756 43.130 24.058 1.00 39.01 388 VAL A CA 1
ATOM 2774 C C . VAL A 1 388 ? 48.432 42.845 23.355 1.00 40.50 388 VAL A C 1
ATOM 2775 O O . VAL A 1 388 ? 47.550 42.200 23.934 1.00 34.03 388 VAL A O 1
ATOM 2779 N N . ASP A 1 389 ? 48.291 43.310 22.112 1.00 38.33 389 ASP A N 1
ATOM 2780 C CA . ASP A 1 389 ? 47.047 43.075 21.386 1.00 38.27 389 ASP A CA 1
ATOM 2781 C C . ASP A 1 389 ? 46.933 41.617 20.953 1.00 38.57 389 ASP A C 1
ATOM 2782 O O . ASP A 1 389 ? 47.922 40.889 20.849 1.00 40.90 389 ASP A O 1
ATOM 2787 N N . LEU A 1 390 ? 45.689 41.190 20.716 1.00 36.93 390 LEU A N 1
ATOM 2788 C CA . LEU A 1 390 ? 45.424 39.795 20.385 1.00 36.34 390 LEU A CA 1
ATOM 2789 C C . LEU A 1 390 ? 46.324 39.323 19.252 1.00 38.55 390 LEU A C 1
ATOM 2790 O O . LEU A 1 390 ? 46.972 38.277 19.351 1.00 37.98 390 LEU A O 1
ATOM 2795 N N . ALA A 1 391 ? 46.382 40.102 18.169 1.00 38.78 391 ALA A N 1
ATOM 2796 C CA . ALA A 1 391 ? 47.140 39.714 16.984 1.00 41.80 391 ALA A CA 1
ATOM 2797 C C . ALA A 1 391 ? 48.618 39.512 17.266 1.00 41.50 391 ALA A C 1
ATOM 2798 O O . ALA A 1 391 ? 49.300 38.859 16.469 1.00 43.05 391 ALA A O 1
ATOM 2800 N N . ARG A 1 392 ? 49.128 40.051 18.372 1.00 43.18 392 ARG A N 1
ATOM 2801 C CA . ARG A 1 392 ? 50.562 40.239 18.541 1.00 42.36 392 ARG A CA 1
ATOM 2802 C C . ARG A 1 392 ? 51.139 39.461 19.709 1.00 42.39 392 ARG A C 1
ATOM 2803 O O . ARG A 1 392 ? 52.299 39.677 20.063 1.00 42.34 392 ARG A O 1
ATOM 2811 N N . VAL A 1 393 ? 50.378 38.534 20.300 1.00 43.89 393 VAL A N 1
ATOM 2812 C CA . VAL A 1 393 ? 50.957 37.690 21.338 1.00 41.46 393 VAL A CA 1
ATOM 2813 C C . VAL A 1 393 ? 51.971 36.720 20.721 1.00 45.16 393 VAL A C 1
ATOM 2814 O O . VAL A 1 393 ? 51.949 36.419 19.520 1.00 40.46 393 VAL A O 1
ATOM 2818 N N . GLU A 1 394 ? 52.856 36.203 21.567 1.00 45.18 394 GLU A N 1
ATOM 2819 C CA . GLU A 1 394 ? 53.996 35.410 21.124 1.00 47.19 394 GLU A CA 1
ATOM 2820 C C . GLU A 1 394 ? 53.827 33.948 21.501 1.00 45.72 394 GLU A C 1
ATOM 2821 O O . GLU A 1 394 ? 53.531 33.629 22.661 1.00 42.99 394 GLU A O 1
ATOM 2827 N N . VAL A 1 395 ? 54.045 33.066 20.519 1.00 42.58 395 VAL A N 1
ATOM 2828 C CA . VAL A 1 395 ? 54.015 31.625 20.762 1.00 42.61 395 VAL A CA 1
ATOM 2829 C C . VAL A 1 395 ? 54.948 31.288 21.902 1.00 45.56 395 VAL A C 1
ATOM 2830 O O . VAL A 1 395 ? 56.024 31.878 22.036 1.00 48.95 395 VAL A O 1
ATOM 2834 N N . GLY A 1 396 ? 54.527 30.349 22.746 1.00 43.83 396 GLY A N 1
ATOM 2835 C CA . GLY A 1 396 ? 55.285 29.946 23.895 1.00 41.01 396 GLY A CA 1
ATOM 2836 C C . GLY A 1 396 ? 55.043 30.746 25.162 1.00 45.37 396 GLY A C 1
ATOM 2837 O O . GLY A 1 396 ? 55.310 30.237 26.253 1.00 44.84 396 GLY A O 1
ATOM 2838 N N . ARG A 1 397 ? 54.562 31.978 25.062 1.00 42.33 397 ARG A N 1
ATOM 2839 C CA . ARG A 1 397 ? 54.457 32.816 26.246 1.00 46.05 397 ARG A CA 1
ATOM 2840 C C . ARG A 1 397 ? 53.087 32.656 26.918 1.00 46.49 397 ARG A C 1
ATOM 2841 O O . ARG A 1 397 ? 52.090 32.282 26.288 1.00 42.47 397 ARG A O 1
ATOM 2849 N N . GLU A 1 398 ? 53.068 32.934 28.219 1.00 44.66 398 GLU A N 1
ATOM 2850 C CA . GLU A 1 398 ? 51.870 32.938 29.049 1.00 43.68 398 GLU A CA 1
ATOM 2851 C C . GLU A 1 398 ? 51.397 34.373 29.257 1.00 43.94 398 GLU A C 1
ATOM 2852 O O . GLU A 1 398 ? 52.212 35.283 29.426 1.00 36.05 398 GLU A O 1
ATOM 2858 N N . TYR A 1 399 ? 50.076 34.579 29.235 1.00 39.27 399 TYR A N 1
ATOM 2859 C CA . TYR A 1 399 ? 49.524 35.909 29.435 1.00 35.80 399 TYR A CA 1
ATOM 2860 C C . TYR A 1 399 ? 48.275 35.822 30.294 1.00 36.45 399 TYR A C 1
ATOM 2861 O O . TYR A 1 399 ? 47.618 34.783 30.351 1.00 37.36 399 TYR A O 1
ATOM 2870 N N . GLU A 1 400 ? 47.946 36.939 30.948 1.00 33.26 400 GLU A N 1
ATOM 2871 C CA . GLU A 1 400 ? 46.629 37.125 31.563 1.00 38.54 400 GLU A CA 1
ATOM 2872 C C . GLU A 1 400 ? 45.673 37.789 30.576 1.00 34.61 400 GLU A C 1
ATOM 2873 O O . GLU A 1 400 ? 46.029 38.761 29.901 1.00 39.04 400 GLU A O 1
ATOM 2879 N N . LEU A 1 401 ? 44.446 37.283 30.519 1.00 34.26 401 LEU A N 1
ATOM 2880 C CA . LEU A 1 401 ? 43.456 37.791 29.578 1.00 31.75 401 LEU A CA 1
ATOM 2881 C C . LEU A 1 401 ? 42.808 39.066 30.119 1.00 31.74 401 LEU A C 1
ATOM 2882 O O . LEU A 1 401 ? 42.277 39.082 31.233 1.00 27.31 401 LEU A O 1
ATOM 2887 N N . VAL A 1 402 ? 42.810 40.120 29.307 1.00 32.06 402 VAL A N 1
ATOM 2888 C CA . VAL A 1 402 ? 42.254 41.422 29.664 1.00 32.96 402 VAL A CA 1
ATOM 2889 C C . VAL A 1 402 ? 41.243 41.775 28.585 1.00 36.45 402 VAL A C 1
ATOM 2890 O O . VAL A 1 402 ? 41.590 41.786 27.398 1.00 36.26 402 VAL A O 1
ATOM 2894 N N . ILE A 1 403 ? 39.997 42.051 28.982 1.00 32.10 403 ILE A N 1
ATOM 2895 C CA . ILE A 1 403 ? 38.921 42.114 27.996 1.00 32.26 403 ILE A CA 1
ATOM 2896 C C . ILE A 1 403 ? 38.150 43.419 28.092 1.00 28.94 403 ILE A C 1
ATOM 2897 O O . ILE A 1 403 ? 37.957 43.988 29.172 1.00 31.56 403 ILE A O 1
ATOM 2902 N N . THR A 1 404 ? 37.689 43.880 26.934 1.00 30.24 404 THR A N 1
ATOM 2903 C CA . THR A 1 404 ? 36.742 44.980 26.823 1.00 32.87 404 THR A CA 1
ATOM 2904 C C . THR A 1 404 ? 35.517 44.461 26.081 1.00 33.58 404 THR A C 1
ATOM 2905 O O . THR A 1 404 ? 35.656 43.850 25.013 1.00 29.33 404 THR A O 1
ATOM 2909 N N . THR A 1 405 ? 34.322 44.674 26.646 1.00 31.41 405 THR A N 1
ATOM 2910 C CA . THR A 1 405 ? 33.122 44.014 26.139 1.00 29.89 405 THR A CA 1
ATOM 2911 C C . THR A 1 405 ? 32.037 45.025 25.786 1.00 31.87 405 THR A C 1
ATOM 2912 O O . THR A 1 405 ? 32.013 46.156 26.268 1.00 29.08 405 THR A O 1
ATOM 2916 N N . TYR A 1 406 ? 31.089 44.569 24.984 1.00 30.74 406 TYR A N 1
ATOM 2917 C CA . TYR A 1 406 ? 29.976 45.427 24.609 1.00 32.64 406 TYR A CA 1
ATOM 2918 C C . TYR A 1 406 ? 29.186 45.879 25.828 1.00 34.43 406 TYR A C 1
ATOM 2919 O O . TYR A 1 406 ? 28.685 47.005 25.859 1.00 35.08 406 TYR A O 1
ATOM 2928 N N . ALA A 1 407 ? 29.133 45.048 26.868 1.00 27.73 407 ALA A N 1
ATOM 2929 C CA . ALA A 1 407 ? 28.361 45.337 28.071 1.00 32.02 407 ALA A CA 1
ATOM 2930 C C . ALA A 1 407 ? 28.997 46.404 28.938 1.00 37.08 407 ALA A C 1
ATOM 2931 O O . ALA A 1 407 ? 28.361 46.866 29.892 1.00 39.74 407 ALA A O 1
ATOM 2933 N N . GLY A 1 408 ? 30.220 46.814 28.637 1.00 34.30 408 GLY A N 1
ATOM 2934 C CA . GLY A 1 408 ? 30.829 47.905 29.344 1.00 32.47 408 GLY A CA 1
ATOM 2935 C C . GLY A 1 408 ? 31.877 47.505 30.357 1.00 36.51 408 GLY A C 1
ATOM 2936 O O . GLY A 1 408 ? 32.182 48.311 31.243 1.00 37.60 408 GLY A O 1
ATOM 2937 N N . LEU A 1 409 ? 32.409 46.286 30.279 1.00 32.53 409 LEU A N 1
ATOM 2938 C CA . LEU A 1 409 ? 33.667 45.974 30.951 1.00 33.93 409 LEU A CA 1
ATOM 2939 C C . LEU A 1 409 ? 34.792 46.555 30.110 1.00 34.95 409 LEU A C 1
ATOM 2940 O O . LEU A 1 409 ? 34.817 46.367 28.897 1.00 34.76 409 LEU A O 1
ATOM 2945 N N . ASN A 1 410 ? 35.712 47.275 30.742 1.00 33.41 410 ASN A N 1
ATOM 2946 C CA . ASN A 1 410 ? 36.758 47.982 30.013 1.00 36.50 410 ASN A CA 1
ATOM 2947 C C . ASN A 1 410 ? 38.112 47.593 30.583 1.00 35.68 410 ASN A C 1
ATOM 2948 O O . ASN A 1 410 ? 38.372 47.824 31.765 1.00 38.33 410 ASN A O 1
ATOM 2953 N N . ARG A 1 411 ? 38.947 46.978 29.749 1.00 33.90 411 ARG A N 1
ATOM 2954 C CA . ARG A 1 411 ? 40.232 46.391 30.166 1.00 35.00 411 ARG A CA 1
ATOM 2955 C C . ARG A 1 411 ? 40.120 45.703 31.524 1.00 36.17 411 ARG A C 1
ATOM 2956 O O . ARG A 1 411 ? 40.898 45.954 32.463 1.00 32.37 411 ARG A O 1
ATOM 2964 N N . TYR A 1 412 ? 39.136 44.807 31.605 1.00 35.42 412 TYR A N 1
ATOM 2965 C CA . TYR A 1 412 ? 38.869 44.001 32.791 1.00 31.15 412 TYR A CA 1
ATOM 2966 C C . TYR A 1 412 ? 39.702 42.727 32.790 1.00 35.13 412 TYR A C 1
ATOM 2967 O O . TYR A 1 412 ? 39.707 41.968 31.815 1.00 30.23 412 TYR A O 1
ATOM 2976 N N . ARG A 1 413 ? 40.355 42.458 33.907 1.00 34.51 413 ARG A N 1
ATOM 2977 C CA . ARG A 1 413 ? 41.097 41.216 34.016 1.00 38.40 413 ARG A CA 1
ATOM 2978 C C . ARG A 1 413 ? 40.228 40.052 34.411 1.00 38.40 413 ARG A C 1
ATOM 2979 O O . ARG A 1 413 ? 39.708 40.003 35.533 1.00 34.98 413 ARG A O 1
ATOM 2987 N N . VAL A 1 414 ? 40.221 39.049 33.543 1.00 29.12 414 VAL A N 1
ATOM 2988 C CA . VAL A 1 414 ? 39.415 37.871 33.770 1.00 32.68 414 VAL A CA 1
ATOM 2989 C C . VAL A 1 414 ? 40.002 37.021 34.880 1.00 34.10 414 VAL A C 1
ATOM 2990 O O . VAL A 1 414 ? 39.262 36.418 35.667 1.00 30.01 414 VAL A O 1
ATOM 2994 N N . GLY A 1 415 ? 41.327 36.954 34.962 1.00 31.81 415 GLY A N 1
ATOM 2995 C CA . GLY A 1 415 ? 42.003 36.067 35.874 1.00 36.08 415 GLY A CA 1
ATOM 2996 C C . GLY A 1 415 ? 42.560 34.815 35.232 1.00 39.07 415 GLY A C 1
ATOM 2997 O O . GLY A 1 415 ? 43.318 34.078 35.885 1.00 33.88 415 GLY A O 1
ATOM 2998 N N . ASP A 1 416 ? 42.201 34.555 33.974 1.00 38.42 416 ASP A N 1
ATOM 2999 C CA . ASP A 1 416 ? 42.671 33.381 33.262 1.00 37.33 416 ASP A CA 1
ATOM 3000 C C . ASP A 1 416 ? 44.086 33.622 32.754 1.00 37.07 416 ASP A C 1
ATOM 3001 O O . ASP A 1 416 ? 44.369 34.647 32.119 1.00 38.55 416 ASP A O 1
ATOM 3006 N N . VAL A 1 417 ? 44.958 32.674 33.031 1.00 33.17 417 VAL A N 1
ATOM 3007 C CA . VAL A 1 417 ? 46.291 32.607 32.456 1.00 36.20 417 VAL A CA 1
ATOM 3008 C C . VAL A 1 417 ? 46.254 31.648 31.275 1.00 29.81 417 VAL A C 1
ATOM 3009 O O . VAL A 1 417 ? 45.771 30.517 31.404 1.00 34.22 417 VAL A O 1
ATOM 3013 N N . LEU A 1 418 ? 46.746 32.107 30.126 1.00 31.65 418 LEU A N 1
ATOM 3014 C CA . LEU A 1 418 ? 46.722 31.349 28.883 1.00 37.26 418 LEU A CA 1
ATOM 3015 C C . LEU A 1 418 ? 48.125 31.288 28.295 1.00 40.70 418 LEU A C 1
ATOM 3016 O O . LEU A 1 418 ? 48.905 32.235 28.426 1.00 38.87 418 LEU A O 1
ATOM 3021 N N . ARG A 1 419 ? 48.424 30.182 27.603 1.00 38.35 419 ARG A N 1
ATOM 3022 C CA . ARG A 1 419 ? 49.704 30.007 26.930 1.00 43.43 419 ARG A CA 1
ATOM 3023 C C . ARG A 1 419 ? 49.459 29.913 25.431 1.00 36.13 419 ARG A C 1
ATOM 3024 O O . ARG A 1 419 ? 48.647 29.100 24.989 1.00 36.39 419 ARG A O 1
ATOM 3032 N N . VAL A 1 420 ? 50.136 30.758 24.662 1.00 31.57 420 VAL A N 1
ATOM 3033 C CA . VAL A 1 420 ? 49.985 30.720 23.212 1.00 36.88 420 VAL A CA 1
ATOM 3034 C C . VAL A 1 420 ? 50.648 29.451 22.698 1.00 40.03 420 VAL A C 1
ATOM 3035 O O . VAL A 1 420 ? 51.829 29.204 22.957 1.00 40.06 420 VAL A O 1
ATOM 3039 N N . THR A 1 421 ? 49.897 28.626 21.984 1.00 40.72 421 THR A N 1
ATOM 3040 C CA . THR A 1 421 ? 50.510 27.424 21.447 1.00 37.75 421 THR A CA 1
ATOM 3041 C C . THR A 1 421 ? 50.792 27.514 19.952 1.00 44.52 421 THR A C 1
ATOM 3042 O O . THR A 1 421 ? 51.501 26.653 19.420 1.00 42.09 421 THR A O 1
ATOM 3046 N N . GLY A 1 422 ? 50.294 28.537 19.279 1.00 42.86 422 GLY A N 1
ATOM 3047 C CA . GLY A 1 422 ? 50.419 28.618 17.838 1.00 46.74 422 GLY A CA 1
ATOM 3048 C C . GLY A 1 422 ? 49.379 29.564 17.284 1.00 43.26 422 GLY A C 1
ATOM 3049 O O . GLY A 1 422 ? 48.623 30.195 18.025 1.00 39.64 422 GLY A O 1
ATOM 3050 N N . PHE A 1 423 ? 49.344 29.638 15.951 1.00 42.29 423 PHE A N 1
ATOM 3051 C CA . PHE A 1 423 ? 48.495 30.603 15.263 1.00 44.02 423 PHE A CA 1
ATOM 3052 C C . PHE A 1 423 ? 47.643 29.934 14.191 1.00 45.94 423 PHE A C 1
ATOM 3053 O O . PHE A 1 423 ? 48.120 29.083 13.438 1.00 41.23 423 PHE A O 1
ATOM 3061 N N . HIS A 1 424 ? 46.381 30.336 14.125 1.00 37.33 424 HIS A N 1
ATOM 3062 C CA . HIS A 1 424 ? 45.466 29.926 13.072 1.00 40.70 424 HIS A CA 1
ATOM 3063 C C . HIS A 1 424 ? 45.211 31.145 12.187 1.00 41.96 424 HIS A C 1
ATOM 3064 O O . HIS A 1 424 ? 44.512 32.073 12.597 1.00 39.14 424 HIS A O 1
ATOM 3071 N N . ASN A 1 425 ? 45.797 31.157 10.988 1.00 38.12 425 ASN A N 1
ATOM 3072 C CA . ASN A 1 425 ? 45.877 32.370 10.169 1.00 39.15 425 ASN A CA 1
ATOM 3073 C C . ASN A 1 425 ? 46.546 33.400 11.073 1.00 39.82 425 ASN A C 1
ATOM 3074 O O . ASN A 1 425 ? 47.566 33.075 11.691 1.00 46.52 425 ASN A O 1
ATOM 3079 N N . ALA A 1 426 ? 46.001 34.605 11.219 1.00 39.06 426 ALA A N 1
ATOM 3080 C CA . ALA A 1 426 ? 46.584 35.563 12.148 1.00 40.31 426 ALA A CA 1
ATOM 3081 C C . ALA A 1 426 ? 46.076 35.415 13.592 1.00 38.07 426 ALA A C 1
ATOM 3082 O O . ALA A 1 426 ? 46.505 36.184 14.459 1.00 43.37 426 ALA A O 1
ATOM 3084 N N . ALA A 1 427 ? 45.230 34.429 13.901 1.00 37.09 427 ALA A N 1
ATOM 3085 C CA . ALA A 1 427 ? 44.579 34.376 15.217 1.00 39.94 427 ALA A CA 1
ATOM 3086 C C . ALA A 1 427 ? 45.339 33.458 16.169 1.00 35.26 427 ALA A C 1
ATOM 3087 O O . ALA A 1 427 ? 45.519 32.271 15.850 1.00 36.47 427 ALA A O 1
ATOM 3089 N N . PRO A 1 428 ? 45.770 33.928 17.346 1.00 38.33 428 PRO A N 1
ATOM 3090 C CA . PRO A 1 428 ? 46.484 33.043 18.271 1.00 35.76 428 PRO A CA 1
ATOM 3091 C C . PRO A 1 428 ? 45.572 31.970 18.851 1.00 37.50 428 PRO A C 1
ATOM 3092 O O . PRO A 1 428 ? 44.355 32.132 18.961 1.00 34.14 428 PRO A O 1
ATOM 3096 N N . GLN A 1 429 ? 46.185 30.864 19.237 1.00 32.91 429 GLN A N 1
ATOM 3097 C CA . GLN A 1 429 ? 45.498 29.744 19.855 1.00 34.55 429 GLN A CA 1
ATOM 3098 C C . GLN A 1 429 ? 46.090 29.548 21.239 1.00 35.52 429 GLN A C 1
ATOM 3099 O O . GLN A 1 429 ? 47.302 29.683 21.419 1.00 37.89 429 GLN A O 1
ATOM 3105 N N . PHE A 1 430 ? 45.245 29.265 22.228 1.00 33.83 430 PHE A N 1
ATOM 3106 C CA . PHE A 1 430 ? 45.672 29.318 23.617 1.00 33.94 430 PHE A CA 1
ATOM 3107 C C . PHE A 1 430 ? 45.406 27.996 24.303 1.00 36.50 430 PHE A C 1
ATOM 3108 O O . PHE A 1 430 ? 44.305 27.449 24.204 1.00 34.31 430 PHE A O 1
ATOM 3116 N N . ARG A 1 431 ? 46.401 27.505 25.028 1.00 35.46 431 ARG A N 1
ATOM 3117 C CA . ARG A 1 431 ? 46.186 26.443 25.996 1.00 31.50 431 ARG A CA 1
ATOM 3118 C C . ARG A 1 431 ? 45.725 27.091 27.292 1.00 32.16 431 ARG A C 1
ATOM 3119 O O . ARG A 1 431 ? 46.365 28.032 27.769 1.00 34.25 431 ARG A O 1
ATOM 3127 N N . PHE A 1 432 ? 44.611 26.619 27.853 1.00 31.90 432 PHE A N 1
ATOM 3128 C CA . PHE A 1 432 ? 44.150 27.177 29.124 1.00 33.98 432 PHE A CA 1
ATOM 3129 C C . PHE A 1 432 ? 45.076 26.708 30.244 1.00 36.49 432 PHE A C 1
ATOM 3130 O O . PHE A 1 432 ? 45.272 25.502 30.423 1.00 37.27 432 PHE A O 1
ATOM 3138 N N . VAL A 1 433 ? 45.650 27.641 30.992 1.00 33.12 433 VAL A N 1
ATOM 3139 C CA . VAL A 1 433 ? 46.565 27.242 32.059 1.00 40.63 433 VAL A CA 1
ATOM 3140 C C . VAL A 1 433 ? 45.817 27.198 33.386 1.00 43.05 433 VAL A C 1
ATOM 3141 O O . VAL A 1 433 ? 45.670 26.124 33.992 1.00 41.00 433 VAL A O 1
ATOM 3145 N N . ARG A 1 434 ? 45.306 28.344 33.838 1.00 36.49 434 ARG A N 1
ATOM 3146 C CA . ARG A 1 434 ? 44.550 28.341 35.084 1.00 34.49 434 ARG A CA 1
ATOM 3147 C C . ARG A 1 434 ? 43.900 29.701 35.278 1.00 32.32 434 ARG A C 1
ATOM 3148 O O . ARG A 1 434 ? 44.230 30.676 34.598 1.00 34.34 434 ARG A O 1
ATOM 3156 N N . ARG A 1 435 ? 42.952 29.735 36.209 1.00 35.04 435 ARG A N 1
ATOM 3157 C CA . ARG A 1 435 ? 42.442 30.970 36.778 1.00 35.84 435 ARG A CA 1
ATOM 3158 C C . ARG A 1 435 ? 43.296 31.327 37.999 1.00 38.95 435 ARG A C 1
ATOM 3159 O O . ARG A 1 435 ? 43.479 30.505 38.901 1.00 36.89 435 ARG A O 1
ATOM 3167 N N . LYS A 1 436 ? 43.831 32.546 38.014 1.00 37.97 436 LYS A N 1
ATOM 3168 C CA . LYS A 1 436 ? 44.810 32.910 39.028 1.00 45.01 436 LYS A CA 1
ATOM 3169 C C . LYS A 1 436 ? 44.242 32.714 40.429 1.00 39.97 436 LYS A C 1
ATOM 3170 O O . LYS A 1 436 ? 43.085 33.053 40.699 1.00 39.09 436 LYS A O 1
ATOM 3176 N N . ASN A 1 437 ? 45.050 32.115 41.301 1.00 42.72 437 ASN A N 1
ATOM 3177 C CA . ASN A 1 437 ? 44.811 31.940 42.733 1.00 40.26 437 ASN A CA 1
ATOM 3178 C C . ASN A 1 437 ? 43.766 30.888 43.057 1.00 45.36 437 ASN A C 1
ATOM 3179 O O . ASN A 1 437 ? 43.436 30.700 44.232 1.00 48.11 437 ASN A O 1
ATOM 3184 N N . VAL A 1 438 ? 43.256 30.174 42.077 1.00 35.92 438 VAL A N 1
ATOM 3185 C CA . VAL A 1 438 ? 42.282 29.127 42.358 1.00 39.62 438 VAL A CA 1
ATOM 3186 C C . VAL A 1 438 ? 43.014 27.853 42.759 1.00 40.48 438 VAL A C 1
ATOM 3187 O O . VAL A 1 438 ? 43.849 27.346 42.010 1.00 39.62 438 VAL A O 1
ATOM 3191 N N . LEU A 1 439 ? 42.689 27.323 43.937 1.00 39.08 439 LEU A N 1
ATOM 3192 C CA . LEU A 1 439 ? 43.330 26.124 44.470 1.00 39.42 439 LEU A CA 1
ATOM 3193 C C . LEU A 1 439 ? 42.580 24.845 44.140 1.00 46.35 439 LEU A C 1
ATOM 3194 O O . LEU A 1 439 ? 43.185 23.850 43.735 1.00 44.65 439 LEU A O 1
ATOM 3199 N N . LEU A 1 440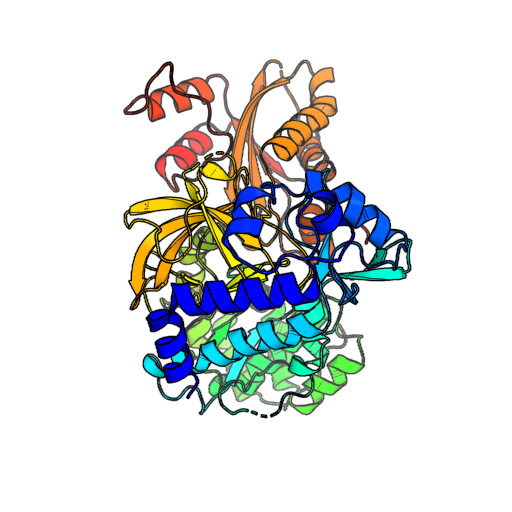 ? 41.270 24.841 44.349 1.00 42.65 440 LEU A N 1
ATOM 3200 C CA . LEU A 1 440 ? 40.502 23.614 44.310 1.00 41.24 440 LEU A CA 1
ATOM 3201 C C . LEU A 1 440 ? 39.214 23.855 43.554 1.00 41.49 440 LEU A C 1
ATOM 3202 O O . LEU A 1 440 ? 38.536 24.862 43.779 1.00 40.42 440 LEU A O 1
ATOM 3207 N N . SER A 1 441 ? 38.852 22.895 42.709 1.00 40.87 441 SER A N 1
ATOM 3208 C CA . SER A 1 441 ? 37.531 22.864 42.108 1.00 40.37 441 SER A CA 1
ATOM 3209 C C . SER A 1 441 ? 37.124 21.411 41.941 1.00 42.13 441 SER A C 1
ATOM 3210 O O . SER A 1 441 ? 37.914 20.599 41.453 1.00 45.26 441 SER A O 1
ATOM 3213 N N . ILE A 1 442 ? 35.912 21.077 42.369 1.00 41.17 442 ILE A N 1
ATOM 3214 C CA . ILE A 1 442 ? 35.288 19.812 42.015 1.00 41.92 442 ILE A CA 1
ATOM 3215 C C . ILE A 1 442 ? 34.412 19.969 40.778 1.00 47.52 442 ILE A C 1
ATOM 3216 O O . ILE A 1 442 ? 34.345 19.078 39.933 1.00 46.87 442 ILE A O 1
ATOM 3221 N N . GLU A 1 443 ? 33.773 21.123 40.661 1.00 47.56 443 GLU A N 1
ATOM 3222 C CA . GLU A 1 443 ? 32.813 21.435 39.615 1.00 51.26 443 GLU A CA 1
ATOM 3223 C C . GLU A 1 443 ? 33.025 22.896 39.250 1.00 51.26 443 GLU A C 1
ATOM 3224 O O . GLU A 1 443 ? 34.112 23.272 38.800 1.00 48.46 443 GLU A O 1
ATOM 3230 N N . SER A 1 444 ? 32.027 23.736 39.513 1.00 49.50 444 SER A N 1
ATOM 3231 C CA . SER A 1 444 ? 32.155 25.161 39.255 1.00 51.01 444 SER A CA 1
ATOM 3232 C C . SER A 1 444 ? 32.716 25.930 40.447 1.00 50.23 444 SER A C 1
ATOM 3233 O O . SER A 1 444 ? 33.191 27.061 40.273 1.00 47.01 444 SER A O 1
ATOM 3236 N N . ASP A 1 445 ? 32.677 25.348 41.650 1.00 42.83 445 ASP A N 1
ATOM 3237 C CA . ASP A 1 445 ? 33.391 25.923 42.781 1.00 42.71 445 ASP A CA 1
ATOM 3238 C C . ASP A 1 445 ? 34.826 26.242 42.391 1.00 44.98 445 ASP A C 1
ATOM 3239 O O . ASP A 1 445 ? 35.488 25.468 41.689 1.00 40.35 445 ASP A O 1
ATOM 3244 N N . LYS A 1 446 ? 35.302 27.394 42.854 1.00 39.74 446 LYS A N 1
ATOM 3245 C CA . LYS A 1 446 ? 36.646 27.872 42.584 1.00 38.64 446 LYS A CA 1
ATOM 3246 C C . LYS A 1 446 ? 37.163 28.426 43.905 1.00 41.39 446 LYS A C 1
ATOM 3247 O O . LYS A 1 446 ? 37.132 29.626 44.164 1.00 46.58 446 LYS A O 1
ATOM 3253 N N . THR A 1 447 ? 37.635 27.535 44.771 1.00 38.81 447 THR A N 1
ATOM 3254 C CA . THR A 1 447 ? 38.107 27.954 46.083 1.00 41.18 447 THR A CA 1
ATOM 3255 C C . THR A 1 447 ? 39.517 28.497 45.974 1.00 37.63 447 THR A C 1
ATOM 3256 O O . THR A 1 447 ? 40.427 27.775 45.569 1.00 40.27 447 THR A O 1
ATOM 3260 N N . ASP A 1 448 ? 39.728 29.745 46.375 1.00 42.98 448 ASP A N 1
ATOM 3261 C CA . ASP A 1 448 ? 41.068 30.291 46.241 1.00 44.77 448 ASP A CA 1
ATOM 3262 C C . ASP A 1 448 ? 41.817 30.181 47.566 1.00 45.12 448 ASP A C 1
ATOM 3263 O O . ASP A 1 448 ? 41.270 29.780 48.600 1.00 45.61 448 ASP A O 1
ATOM 3268 N N . GLU A 1 449 ? 43.115 30.470 47.507 1.00 39.81 449 GLU A N 1
ATOM 3269 C CA . GLU A 1 449 ? 43.953 30.211 48.667 1.00 44.28 449 GLU A CA 1
ATOM 3270 C C . GLU A 1 449 ? 43.506 31.023 49.873 1.00 49.96 449 GLU A C 1
ATOM 3271 O O . GLU A 1 449 ? 43.644 30.565 51.015 1.00 47.81 449 GLU A O 1
ATOM 3277 N N . ALA A 1 450 ? 42.966 32.227 49.644 1.00 50.46 450 ALA A N 1
ATOM 3278 C CA . ALA A 1 450 ? 42.559 33.077 50.758 1.00 49.01 450 ALA A CA 1
ATOM 3279 C C . ALA A 1 450 ? 41.395 32.459 51.519 1.00 45.39 450 ALA A C 1
ATOM 3280 O O . ALA A 1 450 ? 41.424 32.380 52.752 1.00 44.65 450 ALA A O 1
ATOM 3282 N N . GLU A 1 451 ? 40.354 32.020 50.800 1.00 41.56 451 GLU A N 1
ATOM 3283 C CA . GLU A 1 451 ? 39.222 31.371 51.458 1.00 44.40 451 GLU A CA 1
ATOM 3284 C C . GLU A 1 451 ? 39.647 30.094 52.172 1.00 44.63 451 GLU A C 1
ATOM 3285 O O . GLU A 1 451 ? 39.139 29.780 53.258 1.00 42.54 451 GLU A O 1
ATOM 3291 N N . LEU A 1 452 ? 40.564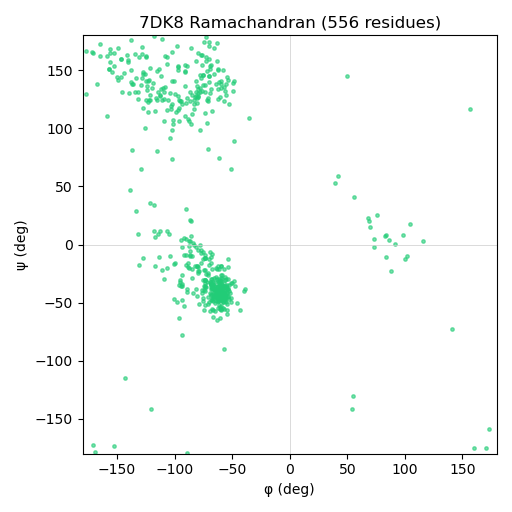 29.327 51.571 1.00 43.40 452 LEU A N 1
ATOM 3292 C CA . LEU A 1 452 ? 40.977 28.085 52.212 1.00 45.71 452 LEU A CA 1
ATOM 3293 C C . LEU A 1 452 ? 41.711 28.375 53.512 1.00 42.93 452 LEU A C 1
ATOM 3294 O O . LEU A 1 452 ? 41.463 27.733 54.537 1.00 42.12 452 LEU A O 1
ATOM 3299 N N . GLN A 1 453 ? 42.610 29.353 53.493 1.00 44.53 453 GLN A N 1
ATOM 3300 C CA . GLN A 1 453 ? 43.337 29.702 54.707 1.00 43.36 453 GLN A CA 1
ATOM 3301 C C . GLN A 1 453 ? 42.391 30.194 55.802 1.00 44.47 453 GLN A C 1
ATOM 3302 O O . GLN A 1 453 ? 42.523 29.810 56.971 1.00 44.95 453 GLN A O 1
ATOM 3308 N N . ARG A 1 454 ? 41.416 31.031 55.445 1.00 48.56 454 ARG A N 1
ATOM 3309 C CA . ARG A 1 454 ? 40.459 31.495 56.450 1.00 50.13 454 ARG A CA 1
ATOM 3310 C C . ARG A 1 454 ? 39.619 30.344 56.989 1.00 44.83 454 ARG A C 1
ATOM 3311 O O . ARG A 1 454 ? 39.304 30.301 58.184 1.00 44.63 454 ARG A O 1
ATOM 3319 N N . ALA A 1 455 ? 39.231 29.410 56.119 1.00 41.78 455 ALA A N 1
ATOM 3320 C CA . ALA A 1 455 ? 38.513 28.223 56.569 1.00 42.40 455 ALA A CA 1
ATOM 3321 C C . ALA A 1 455 ? 39.318 27.434 57.599 1.00 42.28 455 ALA A C 1
ATOM 3322 O O . ALA A 1 455 ? 38.764 26.975 58.604 1.00 39.30 455 ALA A O 1
ATOM 3324 N N . VAL A 1 456 ? 40.616 27.235 57.350 1.00 41.88 456 VAL A N 1
ATOM 3325 C CA . VAL A 1 456 ? 41.453 26.529 58.316 1.00 39.01 456 VAL A CA 1
ATOM 3326 C C . VAL A 1 456 ? 41.458 27.271 59.644 1.00 43.70 456 VAL A C 1
ATOM 3327 O O . VAL A 1 456 ? 41.357 26.659 60.714 1.00 42.77 456 VAL A O 1
ATOM 3331 N N . GLU A 1 457 ? 41.554 28.603 59.597 1.00 44.08 457 GLU A N 1
ATOM 3332 C CA . GLU A 1 457 ? 41.601 29.383 60.830 1.00 39.70 457 GLU A CA 1
ATOM 3333 C C . GLU A 1 457 ? 40.289 29.267 61.604 1.00 45.95 457 GLU A C 1
ATOM 3334 O O . GLU A 1 457 ? 40.294 29.208 62.837 1.00 48.21 457 GLU A O 1
ATOM 3340 N N . ARG A 1 458 ? 39.153 29.183 60.906 1.00 45.57 458 ARG A N 1
ATOM 3341 C CA . ARG A 1 458 ? 37.878 29.114 61.619 1.00 45.94 458 ARG A CA 1
ATOM 3342 C C . ARG A 1 458 ? 37.658 27.752 62.269 1.00 50.98 458 ARG A C 1
ATOM 3343 O O . ARG A 1 458 ? 36.992 27.656 63.310 1.00 46.34 458 ARG A O 1
ATOM 3351 N N . ALA A 1 459 ? 38.203 26.688 61.677 1.00 45.43 459 ALA A N 1
ATOM 3352 C CA . ALA A 1 459 ? 38.043 25.359 62.247 1.00 46.50 459 ALA A CA 1
ATOM 3353 C C . ALA A 1 459 ? 38.898 25.153 63.487 1.00 46.38 459 ALA A C 1
ATOM 3354 O O . ALA A 1 459 ? 38.587 24.277 64.301 1.00 50.69 459 ALA A O 1
ATOM 3356 N N . SER A 1 460 ? 39.963 25.937 63.660 1.00 50.83 460 SER A N 1
ATOM 3357 C CA . SER A 1 460 ? 40.816 25.735 64.823 1.00 49.82 460 SER A CA 1
ATOM 3358 C C . SER A 1 460 ? 40.169 26.215 66.112 1.00 53.07 460 SER A C 1
ATOM 3359 O O . SER A 1 460 ? 40.685 25.915 67.195 1.00 53.77 460 SER A O 1
ATOM 3362 N N . ALA A 1 461 ? 39.058 26.946 66.040 1.00 49.33 461 ALA A N 1
ATOM 3363 C CA . ALA A 1 461 ? 38.340 27.232 67.274 1.00 52.46 461 ALA A CA 1
ATOM 3364 C C . ALA A 1 461 ? 37.901 25.937 67.952 1.00 50.20 461 ALA A C 1
ATOM 3365 O O . ALA A 1 461 ? 37.746 25.889 69.182 1.00 42.06 461 ALA A O 1
ATOM 3367 N N . LEU A 1 462 ? 37.715 24.869 67.172 1.00 43.78 462 LEU A N 1
ATOM 3368 C CA . LEU A 1 462 ? 37.446 23.575 67.773 1.00 46.70 462 LEU A CA 1
ATOM 3369 C C . LEU A 1 462 ? 38.709 22.920 68.303 1.00 44.17 462 LEU A C 1
ATOM 3370 O O . LEU A 1 462 ? 38.613 22.062 69.182 1.00 38.61 462 LEU A O 1
ATOM 3375 N N . LEU A 1 463 ? 39.882 23.306 67.791 1.00 39.62 463 LEU A N 1
ATOM 3376 C CA . LEU A 1 463 ? 41.131 22.637 68.140 1.00 43.35 463 LEU A CA 1
ATOM 3377 C C . LEU A 1 463 ? 41.786 23.248 69.359 1.00 40.53 463 LEU A C 1
ATOM 3378 O O . LEU A 1 463 ? 42.334 22.526 70.195 1.00 40.94 463 LEU A O 1
ATOM 3383 N N . ARG A 1 464 ? 41.757 24.568 69.441 1.00 38.52 464 ARG A N 1
ATOM 3384 C CA . ARG A 1 464 ? 42.503 25.280 70.470 1.00 45.70 464 ARG A CA 1
ATOM 3385 C C . ARG A 1 464 ? 42.211 24.813 71.891 1.00 38.74 464 ARG A C 1
ATOM 3386 O O . ARG A 1 464 ? 43.153 24.784 72.697 1.00 40.83 464 ARG A O 1
ATOM 3394 N N . PRO A 1 465 ? 40.980 24.462 72.280 1.00 40.76 465 PRO A N 1
ATOM 3395 C CA . PRO A 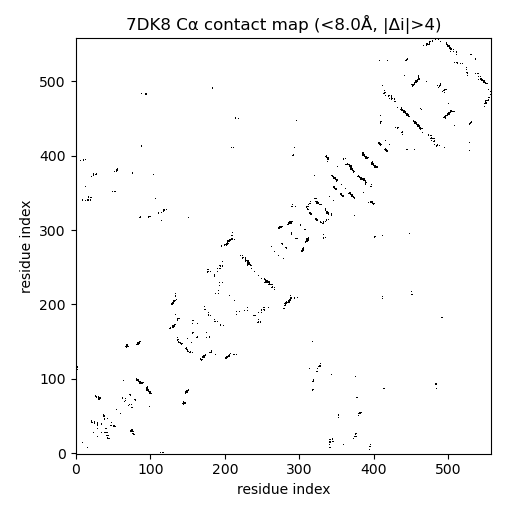1 465 ? 40.786 24.013 73.673 1.00 41.51 465 PRO A CA 1
ATOM 3396 C C . PRO A 1 465 ? 41.578 22.756 73.987 1.00 46.87 465 PRO A C 1
ATOM 3397 O O . PRO A 1 465 ? 42.026 22.577 75.126 1.00 42.50 465 PRO A O 1
ATOM 3401 N N . HIS A 1 466 ? 41.791 21.885 72.991 1.00 45.98 466 HIS A N 1
ATOM 3402 C CA . HIS A 1 466 ? 42.639 20.711 73.166 1.00 45.23 466 HIS A CA 1
ATOM 3403 C C . HIS A 1 466 ? 44.103 21.055 73.347 1.00 43.11 466 HIS A C 1
ATOM 3404 O O . HIS A 1 466 ? 44.886 20.159 73.657 1.00 50.85 466 HIS A O 1
ATOM 3411 N N . GLY A 1 467 ? 44.503 22.297 73.114 1.00 44.36 467 GLY A N 1
ATOM 3412 C CA . GLY A 1 467 ? 45.918 22.590 73.033 1.00 44.46 467 GLY A CA 1
ATOM 3413 C C . GLY A 1 467 ? 46.528 22.330 71.673 1.00 48.82 467 GLY A C 1
ATOM 3414 O O . GLY A 1 467 ? 47.753 22.423 71.529 1.00 51.50 467 GLY A O 1
ATOM 3415 N N . ALA A 1 468 ? 45.711 22.039 70.665 1.00 46.57 468 ALA A N 1
ATOM 3416 C CA . ALA A 1 468 ? 46.191 21.715 69.324 1.00 47.82 468 ALA A CA 1
ATOM 3417 C C . ALA A 1 468 ? 46.167 22.935 68.398 1.00 44.98 468 ALA A C 1
ATOM 3418 O O . ALA A 1 468 ? 45.327 23.829 68.532 1.00 44.05 468 ALA A O 1
ATOM 3420 N N . SER A 1 469 ? 47.084 22.953 67.430 1.00 43.32 469 SER A N 1
ATOM 3421 C CA . SER A 1 469 ? 47.008 23.934 66.351 1.00 45.50 469 SER A CA 1
ATOM 3422 C C . SER A 1 469 ? 47.532 23.317 65.059 1.00 41.19 469 SER A C 1
ATOM 3423 O O . SER A 1 469 ? 48.270 22.330 65.075 1.00 41.70 469 SER A O 1
ATOM 3426 N N . VAL A 1 470 ? 47.147 23.922 63.936 1.00 42.40 470 VAL A N 1
ATOM 3427 C CA . VAL A 1 470 ? 47.561 23.474 62.609 1.00 39.43 470 VAL A CA 1
ATOM 3428 C C . VAL A 1 470 ? 48.889 24.150 62.278 1.00 41.48 470 VAL A C 1
ATOM 3429 O O . VAL A 1 470 ? 48.929 25.350 62.005 1.00 48.10 470 VAL A O 1
ATOM 3433 N N . VAL A 1 471 ? 49.981 23.384 62.316 1.00 40.18 471 VAL A N 1
ATOM 3434 C CA . VAL A 1 471 ? 51.283 23.914 61.910 1.00 40.43 471 VAL A CA 1
ATOM 3435 C C . VAL A 1 471 ? 51.312 24.185 60.407 1.00 44.10 471 VAL A C 1
ATOM 3436 O O . VAL A 1 471 ? 51.826 25.215 59.966 1.00 46.01 471 VAL A O 1
ATOM 3440 N N . GLU A 1 472 ? 50.776 23.267 59.597 1.00 36.72 472 GLU A N 1
ATOM 3441 C CA . GLU A 1 472 ? 50.789 23.397 58.148 1.00 37.85 472 GLU A CA 1
ATOM 3442 C C . GLU A 1 472 ? 49.597 22.644 57.586 1.00 36.46 472 GLU A C 1
ATOM 3443 O O . GLU A 1 472 ? 49.101 21.687 58.191 1.00 30.82 472 GLU A O 1
ATOM 3449 N N . TYR A 1 473 ? 49.145 23.088 56.420 1.00 35.68 473 TYR A N 1
ATOM 3450 C CA . TYR A 1 473 ? 48.131 22.363 55.683 1.00 34.81 473 TYR A CA 1
ATOM 3451 C C . TYR A 1 473 ? 48.437 22.414 54.190 1.00 38.49 473 TYR A C 1
ATOM 3452 O O . TYR A 1 473 ? 49.244 23.218 53.704 1.00 38.22 473 TYR A O 1
ATOM 3461 N N . THR A 1 474 ? 47.788 21.515 53.471 1.00 34.42 474 THR A N 1
ATOM 3462 C CA . THR A 1 474 ? 47.678 21.593 52.027 1.00 39.37 474 THR A CA 1
ATOM 3463 C C . THR A 1 474 ? 46.387 20.886 51.663 1.00 35.78 474 THR A C 1
ATOM 3464 O O . THR A 1 474 ? 45.593 20.527 52.542 1.00 33.58 474 THR A O 1
ATOM 3468 N N . SER A 1 475 ? 46.153 20.710 50.372 1.00 34.26 475 SER A N 1
ATOM 3469 C CA . SER A 1 475 ? 44.850 20.258 49.917 1.00 33.20 475 SER A CA 1
ATOM 3470 C C . SER A 1 475 ? 44.975 19.510 48.605 1.00 36.38 475 SER A C 1
ATOM 3471 O O . SER A 1 475 ? 45.982 19.594 47.902 1.00 37.80 475 SER A O 1
ATOM 3474 N N . GLN A 1 476 ? 43.914 18.792 48.265 1.00 36.66 476 GLN A N 1
ATOM 3475 C CA . GLN A 1 476 ? 43.811 18.240 46.930 1.00 40.80 476 GLN A CA 1
ATOM 3476 C C . GLN A 1 476 ? 42.343 18.055 46.644 1.00 40.56 476 GLN A C 1
ATOM 3477 O O . GLN A 1 476 ? 41.544 17.842 47.559 1.00 33.39 476 GLN A O 1
ATOM 3483 N N . ALA A 1 477 ? 41.995 18.199 45.367 1.00 39.44 477 ALA A N 1
ATOM 3484 C CA . ALA A 1 477 ? 40.678 17.815 44.889 1.00 42.73 477 ALA A CA 1
ATOM 3485 C C . ALA A 1 477 ? 40.715 16.324 44.612 1.00 43.45 477 ALA A C 1
ATOM 3486 O O . ALA A 1 477 ? 41.487 15.866 43.768 1.00 45.91 477 ALA A O 1
ATOM 3488 N N . CYS A 1 478 ? 39.914 15.570 45.346 1.00 42.80 478 CYS A N 1
ATOM 3489 C CA . CYS A 1 478 ? 39.914 14.121 45.265 1.00 44.53 478 CYS A CA 1
ATOM 3490 C C . CYS A 1 478 ? 38.715 13.656 44.460 1.00 46.11 478 CYS A C 1
ATOM 3491 O O . CYS A 1 478 ? 37.572 13.870 44.871 1.00 41.16 478 CYS A O 1
ATOM 3494 N N . THR A 1 479 ? 38.978 12.978 43.346 1.00 47.02 479 THR A N 1
ATOM 3495 C CA . THR A 1 479 ? 37.923 12.507 42.458 1.00 56.93 479 THR A CA 1
ATOM 3496 C C . THR A 1 479 ? 37.980 10.997 42.291 1.00 58.39 479 THR A C 1
ATOM 3497 O O . THR A 1 479 ? 37.707 10.464 41.218 1.00 57.93 479 THR A O 1
ATOM 3501 N N . LYS A 1 480 ? 38.343 10.283 43.351 1.00 57.78 480 LYS A N 1
ATOM 3502 C CA . LYS A 1 480 ? 38.300 8.833 43.276 1.00 60.57 480 LYS A CA 1
ATOM 3503 C C . LYS A 1 480 ? 36.877 8.294 43.347 1.00 63.90 480 LYS A C 1
ATOM 3504 O O . LYS A 1 480 ? 36.635 7.177 42.885 1.00 66.15 480 LYS A O 1
ATOM 3510 N N . ARG A 1 481 ? 35.936 9.060 43.898 1.00 61.72 481 ARG A N 1
ATOM 3511 C CA . ARG A 1 481 ? 34.522 8.710 43.890 1.00 61.15 481 ARG A CA 1
ATOM 3512 C C . ARG A 1 481 ? 33.705 9.883 43.352 1.00 56.05 481 ARG A C 1
ATOM 3513 O O . ARG A 1 481 ? 34.182 11.019 43.278 1.00 45.27 481 ARG A O 1
ATOM 3521 N N . ILE A 1 482 ? 32.460 9.592 42.988 1.00 56.05 482 ILE A N 1
ATOM 3522 C CA . ILE A 1 482 ? 31.504 10.561 42.461 1.00 52.29 482 ILE A CA 1
ATOM 3523 C C . ILE A 1 482 ? 30.416 10.768 43.505 1.00 52.27 482 ILE A C 1
ATOM 3524 O O . ILE A 1 482 ? 29.746 9.799 43.888 1.00 58.13 482 ILE A O 1
ATOM 3529 N N . PRO A 1 483 ? 30.162 12.006 43.951 1.00 45.55 483 PRO A N 1
ATOM 3530 C CA . PRO A 1 483 ? 30.975 13.156 43.541 1.00 46.78 483 PRO A CA 1
ATOM 3531 C C . PRO A 1 483 ? 32.319 13.193 44.251 1.00 49.17 483 PRO A C 1
ATOM 3532 O O . PRO A 1 483 ? 32.477 12.524 45.275 1.00 48.03 483 PRO A O 1
ATOM 3536 N N . GLY A 1 484 ? 33.259 13.963 43.713 1.00 41.43 484 GLY A N 1
ATOM 3537 C CA . GLY A 1 484 ? 34.523 14.201 44.369 1.00 42.60 484 GLY A CA 1
ATOM 3538 C C . GLY A 1 484 ? 34.355 15.124 45.572 1.00 41.36 484 GLY A C 1
ATOM 3539 O O . GLY A 1 484 ? 33.270 15.612 45.887 1.00 42.33 484 GLY A O 1
ATOM 3540 N N . HIS A 1 485 ? 35.470 15.379 46.250 1.00 37.17 485 HIS A N 1
ATOM 3541 C CA . HIS A 1 485 ? 35.401 16.172 47.468 1.00 37.96 485 HIS A CA 1
ATOM 3542 C C . HIS A 1 485 ? 36.772 16.758 47.740 1.00 36.09 485 HIS A C 1
ATOM 3543 O O . HIS A 1 485 ? 37.782 16.290 47.203 1.00 34.81 485 HIS A O 1
ATOM 3550 N N . TYR A 1 486 ? 36.793 17.783 48.597 1.00 33.03 486 TYR A N 1
ATOM 3551 C CA . TYR A 1 486 ? 38.041 18.408 49.007 1.00 32.99 486 TYR A CA 1
ATOM 3552 C C . TYR A 1 486 ? 38.672 17.552 50.085 1.00 32.57 486 TYR A C 1
ATOM 3553 O O . TYR A 1 486 ? 37.981 17.106 51.004 1.00 32.10 486 TYR A O 1
ATOM 3562 N N . VAL A 1 487 ? 39.982 17.339 49.975 1.00 32.17 487 VAL A N 1
ATOM 3563 C CA . VAL A 1 487 ? 40.803 16.701 51.008 1.00 33.16 487 VAL A CA 1
ATOM 3564 C C . VAL A 1 487 ? 41.791 17.751 51.497 1.00 32.97 487 VAL A C 1
ATOM 3565 O O . VAL A 1 487 ? 42.531 18.338 50.692 1.00 32.17 487 VAL A O 1
ATOM 3569 N N . ILE A 1 488 ? 41.788 18.005 52.803 1.00 31.99 488 ILE A N 1
ATOM 3570 C CA . ILE A 1 488 ? 42.697 18.952 53.448 1.00 26.00 488 ILE A CA 1
ATOM 3571 C C . ILE A 1 488 ? 43.638 18.148 54.337 1.00 31.43 488 ILE A C 1
ATOM 3572 O O . ILE A 1 488 ? 43.183 17.330 55.151 1.00 30.98 488 ILE A O 1
ATOM 3577 N N . TYR A 1 489 ? 44.932 18.368 54.195 1.00 28.53 489 TYR A N 1
ATOM 3578 C CA . TYR A 1 489 ? 45.917 17.699 55.036 1.00 29.71 489 TYR A CA 1
ATOM 3579 C C . TYR A 1 489 ? 46.352 18.658 56.131 1.00 32.19 489 TYR A C 1
ATOM 3580 O O . TYR A 1 489 ? 46.747 19.793 55.853 1.00 29.55 489 TYR A O 1
ATOM 3589 N N . TRP A 1 490 ? 46.309 18.183 57.364 1.00 30.06 490 TRP A N 1
ATOM 3590 C CA . TRP A 1 490 ? 46.652 18.966 58.540 1.00 30.35 490 TRP A CA 1
ATOM 3591 C C . TRP A 1 490 ? 47.786 18.273 59.277 1.00 30.33 490 TRP A C 1
ATOM 3592 O O . TRP A 1 490 ? 47.642 17.115 59.683 1.00 30.19 490 TRP A O 1
ATOM 3603 N N . GLU A 1 491 ? 48.884 18.986 59.498 1.00 32.26 491 GLU A N 1
ATOM 3604 C CA . GLU A 1 491 ? 49.870 18.592 60.492 1.00 32.27 491 GLU A CA 1
ATOM 3605 C C . GLU A 1 491 ? 49.601 19.421 61.750 1.00 37.19 491 GLU A C 1
ATOM 3606 O O . GLU A 1 491 ? 49.711 20.650 61.730 1.00 40.89 491 GLU A O 1
ATOM 3612 N N . LEU A 1 492 ? 49.203 18.752 62.819 1.00 36.02 492 LEU A N 1
ATOM 3613 C CA . LEU A 1 492 ? 48.847 19.395 64.076 1.00 40.49 492 LEU A CA 1
ATOM 3614 C C . LEU A 1 492 ? 50.062 19.548 64.978 1.00 43.90 492 LEU A C 1
ATOM 3615 O O . LEU A 1 492 ? 51.025 18.788 64.883 1.00 45.21 492 LEU A O 1
ATOM 3620 N N . LEU A 1 493 ? 50.009 20.545 65.856 1.00 49.83 493 LEU A N 1
ATOM 3621 C CA . LEU A 1 493 ? 50.969 20.701 66.946 1.00 48.82 493 LEU A CA 1
ATOM 3622 C C . LEU A 1 493 ? 50.199 20.736 68.258 1.00 51.82 493 LEU A C 1
ATOM 3623 O O . LEU A 1 493 ? 49.311 21.578 68.434 1.00 53.14 493 LEU A O 1
ATOM 3628 N N . THR A 1 494 ? 50.529 19.819 69.169 1.00 57.45 494 THR A N 1
ATOM 3629 C CA . THR A 1 494 ? 49.847 19.728 70.466 1.00 54.64 494 THR A CA 1
ATOM 3630 C C . THR A 1 494 ? 50.819 19.916 71.630 1.00 57.20 494 THR A C 1
ATOM 3631 O O . THR A 1 494 ? 50.398 20.254 72.742 1.00 58.14 494 THR A O 1
ATOM 3635 N N . VAL A 1 501 ? 45.167 14.481 72.650 1.00 54.45 501 VAL A N 1
ATOM 3636 C CA . VAL A 1 501 ? 44.952 14.324 71.211 1.00 53.10 501 VAL A CA 1
ATOM 3637 C C . VAL A 1 501 ? 43.493 14.633 70.859 1.00 50.30 501 VAL A C 1
ATOM 3638 O O . VAL A 1 501 ? 42.599 14.476 71.689 1.00 53.59 501 VAL A O 1
ATOM 3642 N N . VAL A 1 502 ? 43.250 15.092 69.640 1.00 47.41 502 VAL A N 1
ATOM 3643 C CA . VAL A 1 502 ? 41.907 15.491 69.241 1.00 41.25 502 VAL A CA 1
ATOM 3644 C C . VAL A 1 502 ? 41.110 14.260 68.844 1.00 45.68 502 VAL A C 1
ATOM 3645 O O . VAL A 1 502 ? 41.556 13.455 68.018 1.00 43.65 502 VAL A O 1
ATOM 3649 N N . ASP A 1 503 ? 39.905 14.132 69.378 1.00 40.50 503 ASP A N 1
ATOM 3650 C CA . ASP A 1 503 ? 39.179 12.916 69.062 1.00 46.46 503 ASP A CA 1
ATOM 3651 C C . ASP A 1 503 ? 38.536 13.019 67.671 1.00 50.30 503 ASP A C 1
ATOM 3652 O O . ASP A 1 503 ? 38.438 14.100 67.076 1.00 47.29 503 ASP A O 1
ATOM 3657 N N . ALA A 1 504 ? 38.108 11.864 67.143 1.00 46.30 504 ALA A N 1
ATOM 3658 C CA . ALA A 1 504 ? 37.679 11.802 65.746 1.00 46.72 504 ALA A CA 1
ATOM 3659 C C . ALA A 1 504 ? 36.393 12.580 65.511 1.00 47.79 504 ALA A C 1
ATOM 3660 O O . ALA A 1 504 ? 36.243 13.231 64.469 1.00 48.39 504 ALA A O 1
ATOM 3662 N N . ASP A 1 505 ? 35.452 12.540 66.460 1.00 47.54 505 ASP A N 1
ATOM 3663 C CA . ASP A 1 505 ? 34.237 13.336 66.297 1.00 47.20 505 ASP A CA 1
ATOM 3664 C C . ASP A 1 505 ? 34.552 14.831 66.233 1.00 43.39 505 ASP A C 1
ATOM 3665 O O . ASP A 1 505 ? 33.954 15.564 65.435 1.00 44.30 505 ASP A O 1
ATOM 3670 N N . THR A 1 506 ? 35.505 15.306 67.035 1.00 40.11 506 THR A N 1
ATOM 3671 C CA . THR A 1 506 ? 35.835 16.720 66.949 1.00 40.64 506 THR A CA 1
ATOM 3672 C C . THR A 1 506 ? 36.493 17.060 65.612 1.00 41.78 506 THR A C 1
ATOM 3673 O O . THR A 1 506 ? 36.241 18.127 65.050 1.00 38.06 506 THR A O 1
ATOM 3677 N N . LEU A 1 507 ? 37.351 16.188 65.089 1.00 39.15 507 LEU A N 1
ATOM 3678 C CA . LEU A 1 507 ? 37.978 16.535 63.811 1.00 42.59 507 LEU A CA 1
ATOM 3679 C C . LEU A 1 507 ? 36.949 16.539 62.681 1.00 36.27 507 LEU A C 1
ATOM 3680 O O . LEU A 1 507 ? 36.986 17.405 61.807 1.00 36.06 507 LEU A O 1
ATOM 3685 N N . GLY A 1 508 ? 35.975 15.637 62.733 1.00 37.59 508 GLY A N 1
ATOM 3686 C CA . GLY A 1 508 ? 34.873 15.695 61.783 1.00 38.46 508 GLY A CA 1
ATOM 3687 C C . GLY A 1 508 ? 34.097 16.998 61.845 1.00 39.78 508 GLY A C 1
ATOM 3688 O O . GLY A 1 508 ? 33.667 17.531 60.810 1.00 39.28 508 GLY A O 1
ATOM 3689 N N . ARG A 1 509 ? 33.898 17.533 63.051 1.00 36.99 509 ARG A N 1
ATOM 3690 C CA . ARG A 1 509 ? 33.237 18.828 63.152 1.00 36.39 509 ARG A CA 1
ATOM 3691 C C . ARG A 1 509 ? 34.123 19.933 62.597 1.00 37.84 509 ARG A C 1
ATOM 3692 O O . ARG A 1 509 ? 33.612 20.928 62.067 1.00 39.32 509 ARG A O 1
ATOM 3700 N N . CYS A 1 510 ? 35.448 19.767 62.688 1.00 33.98 510 CYS A N 1
ATOM 3701 C CA . CYS A 1 510 ? 36.358 20.664 61.984 1.00 33.25 510 CYS A CA 1
ATOM 3702 C C . CYS A 1 510 ? 36.093 20.661 60.475 1.00 35.59 510 CYS A C 1
ATOM 3703 O O . CYS A 1 510 ? 36.113 21.720 59.833 1.00 34.20 510 CYS A O 1
ATOM 3706 N N . CYS A 1 511 ? 35.867 19.487 59.887 1.00 35.05 511 CYS A N 1
ATOM 3707 C CA . CYS A 1 511 ? 35.499 19.443 58.466 1.00 33.69 511 CYS A CA 1
ATOM 3708 C C . CYS A 1 511 ? 34.281 20.317 58.194 1.00 36.47 511 CYS A C 1
ATOM 3709 O O . CYS A 1 511 ? 34.297 21.168 57.298 1.00 35.71 511 CYS A O 1
ATOM 3712 N N . LEU A 1 512 ? 33.218 20.126 58.972 1.00 35.86 512 LEU A N 1
ATOM 3713 C CA . LEU A 1 512 ? 32.005 20.909 58.772 1.00 39.26 512 LEU A CA 1
ATOM 3714 C C . LEU A 1 512 ? 32.298 22.396 58.874 1.00 42.33 512 LEU A C 1
ATOM 3715 O O . LEU A 1 512 ? 31.789 23.199 58.077 1.00 38.20 512 LEU A O 1
ATOM 3720 N N . GLU A 1 513 ? 33.129 22.784 59.845 1.00 37.01 513 GLU A N 1
ATOM 3721 C CA . GLU A 1 513 ? 33.410 24.201 60.043 1.00 38.84 513 GLU A CA 1
ATOM 3722 C C . GLU A 1 513 ? 34.155 24.790 58.853 1.00 43.39 513 GLU A C 1
ATOM 3723 O O . GLU A 1 513 ? 33.902 25.936 58.456 1.00 38.18 513 GLU A O 1
ATOM 3729 N N . MET A 1 514 ? 35.118 24.043 58.300 1.00 38.62 514 MET A N 1
ATOM 3730 C CA . MET A 1 514 ? 35.751 24.485 57.059 1.00 35.11 514 MET A CA 1
ATOM 3731 C C . MET A 1 514 ? 34.711 24.717 55.975 1.00 33.51 514 MET A C 1
ATOM 3732 O O . MET A 1 514 ? 34.760 25.726 55.263 1.00 39.18 514 MET A O 1
ATOM 3737 N N . GLU A 1 515 ? 33.729 23.824 55.868 1.00 36.68 515 GLU A N 1
ATOM 3738 C CA . GLU A 1 515 ? 32.711 23.980 54.833 1.00 40.80 515 GLU A CA 1
ATOM 3739 C C . GLU A 1 515 ? 31.847 25.217 55.066 1.00 44.88 515 GLU A C 1
ATOM 3740 O O . GLU A 1 515 ? 31.466 25.905 54.107 1.00 39.98 515 GLU A O 1
ATOM 3746 N N . GLU A 1 516 ? 31.513 25.515 56.329 1.00 44.82 516 GLU A N 1
ATOM 3747 C CA . GLU A 1 516 ? 30.734 26.721 56.594 1.00 41.81 516 GLU A CA 1
ATOM 3748 C C . GLU A 1 516 ? 31.496 27.953 56.157 1.00 41.74 516 GLU A C 1
ATOM 3749 O O . GLU A 1 516 ? 30.885 28.952 55.762 1.00 40.86 516 GLU A O 1
ATOM 3755 N N . ALA A 1 517 ? 32.828 27.902 56.204 1.00 37.35 517 ALA A N 1
ATOM 3756 C CA . ALA A 1 517 ? 33.635 29.069 55.880 1.00 42.50 517 ALA A CA 1
ATOM 3757 C C . ALA A 1 517 ? 33.943 29.215 54.392 1.00 38.06 517 ALA A C 1
ATOM 3758 O O . ALA A 1 517 ? 34.497 30.249 53.997 1.00 42.05 517 ALA A O 1
ATOM 3760 N N . LEU A 1 518 ? 33.644 28.210 53.573 1.00 38.04 518 LEU A N 1
ATOM 3761 C CA . LEU A 1 518 ? 33.935 28.254 52.143 1.00 38.53 518 LEU A CA 1
ATOM 3762 C C . LEU A 1 518 ? 32.797 28.957 51.388 1.00 41.86 518 LEU A C 1
ATOM 3763 O O . LEU A 1 518 ? 31.723 29.215 51.937 1.00 42.35 518 LEU A O 1
ATOM 3768 N N . ASN A 1 519 ? 33.038 29.259 50.110 1.00 42.98 519 ASN A N 1
ATOM 3769 C CA . ASN A 1 519 ? 32.219 30.254 49.430 1.00 41.18 519 ASN A CA 1
ATOM 3770 C C . ASN A 1 519 ? 30.842 29.705 49.083 1.00 41.91 519 ASN A C 1
ATOM 3771 O O . ASN A 1 519 ? 30.548 28.517 49.243 1.00 43.38 519 ASN A O 1
ATOM 3776 N N . THR A 1 520 ? 29.990 30.605 48.570 1.00 41.81 520 THR A N 1
ATOM 3777 C CA . THR A 1 520 ? 28.607 30.238 48.297 1.00 38.87 520 THR A CA 1
ATOM 3778 C C . THR A 1 520 ? 28.498 29.205 47.186 1.00 38.00 520 THR A C 1
ATOM 3779 O O . THR A 1 520 ? 27.586 28.370 47.203 1.00 41.40 520 THR A O 1
ATOM 3783 N N . VAL A 1 521 ? 29.406 29.232 46.213 1.00 43.57 521 VAL A N 1
ATOM 3784 C CA . VAL A 1 521 ? 29.367 28.222 45.158 1.00 44.67 521 VAL A CA 1
ATOM 3785 C C . VAL A 1 521 ? 29.633 26.844 45.750 1.00 42.83 521 VAL A C 1
ATOM 3786 O O . VAL A 1 521 ? 28.943 25.861 45.441 1.00 46.74 521 VAL A O 1
ATOM 3790 N N . TYR A 1 522 ? 30.640 26.748 46.609 1.00 41.10 522 TYR A N 1
ATOM 3791 C CA . TYR A 1 522 ? 30.925 25.458 47.233 1.00 41.48 522 TYR A CA 1
ATOM 3792 C C . TYR A 1 522 ? 29.702 24.948 47.981 1.00 36.86 522 TYR A C 1
ATOM 3793 O O . TYR A 1 522 ? 29.221 23.833 47.742 1.00 41.82 522 TYR A O 1
ATOM 3802 N N . ARG A 1 523 ? 29.178 25.762 48.889 1.00 38.05 523 ARG A N 1
ATOM 3803 C CA . ARG A 1 523 ? 28.103 25.300 49.750 1.00 41.67 523 ARG A CA 1
ATOM 3804 C C . ARG A 1 523 ? 26.845 25.019 48.946 1.00 41.93 523 ARG A C 1
ATOM 3805 O O . ARG A 1 523 ? 26.136 24.044 49.215 1.00 43.68 523 ARG A O 1
ATOM 3813 N N . GLN A 1 524 ? 26.557 25.855 47.941 1.00 47.83 524 GLN A N 1
ATOM 3814 C CA . GLN A 1 524 ? 25.454 25.551 47.036 1.00 47.36 524 GLN A CA 1
ATOM 3815 C C . GLN A 1 524 ? 25.659 24.204 46.361 1.00 48.70 524 GLN A C 1
ATOM 3816 O O . GLN A 1 524 ? 24.731 23.392 46.286 1.00 48.18 524 GLN A O 1
ATOM 3822 N N . SER A 1 525 ? 26.869 23.944 45.862 1.00 45.07 525 SER A N 1
ATOM 3823 C CA . SER A 1 525 ? 27.128 22.645 45.248 1.00 48.65 525 SER A CA 1
ATOM 3824 C C . SER A 1 525 ? 26.947 21.509 46.243 1.00 50.04 525 SER A C 1
ATOM 3825 O O . SER A 1 525 ? 26.516 20.413 45.863 1.00 49.21 525 SER A O 1
ATOM 3828 N N . ARG A 1 526 ? 27.258 21.754 47.516 1.00 45.78 526 ARG A N 1
ATOM 3829 C CA . ARG A 1 526 ? 27.105 20.721 48.535 1.00 44.94 526 ARG A CA 1
ATOM 3830 C C . ARG A 1 526 ? 25.636 20.433 48.818 1.00 48.71 526 ARG A C 1
ATOM 3831 O O . ARG A 1 526 ? 25.216 19.271 48.848 1.00 51.79 526 ARG A O 1
ATOM 3839 N N . VAL A 1 527 ? 24.846 21.474 49.058 1.00 51.07 527 VAL A N 1
ATOM 3840 C CA . VAL A 1 527 ? 23.492 21.272 49.565 1.00 53.69 527 VAL A CA 1
ATOM 3841 C C . VAL A 1 527 ? 22.481 21.120 48.431 1.00 58.03 527 VAL A C 1
ATOM 3842 O O . VAL A 1 527 ? 21.579 20.283 48.509 1.00 52.69 527 VAL A O 1
ATOM 3846 N N . ALA A 1 528 ? 22.637 21.884 47.350 1.00 56.02 528 ALA A N 1
ATOM 3847 C CA . ALA A 1 528 ? 21.628 21.942 46.296 1.00 59.11 528 ALA A CA 1
ATOM 3848 C C . ALA A 1 528 ? 21.880 20.930 45.178 1.00 59.68 528 ALA A C 1
ATOM 3849 O O . ALA A 1 528 ? 20.991 20.138 44.842 1.00 62.58 528 ALA A O 1
ATOM 3851 N N . ASP A 1 529 ? 23.085 20.942 44.604 1.00 57.16 529 ASP A N 1
ATOM 3852 C CA . ASP A 1 529 ? 23.398 20.140 43.424 1.00 58.98 529 ASP A CA 1
ATOM 3853 C C . ASP A 1 529 ? 23.813 18.718 43.772 1.00 59.95 529 ASP A C 1
ATOM 3854 O O . ASP A 1 529 ? 23.605 17.800 42.968 1.00 59.63 529 ASP A O 1
ATOM 3859 N N . GLY A 1 530 ? 24.405 18.510 44.946 1.00 55.99 530 GLY A N 1
ATOM 3860 C CA . GLY A 1 530 ? 25.070 17.248 45.192 1.00 52.99 530 GLY A CA 1
ATOM 3861 C C . GLY A 1 530 ? 26.318 17.055 44.367 1.00 46.87 530 GLY A C 1
ATOM 3862 O O . GLY A 1 530 ? 26.766 15.921 44.183 1.00 51.42 530 GLY A O 1
ATOM 3863 N N . SER A 1 531 ? 26.895 18.131 43.854 1.00 43.53 531 SER A N 1
ATOM 3864 C CA . SER A 1 531 ? 28.049 17.993 42.980 1.00 50.52 531 SER A CA 1
ATOM 3865 C C . SER A 1 531 ? 29.369 17.928 43.730 1.00 48.56 531 SER A C 1
ATOM 3866 O O . SER A 1 531 ? 30.399 17.670 43.097 1.00 44.36 531 SER A O 1
ATOM 3869 N N . ILE A 1 532 ? 29.369 18.186 45.043 1.00 50.68 532 ILE A N 1
ATOM 3870 C CA . ILE A 1 532 ? 30.554 18.048 45.892 1.00 46.52 532 ILE A CA 1
ATOM 3871 C C . ILE A 1 532 ? 30.153 17.254 47.128 1.00 44.50 532 ILE A C 1
ATOM 3872 O O . ILE A 1 532 ? 29.136 17.558 47.761 1.00 43.24 532 ILE A O 1
ATOM 3877 N N . GLY A 1 533 ? 30.944 16.237 47.470 1.00 42.45 533 GLY A N 1
ATOM 3878 C CA . GLY A 1 533 ? 30.668 15.437 48.643 1.00 39.32 533 GLY A CA 1
ATOM 3879 C C . GLY A 1 533 ? 31.343 16.027 49.870 1.00 39.71 533 GLY A C 1
ATOM 3880 O O . GLY A 1 533 ? 32.037 17.045 49.788 1.00 38.80 533 GLY A O 1
ATOM 3881 N N . PRO A 1 534 ? 31.179 15.391 51.025 1.00 36.64 534 PRO A N 1
ATOM 3882 C CA . PRO A 1 534 ? 31.672 16.002 52.267 1.00 40.22 534 PRO A CA 1
ATOM 3883 C C . PRO A 1 534 ? 33.186 16.201 52.253 1.00 37.07 534 PRO A C 1
ATOM 3884 O O . PRO A 1 534 ? 33.958 15.356 51.783 1.00 34.26 534 PRO A O 1
ATOM 3888 N N . LEU A 1 535 ? 33.605 17.339 52.783 1.00 34.55 535 LEU A N 1
ATOM 3889 C CA . LEU A 1 535 ? 35.020 17.634 52.856 1.00 33.26 535 LEU A CA 1
ATOM 3890 C C . LEU A 1 535 ? 35.698 16.645 53.813 1.00 38.58 535 LEU A C 1
ATOM 3891 O O . LEU A 1 535 ? 35.083 16.147 54.756 1.00 36.01 535 LEU A O 1
ATOM 3896 N N . GLU A 1 536 ? 36.947 16.295 53.510 1.00 32.95 536 GLU A N 1
ATOM 3897 C CA . GLU A 1 536 ? 37.717 15.333 54.289 1.00 32.95 536 GLU A CA 1
ATOM 3898 C C . GLU A 1 536 ? 38.965 16.012 54.841 1.00 29.68 536 GLU A C 1
ATOM 3899 O O . GLU A 1 536 ? 39.632 16.757 54.127 1.00 31.22 536 GLU A O 1
ATOM 3905 N N . ILE A 1 537 ? 39.270 15.788 56.119 1.00 30.81 537 ILE A N 1
ATOM 3906 C CA . ILE A 1 537 ? 40.549 16.199 56.706 1.00 27.01 537 ILE A CA 1
ATOM 3907 C C . ILE A 1 537 ? 41.373 14.942 56.966 1.00 32.81 537 ILE A C 1
ATOM 3908 O O . ILE A 1 537 ? 40.917 14.023 57.668 1.00 26.54 537 ILE A O 1
ATOM 3913 N N . ARG A 1 538 ? 42.589 14.906 56.422 1.00 26.98 538 ARG A N 1
ATOM 3914 C CA . ARG A 1 538 ? 43.568 13.866 56.726 1.00 29.08 538 ARG A CA 1
ATOM 3915 C C . ARG A 1 538 ? 44.650 14.456 57.612 1.00 27.62 538 ARG A C 1
ATOM 3916 O O . ARG A 1 538 ? 45.358 15.365 57.184 1.00 28.85 538 ARG A O 1
ATOM 3924 N N . VAL A 1 539 ? 44.764 13.951 58.844 1.00 28.78 539 VAL A N 1
ATOM 3925 C CA . VAL A 1 539 ? 45.819 14.396 59.757 1.00 30.30 539 VAL A CA 1
ATOM 3926 C C . VAL A 1 539 ? 47.100 13.642 59.433 1.00 30.14 539 VAL A C 1
ATOM 3927 O O . VAL A 1 539 ? 47.115 12.403 59.388 1.00 31.14 539 VAL A O 1
ATOM 3931 N N . VAL A 1 540 ? 48.177 14.380 59.208 1.00 27.18 540 VAL A N 1
ATOM 3932 C CA . VAL A 1 540 ? 49.462 13.784 58.883 1.00 29.80 540 VAL A CA 1
ATOM 3933 C C . VAL A 1 540 ? 50.382 13.899 60.101 1.00 34.01 540 VAL A C 1
ATOM 3934 O O . VAL A 1 540 ? 50.222 14.771 60.955 1.00 30.82 540 VAL A O 1
ATOM 3938 N N . ARG A 1 541 ? 51.356 12.992 60.175 1.00 31.67 541 ARG A N 1
ATOM 3939 C CA . ARG A 1 541 ? 52.243 12.881 61.334 1.00 34.18 541 ARG A CA 1
ATOM 3940 C C . ARG A 1 541 ? 53.181 14.094 61.404 1.00 37.15 541 ARG A C 1
ATOM 3941 O O . ARG A 1 541 ? 53.483 14.710 60.375 1.00 35.20 541 ARG A O 1
ATOM 3949 N N . PRO A 1 542 ? 53.624 14.484 62.611 1.00 39.54 542 PRO A N 1
ATOM 3950 C CA . PRO A 1 542 ? 54.584 15.596 62.736 1.00 40.49 542 PRO A CA 1
ATOM 3951 C C . PRO A 1 542 ? 55.839 15.357 61.912 1.00 36.46 542 PRO A C 1
ATOM 3952 O O . PRO A 1 542 ? 56.377 14.254 61.887 1.00 41.29 542 PRO A O 1
ATOM 3956 N N . GLY A 1 543 ? 56.315 16.404 61.237 1.00 42.22 543 GLY A N 1
ATOM 3957 C CA . GLY A 1 543 ? 57.441 16.278 60.326 1.00 42.08 543 GLY A CA 1
ATOM 3958 C C . GLY A 1 543 ? 57.060 15.988 58.887 1.00 42.66 543 GLY A C 1
ATOM 3959 O O . GLY A 1 543 ? 57.952 15.880 58.027 1.00 40.77 543 GLY A O 1
ATOM 3960 N N . THR A 1 544 ? 55.761 15.884 58.591 1.00 37.61 544 THR A N 1
ATOM 3961 C CA . THR A 1 544 ? 55.347 15.509 57.249 1.00 36.27 544 THR A CA 1
ATOM 3962 C C . THR A 1 544 ? 55.680 16.613 56.254 1.00 37.87 544 THR A C 1
ATOM 3963 O O . THR A 1 544 ? 56.149 16.338 55.144 1.00 36.15 544 THR A O 1
ATOM 3967 N N . PHE A 1 545 ? 55.441 17.872 56.622 1.00 38.03 545 PHE A N 1
ATOM 3968 C CA . PHE A 1 545 ? 55.692 18.938 55.654 1.00 39.65 545 PHE A CA 1
ATOM 3969 C C . PHE A 1 545 ? 57.190 19.191 55.456 1.00 43.61 545 PHE A C 1
ATOM 3970 O O . PHE A 1 545 ? 57.620 19.565 54.354 1.00 44.54 545 PHE A O 1
ATOM 3978 N N . GLU A 1 546 ? 58.001 18.966 56.487 1.00 44.39 546 GLU A N 1
ATOM 3979 C CA . GLU A 1 546 ? 59.447 18.931 56.286 1.00 46.76 546 GLU A CA 1
ATOM 3980 C C . GLU A 1 546 ? 59.829 17.890 55.229 1.00 47.31 546 GLU A C 1
ATOM 3981 O O . GLU A 1 546 ? 60.622 18.170 54.321 1.00 47.57 546 GLU A O 1
ATOM 3987 N N . GLU A 1 547 ? 59.229 16.695 55.297 1.00 44.70 547 GLU A N 1
ATOM 3988 C CA . GLU A 1 547 ? 59.487 15.671 54.278 1.00 42.21 547 GLU A CA 1
ATOM 3989 C C . GLU A 1 547 ? 59.029 16.121 52.899 1.00 45.31 547 GLU A C 1
ATOM 3990 O O . GLU A 1 547 ? 59.720 15.894 51.897 1.00 44.35 547 GLU A O 1
ATOM 3996 N N . LEU A 1 548 ? 57.856 16.713 52.866 1.00 37.78 548 LEU A N 1
ATOM 3997 C CA . LEU A 1 548 ? 57.317 17.206 51.603 1.00 41.24 548 LEU A CA 1
ATOM 3998 C C . LEU A 1 548 ? 58.323 18.213 51.052 1.00 50.34 548 LEU A C 1
ATOM 3999 O O . LEU A 1 548 ? 58.550 18.207 49.848 1.00 45.67 548 LEU A O 1
ATOM 4004 N N . MET A 1 549 ? 58.955 18.984 51.934 1.00 51.50 549 MET A N 1
ATOM 4005 C CA . MET A 1 549 ? 59.969 19.954 51.470 1.00 50.44 549 MET A CA 1
ATOM 4006 C C . MET A 1 549 ? 61.158 19.207 50.864 1.00 54.47 549 MET A C 1
ATOM 4007 O O . MET A 1 549 ? 61.567 19.542 49.749 1.00 49.24 549 MET A O 1
ATOM 4012 N N . ASP A 1 550 ? 61.677 18.229 51.590 1.00 50.14 550 ASP A N 1
ATOM 4013 C CA . ASP A 1 550 ? 62.851 17.477 51.095 1.00 49.77 550 ASP A CA 1
ATOM 4014 C C . ASP A 1 550 ? 62.531 16.811 49.764 1.00 52.45 550 ASP A C 1
ATOM 4015 O O . ASP A 1 550 ? 63.396 16.801 48.938 1.00 59.66 550 ASP A O 1
ATOM 4020 N N . TYR A 1 551 ? 61.327 16.292 49.559 1.00 49.15 551 TYR A N 1
ATOM 4021 C CA . TYR A 1 551 ? 61.088 15.627 48.283 1.00 53.38 551 TYR A CA 1
ATOM 4022 C C . TYR A 1 551 ? 61.066 16.622 47.131 1.00 59.51 551 TYR A C 1
ATOM 4023 O O . TYR A 1 551 ? 61.579 16.330 46.043 1.00 57.66 551 TYR A O 1
ATOM 4032 N N . ALA A 1 552 ? 60.439 17.782 47.327 1.00 49.69 552 ALA A N 1
ATOM 4033 C CA . ALA A 1 552 ? 60.458 18.774 46.264 1.00 52.97 552 ALA A CA 1
ATOM 4034 C C . ALA A 1 552 ? 61.867 19.322 46.064 1.00 55.43 552 ALA A C 1
ATOM 4035 O O . ALA A 1 552 ? 62.261 19.598 44.927 1.00 52.60 552 ALA A O 1
ATOM 4037 N N . ILE A 1 553 ? 62.643 19.433 47.151 1.00 54.32 553 ILE A N 1
ATOM 4038 C CA . ILE A 1 553 ? 64.014 19.945 47.087 1.00 57.13 553 ILE A CA 1
ATOM 4039 C C . ILE A 1 553 ? 64.864 19.104 46.148 1.00 65.42 553 ILE A C 1
ATOM 4040 O O . ILE A 1 553 ? 65.725 19.628 45.428 1.00 61.40 553 ILE A O 1
ATOM 4045 N N . SER A 1 554 ? 64.657 17.788 46.142 1.00 63.28 554 SER A N 1
ATOM 4046 C CA . SER A 1 554 ? 65.180 17.002 45.038 1.00 61.11 554 SER A CA 1
ATOM 4047 C C . SER A 1 554 ? 64.730 17.649 43.735 1.00 67.36 554 SER A C 1
ATOM 4048 O O . SER A 1 554 ? 63.947 17.039 42.997 1.00 67.62 554 SER A O 1
ATOM 4051 N N . ARG A 1 555 ? 65.216 18.883 43.467 1.00 66.09 555 ARG A N 1
ATOM 4052 C CA . ARG A 1 555 ? 64.777 19.787 42.394 1.00 62.59 555 ARG A CA 1
ATOM 4053 C C . ARG A 1 555 ? 64.717 21.252 42.789 1.00 66.29 555 ARG A C 1
ATOM 4054 O O . ARG A 1 555 ? 65.489 22.090 42.305 1.00 62.79 555 ARG A O 1
ATOM 4062 N N . GLY A 1 556 ? 63.705 21.555 43.606 1.00 63.15 556 GLY A N 1
ATOM 4063 C CA . GLY A 1 556 ? 63.382 22.923 43.925 1.00 57.28 556 GLY A CA 1
ATOM 4064 C C . GLY A 1 556 ? 64.503 23.615 44.664 1.00 58.91 556 GLY A C 1
ATOM 4065 O O . GLY A 1 556 ? 65.369 22.998 45.293 1.00 53.60 556 GLY A O 1
ATOM 4066 N N . ALA A 1 557 ? 64.472 24.936 44.567 1.00 59.23 557 ALA A N 1
ATOM 4067 C CA . ALA A 1 557 ? 65.432 25.776 45.256 1.00 61.49 557 ALA A CA 1
ATOM 4068 C C . ALA A 1 557 ? 65.012 25.924 46.708 1.00 64.03 557 ALA A C 1
ATOM 4069 O O . ALA A 1 557 ? 63.874 26.301 46.996 1.00 64.48 557 ALA A O 1
ATOM 4071 N N . SER A 1 558 ? 65.941 25.644 47.619 1.00 62.63 558 SER A N 1
ATOM 4072 C CA . SER A 1 558 ? 65.606 25.609 49.035 1.00 66.81 558 SER A CA 1
ATOM 4073 C C . SER A 1 558 ? 65.070 26.955 49.510 1.00 71.96 558 SER A C 1
ATOM 4074 O O . SER A 1 558 ? 63.967 27.044 50.061 1.00 70.37 558 SER A O 1
ATOM 4077 N N . ILE A 1 559 ? 65.836 28.022 49.318 1.00 71.81 559 ILE A N 1
ATOM 4078 C CA . ILE A 1 559 ? 65.349 29.296 49.827 1.00 76.53 559 ILE A CA 1
ATOM 4079 C C . ILE A 1 559 ? 64.440 29.916 48.771 1.00 74.49 559 ILE A C 1
ATOM 4080 O O . ILE A 1 559 ? 64.161 31.119 48.797 1.00 75.26 559 ILE A O 1
ATOM 4085 N N . ASN A 1 560 ? 63.941 29.082 47.852 1.00 72.57 560 ASN A N 1
ATOM 4086 C CA . ASN A 1 560 ? 62.787 29.429 47.034 1.00 68.83 560 ASN A CA 1
ATOM 4087 C C . ASN A 1 560 ? 61.558 28.565 47.314 1.00 69.34 560 ASN A C 1
ATOM 4088 O O . ASN A 1 560 ? 60.473 28.897 46.822 1.00 69.69 560 ASN A O 1
ATOM 4093 N N . GLN A 1 561 ? 61.682 27.474 48.075 1.00 66.88 561 GLN A N 1
ATOM 4094 C CA . GLN A 1 561 ? 60.527 26.610 48.309 1.00 65.31 561 GLN A CA 1
ATOM 4095 C C . GLN A 1 561 ? 59.513 27.309 49.198 1.00 59.76 561 GLN A C 1
ATOM 4096 O O . GLN A 1 561 ? 59.869 27.989 50.164 1.00 63.01 561 GLN A O 1
ATOM 4102 N N . TYR A 1 562 ? 58.240 27.124 48.869 1.00 64.06 562 TYR A N 1
ATOM 4103 C CA . TYR A 1 562 ? 57.161 27.397 49.804 1.00 66.12 562 TYR A CA 1
ATOM 4104 C C . TYR A 1 562 ? 56.168 26.246 49.727 1.00 56.91 562 TYR A C 1
ATOM 4105 O O . TYR A 1 562 ? 55.910 25.715 48.646 1.00 48.52 562 TYR A O 1
ATOM 4114 N N . LYS A 1 563 ? 55.670 25.814 50.884 1.00 57.90 563 LYS A N 1
ATOM 4115 C CA . LYS A 1 563 ? 54.747 24.690 50.909 1.00 49.56 563 LYS A CA 1
ATOM 4116 C C . LYS A 1 563 ? 53.651 24.925 49.885 1.00 46.91 563 LYS A C 1
ATOM 4117 O O . LYS A 1 563 ? 53.105 26.021 49.793 1.00 49.39 563 LYS A O 1
ATOM 4123 N N . VAL A 1 564 ? 53.376 23.919 49.074 1.00 48.62 564 VAL A N 1
ATOM 4124 C CA . VAL A 1 564 ? 52.224 24.014 48.172 1.00 48.76 564 VAL A CA 1
ATOM 4125 C C . VAL A 1 564 ? 50.941 23.969 49.003 1.00 47.72 564 VAL A C 1
ATOM 4126 O O . VAL A 1 564 ? 50.810 23.097 49.878 1.00 44.90 564 VAL A O 1
ATOM 4130 N N . PRO A 1 565 ? 49.990 24.891 48.807 1.00 46.20 565 PRO A N 1
ATOM 4131 C CA . PRO A 1 565 ? 48.700 24.778 49.508 1.00 44.28 565 PRO A CA 1
ATOM 4132 C C . PRO A 1 565 ? 47.692 23.886 48.808 1.00 43.73 565 PRO A C 1
ATOM 4133 O O . PRO A 1 565 ? 46.624 23.625 49.376 1.00 39.85 565 PRO A O 1
ATOM 4137 N N . ARG A 1 566 ? 47.961 23.466 47.581 1.00 42.25 566 ARG A N 1
ATOM 4138 C CA . ARG A 1 566 ? 47.246 22.358 46.977 1.00 43.85 566 ARG A CA 1
ATOM 4139 C C . ARG A 1 566 ? 48.265 21.505 46.247 1.00 48.65 566 ARG A C 1
ATOM 4140 O O . ARG A 1 566 ? 49.291 22.005 45.779 1.00 47.48 566 ARG A O 1
ATOM 4148 N N . CYS A 1 567 ? 47.984 20.215 46.163 1.00 42.42 567 CYS A N 1
ATOM 4149 C CA . CYS A 1 567 ? 48.867 19.291 45.470 1.00 47.60 567 CYS A CA 1
ATOM 4150 C C . CYS A 1 567 ? 48.104 18.560 44.390 1.00 46.98 567 CYS A C 1
ATOM 4151 O O . CYS A 1 567 ? 46.980 18.098 44.600 1.00 48.16 567 CYS A O 1
ATOM 4154 N N . VAL A 1 568 ? 48.737 18.452 43.229 1.00 54.73 568 VAL A N 1
ATOM 4155 C CA . VAL A 1 568 ? 48.150 17.721 42.117 1.00 63.87 568 VAL A CA 1
ATOM 4156 C C . VAL A 1 568 ? 49.107 16.722 41.492 1.00 69.44 568 VAL A C 1
ATOM 4157 O O . VAL A 1 568 ? 48.642 15.829 40.771 1.00 71.77 568 VAL A O 1
ATOM 4161 N N . THR A 1 569 ? 50.428 16.808 41.718 1.00 66.41 569 THR A N 1
ATOM 4162 C CA . THR A 1 569 ? 51.368 15.884 41.078 1.00 72.40 569 THR A CA 1
ATOM 4163 C C . THR A 1 569 ? 50.838 14.475 41.280 1.00 72.27 569 THR A C 1
ATOM 4164 O O . THR A 1 569 ? 51.175 13.786 42.252 1.00 63.37 569 THR A O 1
ATOM 4168 N N . PHE A 1 570 ? 50.016 14.058 40.333 1.00 75.93 570 PHE A N 1
ATOM 4169 C CA . PHE A 1 570 ? 48.864 13.221 40.621 1.00 78.88 570 PHE A CA 1
ATOM 4170 C C . PHE A 1 570 ? 49.290 11.968 41.382 1.00 77.54 570 PHE A C 1
ATOM 4171 O O . PHE A 1 570 ? 48.563 11.515 42.279 1.00 77.78 570 PHE A O 1
ATOM 4179 N N . PRO A 1 571 ? 50.464 11.413 41.114 1.00 73.48 571 PRO A N 1
ATOM 4180 C CA . PRO A 1 571 ? 51.003 10.385 42.010 1.00 73.66 571 PRO A CA 1
ATOM 4181 C C . PRO A 1 571 ? 51.932 10.979 43.055 1.00 58.94 571 PRO A C 1
ATOM 4182 O O . PRO A 1 571 ? 51.526 11.167 44.209 1.00 59.37 571 PRO A O 1
ATOM 4186 N N . PRO A 1 572 ? 53.177 11.300 42.689 1.00 58.92 572 PRO A N 1
ATOM 4187 C CA . PRO A 1 572 ? 54.256 11.275 43.691 1.00 52.61 572 PRO A CA 1
ATOM 4188 C C . PRO A 1 572 ? 53.976 12.070 44.953 1.00 56.28 572 PRO A C 1
ATOM 4189 O O . PRO A 1 572 ? 54.227 11.568 46.058 1.00 46.07 572 PRO A O 1
ATOM 4193 N N . ILE A 1 573 ? 53.485 13.305 44.838 1.00 52.13 573 ILE A N 1
ATOM 4194 C CA . ILE A 1 573 ? 53.378 14.093 46.062 1.00 48.79 573 ILE A CA 1
ATOM 4195 C C . ILE A 1 573 ? 52.118 13.725 46.837 1.00 40.75 573 ILE A C 1
ATOM 4196 O O . ILE A 1 573 ? 52.135 13.672 48.066 1.00 40.90 573 ILE A O 1
ATOM 4201 N N . VAL A 1 574 ? 51.011 13.469 46.144 1.00 39.32 574 VAL A N 1
ATOM 4202 C CA . VAL A 1 574 ? 49.816 13.001 46.834 1.00 41.78 574 VAL A CA 1
ATOM 4203 C C . VAL A 1 574 ? 50.084 11.667 47.532 1.00 43.31 574 VAL A C 1
ATOM 4204 O O . VAL A 1 574 ? 49.653 11.452 48.674 1.00 37.22 574 VAL A O 1
ATOM 4208 N N . GLU A 1 575 ? 50.825 10.764 46.876 1.00 42.41 575 GLU A N 1
ATOM 4209 C CA . GLU A 1 575 ? 51.176 9.482 47.498 1.00 38.86 575 GLU A CA 1
ATOM 4210 C C . GLU A 1 575 ? 52.036 9.673 48.748 1.00 40.88 575 GLU A C 1
ATOM 4211 O O . GLU A 1 575 ? 51.842 8.975 49.753 1.00 38.76 575 GLU A O 1
ATOM 4217 N N . LEU A 1 576 ? 52.990 10.610 48.719 1.00 34.80 576 LEU A N 1
ATOM 4218 C CA . LEU A 1 576 ? 53.803 10.849 49.907 1.00 38.61 576 LEU A CA 1
ATOM 4219 C C . LEU A 1 576 ? 52.948 11.350 51.072 1.00 39.23 576 LEU A C 1
ATOM 4220 O O . LEU A 1 576 ? 53.075 10.862 52.201 1.00 35.83 576 LEU A O 1
ATOM 4225 N N . LEU A 1 577 ? 52.057 12.317 50.815 1.00 34.92 577 LEU A N 1
ATOM 4226 C CA . LEU A 1 577 ? 51.217 12.837 51.899 1.00 38.21 577 LEU A CA 1
ATOM 4227 C C . LEU A 1 577 ? 50.327 11.743 52.465 1.00 33.03 577 LEU A C 1
ATOM 4228 O O . LEU A 1 577 ? 50.235 11.567 53.681 1.00 35.22 577 LEU A O 1
ATOM 4233 N N . ASP A 1 578 ? 49.652 11.004 51.586 1.00 36.04 578 ASP A N 1
ATOM 4234 C CA . ASP A 1 578 ? 48.774 9.919 52.016 1.00 37.40 578 ASP A CA 1
ATOM 4235 C C . ASP A 1 578 ? 49.521 8.909 52.882 1.00 34.58 578 ASP A C 1
ATOM 4236 O O . ASP A 1 578 ? 48.983 8.401 53.878 1.00 33.28 578 ASP A O 1
ATOM 4241 N N . SER A 1 579 ? 50.769 8.624 52.524 1.00 34.86 579 SER A N 1
ATOM 4242 C CA . SER A 1 579 ? 51.608 7.680 53.247 1.00 34.98 579 SER A CA 1
ATOM 4243 C C . SER A 1 579 ? 51.990 8.175 54.633 1.00 39.56 579 SER A C 1
ATOM 4244 O O . SER A 1 579 ? 52.565 7.403 55.411 1.00 39.19 579 SER A O 1
ATOM 4247 N N . ARG A 1 580 ? 51.687 9.433 54.966 1.00 34.95 580 ARG A N 1
ATOM 4248 C CA . ARG A 1 580 ? 51.971 9.983 56.288 1.00 35.13 580 ARG A CA 1
ATOM 4249 C C . ARG A 1 580 ? 50.701 10.281 57.068 1.00 32.98 580 ARG A C 1
ATOM 4250 O O . ARG A 1 580 ? 50.759 10.992 58.077 1.00 31.55 580 ARG A O 1
ATOM 4258 N N . VAL A 1 581 ? 49.550 9.805 56.598 1.00 32.39 581 VAL A N 1
ATOM 4259 C CA . VAL A 1 581 ? 48.280 10.107 57.243 1.00 31.87 581 VAL A CA 1
ATOM 4260 C C . VAL A 1 581 ? 48.106 9.196 58.450 1.00 32.77 581 VAL A C 1
ATOM 4261 O O . VAL A 1 581 ? 48.333 7.986 58.360 1.00 31.18 581 VAL A O 1
ATOM 4265 N N . VAL A 1 582 ? 47.697 9.774 59.577 1.00 32.00 582 VAL A N 1
ATOM 4266 C CA . VAL A 1 582 ? 47.389 9.019 60.782 1.00 32.90 582 VAL A CA 1
ATOM 4267 C C . VAL A 1 582 ? 45.909 8.710 60.870 1.00 34.39 582 VAL A C 1
ATOM 4268 O O . VAL A 1 582 ? 45.537 7.628 61.318 1.00 36.87 582 VAL A O 1
ATOM 4272 N N . SER A 1 583 ? 45.061 9.637 60.419 1.00 33.29 583 SER A N 1
ATOM 4273 C CA . SER A 1 583 ? 43.616 9.469 60.531 1.00 33.88 583 SER A CA 1
ATOM 4274 C C . SER A 1 583 ? 42.920 10.310 59.472 1.00 34.05 583 SER A C 1
ATOM 4275 O O . SER A 1 583 ? 43.458 11.306 58.981 1.00 31.52 583 SER A O 1
ATOM 4278 N N . SER A 1 584 ? 41.697 9.909 59.156 1.00 30.24 584 SER A N 1
ATOM 4279 C CA . SER A 1 584 ? 40.865 10.551 58.152 1.00 30.52 584 SER A CA 1
ATOM 4280 C C . SER A 1 584 ? 39.503 10.863 58.760 1.00 35.77 584 SER A C 1
ATOM 4281 O O . SER A 1 584 ? 38.984 10.070 59.544 1.00 35.00 584 SER A O 1
ATOM 4284 N N . HIS A 1 585 ? 38.917 12.002 58.382 1.00 29.60 585 HIS A N 1
ATOM 4285 C CA . HIS A 1 585 ? 37.679 12.502 58.968 1.00 30.95 585 HIS A CA 1
ATOM 4286 C C . HIS A 1 585 ? 36.862 13.228 57.906 1.00 34.54 585 HIS A C 1
ATOM 4287 O O . HIS A 1 585 ? 37.414 13.932 57.064 1.00 32.54 585 HIS A O 1
ATOM 4294 N N . PHE A 1 586 ? 35.534 13.100 57.989 1.00 37.94 586 PHE A N 1
ATOM 4295 C CA . PHE A 1 586 ? 34.633 13.669 57.000 1.00 38.52 586 PHE A CA 1
ATOM 4296 C C . PHE A 1 586 ? 33.590 14.547 57.671 1.00 42.23 586 PHE A C 1
ATOM 4297 O O . PHE A 1 586 ? 33.129 14.256 58.778 1.00 40.67 586 PHE A O 1
ATOM 4305 N N . SER A 1 587 ? 33.194 15.604 56.970 1.00 40.69 587 SER A N 1
ATOM 4306 C CA . SER A 1 587 ? 32.079 16.433 57.398 1.00 42.60 587 SER A CA 1
ATOM 4307 C C . SER A 1 587 ? 30.862 15.548 57.641 1.00 41.06 587 SER A C 1
ATOM 4308 O O . SER A 1 587 ? 30.422 14.846 56.715 1.00 43.45 587 SER A O 1
ATOM 4311 N N . PRO A 1 588 ? 30.307 15.530 58.855 1.00 39.59 588 PRO A N 1
ATOM 4312 C CA . PRO A 1 588 ? 29.116 14.718 59.125 1.00 44.54 588 PRO A CA 1
ATOM 4313 C C . PRO A 1 588 ? 27.795 15.371 58.725 1.00 43.75 588 PRO A C 1
ATOM 4314 O O . PRO A 1 588 ? 26.741 14.757 58.912 1.00 39.03 588 PRO A O 1
ATOM 4318 N N . ALA A 1 589 ? 27.794 16.587 58.194 1.00 44.06 589 ALA A N 1
ATOM 4319 C CA . ALA A 1 589 ? 26.534 17.224 57.832 1.00 46.12 589 ALA A CA 1
ATOM 4320 C C . ALA A 1 589 ? 26.783 18.266 56.754 1.00 49.34 589 ALA A C 1
ATOM 4321 O O . ALA A 1 589 ? 27.919 18.680 56.506 1.00 42.81 589 ALA A O 1
ATOM 4323 N N . LEU A 1 590 ? 25.693 18.696 56.109 1.00 47.06 590 LEU A N 1
ATOM 4324 C CA . LEU A 1 590 ? 25.831 19.681 55.051 1.00 46.31 590 LEU A CA 1
ATOM 4325 C C . LEU A 1 590 ? 26.100 21.048 55.661 1.00 46.05 590 LEU A C 1
ATOM 4326 O O . LEU A 1 590 ? 25.600 21.362 56.742 1.00 45.77 590 LEU A O 1
ATOM 4331 N N . PRO A 1 591 ? 26.884 21.862 55.006 1.00 45.18 591 PRO A N 1
ATOM 4332 C CA . PRO A 1 591 ? 26.994 23.264 55.422 1.00 46.60 591 PRO A CA 1
ATOM 4333 C C . PRO A 1 591 ? 25.712 24.034 55.137 1.00 50.53 591 PRO A C 1
ATOM 4334 O O . PRO A 1 591 ? 24.806 23.516 54.480 1.00 45.25 591 PRO A O 1
ATOM 4338 N N . HIS A 1 592 ? 25.654 25.288 55.584 1.00 51.47 592 HIS A N 1
ATOM 4339 C CA . HIS A 1 592 ? 24.506 26.155 55.343 1.00 54.22 592 HIS A CA 1
ATOM 4340 C C . HIS A 1 592 ? 24.554 26.790 53.951 1.00 53.58 592 HIS A C 1
ATOM 4341 O O . HIS A 1 592 ? 25.619 27.193 53.462 1.00 50.12 592 HIS A O 1
ATOM 4348 N N . TRP A 1 593 ? 23.386 26.881 53.314 1.00 49.25 593 TRP A N 1
ATOM 4349 C CA . TRP A 1 593 ? 23.245 27.675 52.100 1.00 55.18 593 TRP A CA 1
ATOM 4350 C C . TRP A 1 593 ? 21.769 27.843 51.767 1.00 54.96 593 TRP A C 1
ATOM 4351 O O . TRP A 1 593 ? 20.988 26.894 51.881 1.00 53.26 593 TRP A O 1
ATOM 4362 N N . THR A 1 594 ? 21.403 29.059 51.356 1.00 54.42 594 THR A N 1
ATOM 4363 C CA . THR A 1 594 ? 20.076 29.384 50.847 1.00 60.29 594 THR A CA 1
ATOM 4364 C C . THR A 1 594 ? 20.274 30.507 49.841 1.00 62.81 594 THR A C 1
ATOM 4365 O O . THR A 1 594 ? 21.112 31.392 50.074 1.00 61.49 594 THR A O 1
ATOM 4369 N N . PRO A 1 595 ? 19.533 30.507 48.721 1.00 58.73 595 PRO A N 1
ATOM 4370 C CA . PRO A 1 595 ? 19.692 31.572 47.722 1.00 64.38 595 PRO A CA 1
ATOM 4371 C C . PRO A 1 595 ? 19.227 32.934 48.243 1.00 63.69 595 PRO A C 1
ATOM 4372 O O . PRO A 1 595 ? 19.583 33.300 49.366 1.00 64.12 595 PRO A O 1
#

Nearest PDB structures (foldseek):
  7dk8-assembly1_A  TM=1.002E+00  e=0.000E+00  Oryza sativa Indica Group
  4b2g-assembly1_A  TM=9.589E-01  e=4.233E-93  Vitis vinifera
  4eq4-assembly2_B  TM=9.666E-01  e=2.308E-65  Arabidopsis thaliana
  6avh-assembly2_B  TM=7.226E-01  e=4.063E-65  Arabidopsis thaliana
  4epl-assembly1_A  TM=8.755E-01  e=3.582E-59  Arabidopsis thaliana

Solvent-accessible surface area: 22847 Å² total; per-residue (Å²): 140,82,53,166,53,8,72,92,18,0,71,64,0,44,68,17,2,85,177,6,1,25,82,0,1,56,51,0,3,61,1,42,12,0,72,131,24,40,8,123,43,29,64,75,20,68,23,0,98,80,111,2,61,36,11,46,15,102,79,1,74,74,36,0,64,86,8,2,94,18,47,206,56,69,2,3,5,76,65,78,30,38,15,0,2,12,5,22,5,14,40,97,18,104,51,39,25,3,6,7,2,128,40,16,25,85,34,12,46,54,1,40,33,2,30,12,32,4,5,41,110,87,9,100,22,0,53,167,9,44,0,0,20,5,18,32,11,59,48,56,60,150,14,121,34,40,44,26,5,46,25,19,41,2,2,16,8,67,17,83,62,36,78,114,56,150,89,79,69,68,61,71,7,10,29,54,31,0,4,48,9,92,69,38,42,15,0,13,2,0,0,2,1,0,0,0,20,32,45,84,67,0,19,2,1,0,7,47,57,0,5,7,0,2,31,1,10,58,24,4,67,104,14,42,104,65,0,0,73,12,0,76,65,16,121,15,16,116,149,2,98,41,98,67,0,73,124,22,0,60,77,73,14,93,92,34,86,151,11,0,135,34,0,74,40,25,5,73,105,85,90,18,44,11,2,1,46,57,0,8,63,62,8,81,1,0,26,1,47,1,13,22,45,9,37,40,6,34,89,30,0,74,98,26,1,59,53,25,50,7,0,0,21,30,17,38,18,17,12,10,7,0,0,0,4,15,128,3,58,21,81,12,82,106,2,17,5,0,0,1,0,21,6,0,1,0,2,0,23,34,96,95,31,127,105,26,36,12,1,22,116,6,102,90,52,119,61,2,14,0,1,0,1,0,6,4,1,4,0,2,3,40,4,6,7,0,1,85,2,66,16,80,58,76,44,0,0,30,0,53,44,42,96,40,70,107,29,19,3,7,1,23,25,0,48,0,34,74,48,9,0,83,125,0,9,100,124,0,6,74,40,0,141,113,78,47,3,39,30,75,64,38,0,0,19,24,7,23,164,141,15,45,2,24,0,0,0,0,0,18,29,112,120,168,10,77,62,116,18,6,8,131,0,0,40,46,0,0,35,23,3,2,15,1,0,40,9,2,17,46,48,28,36,2,2,7,55,0,7,0,27,12,2,106,115,28,2,6,112,68,3,65,74,106,38,62,76,234,35,50,69,168,116,34,203,43,66,35,77,7,59,72,146,69,46,20,15,103,30,0,53,58,76,30,80,40,56,16,99,6,93,51,100,6,141,46,113,99

Organism: Oryza sativa subsp. indica (NCBI:txid39946)

Radius of gyration: 24.63 Å; Cα contacts (8 Å, |Δi|>4): 1148; chains: 1; bounding box: 62×69×68 Å

Foldseek 3Di:
DLVVVQVVQQQCQVVLLQVLQLVLLCWFCPAQQNVVQVLNSDSGDVSQLPRFWADALVVCVVVVLCVLQADQGRHFGNQTFQAWAFFLDDDPQGTRTATDGPVLLVVVLSQVVSQVVLVCVPDPDLLQFAAQEQAAFEDWDGGNNGGIYGHPVNVVLVDCVNQVPDGSNHHYQQHSLLRNDHAQLLSLLLSLLSCLLRLARHAAYEYAALLSSVVSVVSLLVCLVVSLVCLQVVADDVVNPPVSSNVVSNVRRDHDNVSSVQSCVQSVDPQQFLVSCSSRVNHQAYEHQCADPNVVCVVVVCRNNVRHFYFDFFDATSNWGFFTFSCRRDHNVPTWTWGRSNGFFKWWAFVISVRTHGQLGDDAQGKTFIFTQGSSRRRRYTPQWIWHFHDGDNSITITRTDYRPQFFDDLDSNGFGPVLQVVLQVQLCVLVVVQQKHFPDKAWEFAPPDPRTEIEMETAMDGDDDQVSVLVSQQSSQQSHHQSSLCCVPRNVNYDWYKYFYFYPCLQVVLLVVCVVPDDNVPDDRHRYDPPPPDSVVSRVVRTPDMYTNPDGHDHDD

Secondary structure (DSSP, 8-state):
-HHHHHHHHHHTHHHHHHHHHHHHHHHHTTSHHHHHTT-TT--SHHHHHHHPPPB-HHHHHHHHHHHHTT--S-SS-SS---EEEEEEEEETTEEEEEEE-HHHHHHHHHHHHHHHHHHTTTSTTGGGSEEEEE------EE-TTS-EEE-HHHHHHTSTTTTT---GGG-BSS-HHHHT-S-HHHHHHHHHHHHHHTGGGEEEEEEEEHHHHHHHHHHHHHHHHHHHHHHHH----TT---HHHHHHHTTT----HHHHHHHHHHHSSS--TTHHHHHSTT--EEEEE-SGGGGGGHHHHHHHHTS--EE--EEE-SS-EEEE-S-TTS-GGG--EEEPTTSSEEEEEE--GGG-EEGGG--TT-EEEEEEE-TTS--SEEEEEEEEEEEEETTEEEEEEEEETTEEE-SSS--EEHHHHHHHHHHHTTTTGGGT-EEEEEEEEEE-SSSS-EEEEEEEEE----HHHHHHHHHHHHHHS-HHHHHIIIII--S---EEEEE-TTHHHHHHHHHHTTS-GGG----SS---TTHHHHHHHTTEEEEEE-SS------

Sequence (558 aa):
EKLRFIDEMTTNVDAVQERVLGEILGRNAGTEYLTKCGLDGATDRAAFRAKVPVVSYDDLQPYIQRIANGDRSPILSTHPVSEFLTSSGTSAGERKLMPTIMDELDRRQLLYSLLMPVMNLYVPGLDKGKGLYFLFVKSETKTPGGLTARPVLTSYYKSDHFKNRPDPYHNYTSPTAAILCADAFQSMYAQMVCGLCQRNDVLRLGAVFASGLLRAIRFLQLNWEQLADDIESGELTPRVTDPSVREAVAAILLPDPELAKLIRAECSKGDWAGIITRVWPNTKYLDVIVTGAMAQYIPTLEFYSGGLPMACTMYASSECYFGLNLRPMCDPSEVSYTIMPNMGYFEFLPVDATQLVDLARVEVGREYELVITTYAGLNRYRVGDVLRVTGFHNAAPQFRFVRRKNVLLSIESDKTDEAELQRAVERASALLRPHGASVVEYTSQACTKRIPGHYVIYWELLTVVDADTLGRCCLEMEEALNTVYRQSRVADGSIGPLEIRVVRPGTFEELMDYAISRGASINQYKVPRCVTFPPIVELLDSRVVSSHFSPALPHWTP